Protein AF-A0A914ZDW1-F1 (afdb_monomer_lite)

pLDDT: mean 73.54, std 24.02, range [24.61, 98.25]

Structure (mmCIF, N/CA/C/O backbone):
data_AF-A0A914ZDW1-F1
#
_entry.id   AF-A0A914ZDW1-F1
#
loop_
_atom_site.group_PDB
_atom_site.id
_atom_site.type_symbol
_atom_site.label_atom_id
_atom_site.label_alt_id
_atom_site.label_comp_id
_atom_site.label_asym_id
_atom_site.label_entity_id
_atom_site.label_seq_id
_atom_site.pdbx_PDB_ins_code
_atom_site.Cartn_x
_atom_site.Cartn_y
_atom_site.Cartn_z
_atom_site.occupancy
_atom_site.B_iso_or_equiv
_atom_site.auth_seq_id
_atom_site.auth_comp_id
_atom_site.auth_asym_id
_atom_site.auth_atom_id
_atom_site.pdbx_PDB_model_num
ATOM 1 N N . MET A 1 1 ? 14.584 40.501 -51.040 1.00 40.00 1 MET A N 1
ATOM 2 C CA . MET A 1 1 ? 14.825 39.861 -49.729 1.00 40.00 1 MET A CA 1
ATOM 3 C C . MET A 1 1 ? 13.855 38.704 -49.576 1.00 40.00 1 MET A C 1
ATOM 5 O O . MET A 1 1 ? 12.668 38.961 -49.671 1.00 40.00 1 MET A O 1
ATOM 9 N N . ALA A 1 2 ? 14.373 37.483 -49.412 1.00 29.41 2 ALA A N 1
ATOM 10 C CA . ALA A 1 2 ? 13.780 36.317 -48.732 1.00 29.41 2 ALA A CA 1
ATOM 11 C C . ALA A 1 2 ? 14.377 35.043 -49.354 1.00 29.41 2 ALA A C 1
ATOM 13 O O . ALA A 1 2 ? 13.924 34.552 -50.381 1.00 29.41 2 ALA A O 1
ATOM 14 N N . ARG A 1 3 ? 15.456 34.542 -48.742 1.00 27.94 3 ARG A N 1
ATOM 15 C CA . ARG A 1 3 ? 15.979 33.196 -48.993 1.00 27.94 3 ARG A CA 1
ATOM 16 C C . ARG A 1 3 ? 15.021 32.206 -48.330 1.00 27.94 3 ARG A C 1
ATOM 18 O O . ARG A 1 3 ? 15.012 32.107 -47.107 1.00 27.94 3 ARG A O 1
ATOM 25 N N . THR A 1 4 ? 14.234 31.477 -49.109 1.00 31.55 4 THR A N 1
ATOM 26 C CA . THR A 1 4 ? 13.542 30.273 -48.636 1.00 31.55 4 THR A CA 1
ATOM 27 C C . THR A 1 4 ? 14.560 29.142 -48.513 1.00 31.55 4 THR A C 1
ATOM 29 O O . THR A 1 4 ? 15.132 28.698 -49.508 1.00 31.55 4 THR A O 1
ATOM 32 N N . GLN A 1 5 ? 14.826 28.712 -47.278 1.00 32.91 5 GLN A N 1
ATOM 33 C CA . GLN A 1 5 ? 15.588 27.498 -46.996 1.00 32.91 5 GLN A CA 1
ATOM 34 C C . GLN A 1 5 ? 14.794 26.252 -47.431 1.00 32.91 5 GLN A C 1
ATOM 36 O O . GLN A 1 5 ? 13.566 26.248 -47.310 1.00 32.91 5 GLN A O 1
ATOM 41 N N . PRO A 1 6 ? 15.456 25.186 -47.909 1.00 29.36 6 PRO A N 1
ATOM 42 C CA . PRO A 1 6 ? 14.791 23.927 -48.203 1.00 29.36 6 PRO A CA 1
ATOM 43 C C . PRO A 1 6 ? 14.394 23.195 -46.912 1.00 29.36 6 PRO A C 1
ATOM 45 O O . PRO A 1 6 ? 15.174 23.053 -45.973 1.00 29.36 6 PRO A O 1
ATOM 48 N N . ASN A 1 7 ? 13.151 22.722 -46.908 1.00 29.06 7 ASN A N 1
ATOM 49 C CA . ASN A 1 7 ? 12.514 21.889 -45.894 1.00 29.06 7 ASN A CA 1
ATOM 50 C C . ASN A 1 7 ? 13.291 20.558 -45.701 1.00 29.06 7 ASN A C 1
ATOM 52 O O . ASN A 1 7 ? 13.401 19.799 -46.666 1.00 29.06 7 ASN A O 1
ATOM 56 N N . PRO A 1 8 ? 13.820 20.228 -44.505 1.00 27.50 8 PRO A N 1
ATOM 57 C CA . PRO A 1 8 ? 14.677 19.052 -44.304 1.00 27.50 8 PRO A CA 1
ATOM 58 C C . PRO A 1 8 ? 13.917 17.714 -44.159 1.00 27.50 8 PRO A C 1
ATOM 60 O O . PRO A 1 8 ? 14.499 16.713 -43.754 1.00 27.50 8 PRO A O 1
ATOM 63 N N . LEU A 1 9 ? 12.631 17.647 -44.524 1.00 27.42 9 LEU A N 1
ATOM 64 C CA . LEU A 1 9 ? 11.782 16.449 -44.391 1.00 27.42 9 LEU A CA 1
ATOM 65 C C . LEU A 1 9 ? 11.810 15.468 -45.584 1.00 27.42 9 LEU A C 1
ATOM 67 O O . LEU A 1 9 ? 10.902 14.657 -45.749 1.00 27.42 9 LEU A O 1
ATOM 71 N N . ARG A 1 10 ? 12.852 15.473 -46.418 1.00 32.34 10 ARG A N 1
ATOM 72 C CA . ARG A 1 10 ? 13.044 14.441 -47.453 1.00 32.34 10 ARG A CA 1
ATOM 73 C C . ARG A 1 10 ? 14.492 13.983 -47.496 1.00 32.34 10 ARG A C 1
ATOM 75 O O . ARG A 1 10 ? 15.287 14.540 -48.239 1.00 32.34 10 ARG A O 1
ATOM 82 N N . THR A 1 11 ? 14.814 12.976 -46.689 1.00 28.03 11 THR A N 1
ATOM 83 C CA . THR A 1 11 ? 15.762 11.883 -46.995 1.00 28.03 11 THR A CA 1
ATOM 84 C C . THR A 1 11 ? 15.913 11.001 -45.755 1.00 28.03 11 THR A C 1
ATOM 86 O O . THR A 1 11 ? 16.901 11.054 -45.031 1.00 28.03 11 THR A O 1
ATOM 89 N N . ILE A 1 12 ? 14.922 10.144 -45.509 1.00 31.33 12 ILE A N 1
ATOM 90 C CA . ILE A 1 12 ? 15.231 8.862 -44.871 1.00 31.33 12 ILE A CA 1
ATOM 91 C C . ILE A 1 12 ? 15.835 8.011 -45.996 1.00 31.33 12 ILE A C 1
ATOM 93 O O . ILE A 1 12 ? 15.181 7.863 -47.030 1.00 31.33 12 ILE A O 1
ATOM 97 N N . PRO A 1 13 ? 17.082 7.520 -45.881 1.00 29.84 13 PRO A N 1
ATOM 98 C CA . PRO A 1 13 ? 17.670 6.670 -46.907 1.00 29.84 13 PRO A CA 1
ATOM 99 C C . PRO A 1 13 ? 16.779 5.448 -47.140 1.00 29.84 13 PRO A C 1
ATOM 101 O O . PRO A 1 13 ? 16.445 4.750 -46.185 1.00 29.84 13 PRO A O 1
ATOM 104 N N . GLN A 1 14 ? 16.440 5.159 -48.398 1.00 31.70 14 GLN A N 1
ATOM 105 C CA . GLN A 1 14 ? 15.655 3.981 -48.798 1.00 31.70 14 GLN A CA 1
ATOM 106 C C . GLN A 1 14 ? 16.232 2.664 -48.221 1.00 31.70 14 GLN A C 1
ATOM 108 O O . GLN A 1 14 ? 15.492 1.743 -47.897 1.00 31.70 14 GLN A O 1
ATOM 113 N N . ALA A 1 15 ? 17.539 2.642 -47.926 1.00 31.41 15 ALA A N 1
ATOM 114 C CA . ALA A 1 15 ? 18.248 1.564 -47.233 1.00 31.41 15 ALA A CA 1
ATOM 115 C C . ALA A 1 15 ? 17.703 1.194 -45.832 1.00 31.41 15 ALA A C 1
ATOM 117 O O . ALA A 1 15 ? 17.978 0.097 -45.355 1.00 31.41 15 ALA A O 1
ATOM 118 N N . LEU A 1 16 ? 16.953 2.082 -45.163 1.00 31.03 16 LEU A N 1
ATOM 119 C CA . LEU A 1 16 ? 16.275 1.798 -43.887 1.00 31.03 16 LEU A CA 1
ATOM 120 C C . LEU A 1 16 ? 14.928 1.075 -44.073 1.00 31.03 16 LEU A C 1
ATOM 122 O O . LEU A 1 16 ? 14.488 0.389 -43.156 1.00 31.03 16 LEU A O 1
ATOM 126 N N . LEU A 1 17 ? 14.297 1.199 -45.248 1.00 29.75 17 LEU A N 1
ATOM 127 C CA . LEU A 1 17 ? 13.069 0.484 -45.627 1.00 29.75 17 LEU A CA 1
ATOM 128 C C . LEU A 1 17 ? 13.370 -0.830 -46.375 1.00 29.75 17 LEU A C 1
ATOM 130 O O . LEU A 1 17 ? 12.596 -1.781 -46.278 1.00 29.75 17 LEU A O 1
ATOM 134 N N . ASP A 1 18 ? 14.515 -0.910 -47.059 1.00 30.14 18 ASP A N 1
ATOM 135 C CA . ASP A 1 18 ? 14.924 -2.051 -47.892 1.00 30.14 18 ASP A CA 1
ATOM 136 C C . ASP A 1 18 ? 15.560 -3.219 -47.112 1.00 30.14 18 ASP A C 1
ATOM 138 O O . ASP A 1 18 ? 16.044 -4.179 -47.711 1.00 30.14 18 ASP A O 1
ATOM 142 N N . TRP A 1 19 ? 15.529 -3.215 -45.775 1.00 32.88 19 TRP A N 1
ATOM 143 C CA . TRP A 1 19 ? 15.990 -4.350 -44.960 1.00 32.88 19 TRP A CA 1
ATOM 144 C C . TRP A 1 19 ? 14.955 -5.496 -44.915 1.00 32.88 19 TRP A C 1
ATOM 146 O O . TRP A 1 19 ? 14.604 -6.023 -43.860 1.00 32.88 19 TRP A O 1
ATOM 156 N N . ARG A 1 20 ? 14.446 -5.888 -46.090 1.00 25.48 20 ARG A N 1
ATOM 157 C CA . ARG A 1 20 ? 13.794 -7.179 -46.335 1.00 25.48 20 ARG A CA 1
ATOM 158 C C . ARG A 1 20 ? 14.854 -8.125 -46.887 1.00 25.48 20 ARG A C 1
ATOM 160 O O . ARG A 1 20 ? 15.425 -7.869 -47.942 1.00 25.48 20 ARG A O 1
ATOM 167 N N . PHE A 1 21 ? 15.108 -9.226 -46.183 1.00 29.89 21 PHE A N 1
ATOM 168 C CA . PHE A 1 21 ? 15.932 -10.314 -46.704 1.00 29.89 21 PHE A CA 1
ATOM 169 C C . PHE A 1 21 ? 15.423 -10.747 -48.085 1.00 29.89 21 PHE A C 1
ATOM 171 O O . PHE A 1 21 ? 14.237 -11.022 -48.274 1.00 29.89 21 PHE A O 1
ATOM 178 N N . SER A 1 22 ? 16.350 -10.800 -49.039 1.00 26.75 22 SER A N 1
ATOM 179 C CA . SER A 1 22 ? 16.183 -11.424 -50.343 1.00 26.75 22 SER A CA 1
ATOM 180 C C . SER A 1 22 ? 15.632 -12.837 -50.174 1.00 26.75 22 SER A C 1
ATOM 182 O O . SER A 1 22 ? 16.233 -13.655 -49.474 1.00 26.75 22 SER A O 1
ATOM 184 N N . GLN A 1 23 ? 14.516 -13.123 -50.839 1.00 29.75 23 GLN A N 1
ATOM 185 C CA . GLN A 1 23 ? 14.057 -14.483 -51.095 1.00 29.75 23 GLN A CA 1
ATOM 186 C C . GLN A 1 23 ? 15.217 -15.276 -51.709 1.00 29.75 23 GLN A C 1
ATOM 188 O O . GLN A 1 23 ? 15.707 -14.940 -52.788 1.00 29.75 23 GLN A O 1
ATOM 193 N N . GLY A 1 24 ? 15.695 -16.290 -50.990 1.00 29.80 24 GLY A N 1
ATOM 194 C CA . GLY A 1 24 ? 16.655 -17.242 -51.522 1.00 29.80 24 GLY A CA 1
ATOM 195 C C . GLY A 1 24 ? 15.973 -18.072 -52.601 1.00 29.80 24 GLY A C 1
ATOM 196 O O . GLY A 1 24 ? 15.161 -18.940 -52.292 1.00 29.80 24 GLY A O 1
ATOM 197 N N . ASN A 1 25 ? 16.313 -17.805 -53.861 1.00 26.75 25 ASN A N 1
ATOM 198 C CA . ASN A 1 25 ? 16.109 -18.760 -54.938 1.00 26.75 25 ASN A CA 1
ATOM 199 C C . ASN A 1 25 ? 16.916 -20.021 -54.610 1.00 26.75 25 ASN A C 1
ATOM 201 O O . ASN A 1 25 ? 18.138 -19.970 -54.467 1.00 26.75 25 ASN A O 1
ATOM 205 N N . TYR A 1 26 ? 16.220 -21.149 -54.504 1.00 32.69 26 TYR A N 1
ATOM 206 C CA . TYR A 1 26 ? 16.834 -22.467 -54.528 1.00 32.69 26 TYR A CA 1
ATOM 207 C C . TYR A 1 26 ? 17.569 -22.643 -55.862 1.00 32.69 26 TYR A C 1
ATOM 209 O O . TYR A 1 26 ? 16.957 -22.677 -56.926 1.00 32.69 26 TYR A O 1
ATOM 217 N N . GLY A 1 27 ? 18.892 -22.748 -55.790 1.00 24.61 27 GLY A N 1
ATOM 218 C CA . GLY A 1 27 ? 19.772 -23.033 -56.914 1.00 24.61 27 GLY A CA 1
ATOM 219 C C . GLY A 1 27 ? 21.019 -23.735 -56.400 1.00 24.61 27 GLY A C 1
ATOM 220 O O . GLY A 1 27 ? 21.839 -23.150 -55.705 1.00 24.61 27 GLY A O 1
ATOM 221 N N . SER A 1 28 ? 21.101 -25.021 -56.706 1.00 32.06 28 SER A N 1
ATOM 222 C CA . SER A 1 28 ? 22.163 -25.976 -56.404 1.00 32.06 28 SER A CA 1
ATOM 223 C C . SER A 1 28 ? 23.591 -25.469 -56.635 1.00 32.06 28 SER A C 1
ATOM 225 O O . SER A 1 28 ? 23.926 -25.094 -57.757 1.00 32.06 28 SER A O 1
ATOM 227 N N . THR A 1 29 ? 24.475 -25.607 -55.641 1.00 26.28 29 THR A N 1
ATOM 228 C CA . THR A 1 29 ? 25.878 -26.018 -55.861 1.00 26.28 29 THR A CA 1
ATOM 229 C C . THR A 1 29 ? 26.550 -26.491 -54.566 1.00 26.28 29 THR A C 1
ATOM 231 O O . THR A 1 29 ? 26.135 -26.161 -53.460 1.00 26.28 29 THR A O 1
ATOM 234 N N . GLN A 1 30 ? 27.527 -27.375 -54.748 1.00 26.52 30 GLN A N 1
ATOM 235 C CA . GLN A 1 30 ? 28.091 -28.328 -53.797 1.00 26.52 30 GLN A CA 1
ATOM 236 C C . GLN A 1 30 ? 29.048 -27.728 -52.747 1.00 26.52 30 GLN A C 1
ATOM 238 O O . GLN A 1 30 ? 29.715 -26.729 -52.983 1.00 26.52 30 GLN A O 1
ATOM 243 N N . GLN A 1 31 ? 29.105 -28.433 -51.610 1.00 32.41 31 GLN A N 1
ATOM 244 C CA . GLN A 1 31 ? 30.192 -28.605 -50.630 1.00 32.41 31 GLN A CA 1
ATOM 245 C C . GLN A 1 31 ? 31.387 -27.628 -50.640 1.00 32.41 31 GLN A C 1
ATOM 247 O O . GLN A 1 31 ? 32.195 -27.625 -51.558 1.00 32.41 31 GLN A O 1
ATOM 252 N N . THR A 1 32 ? 31.635 -26.993 -49.489 1.00 24.91 32 THR A N 1
ATOM 253 C CA . THR A 1 32 ? 32.947 -27.015 -48.806 1.00 24.91 32 THR A CA 1
ATOM 254 C C . THR A 1 32 ? 32.765 -26.719 -47.313 1.00 24.91 32 THR A C 1
ATOM 256 O O . THR A 1 32 ? 31.848 -26.018 -46.895 1.00 24.91 32 THR A O 1
ATOM 259 N N . GLN A 1 33 ? 33.597 -27.369 -46.504 1.00 34.19 33 GLN A N 1
ATOM 260 C CA . GLN A 1 33 ? 33.495 -27.506 -45.053 1.00 34.19 33 GLN A CA 1
ATOM 261 C C . GLN A 1 33 ? 33.797 -26.202 -44.292 1.00 34.19 33 GLN A C 1
ATOM 263 O O . GLN A 1 33 ? 34.731 -25.479 -44.624 1.00 34.19 33 GLN A O 1
ATOM 268 N N . GLY A 1 34 ? 33.049 -25.960 -43.213 1.00 26.39 34 GLY A N 1
ATOM 269 C CA . GLY A 1 34 ? 33.278 -24.883 -42.247 1.00 26.39 34 GLY A CA 1
ATOM 270 C C . GLY A 1 34 ? 32.026 -24.665 -41.400 1.00 26.39 34 GLY A C 1
ATOM 271 O O . GLY A 1 34 ? 31.080 -24.032 -41.854 1.00 26.39 34 GLY A O 1
ATOM 272 N N . GLY A 1 35 ? 31.979 -25.262 -40.205 1.00 28.03 35 GLY A N 1
ATOM 273 C CA . GLY A 1 35 ? 30.789 -25.261 -39.344 1.00 28.03 35 GLY A CA 1
ATOM 274 C C . GLY A 1 35 ? 30.267 -23.852 -39.012 1.00 28.03 35 GLY A C 1
ATOM 275 O O . GLY A 1 35 ? 31.059 -22.911 -38.912 1.00 28.03 35 GLY A O 1
ATOM 276 N N . PRO A 1 36 ? 28.945 -23.674 -38.822 1.00 28.80 36 PRO A N 1
ATOM 277 C CA . PRO A 1 36 ? 28.373 -22.363 -38.557 1.00 28.80 36 PRO A CA 1
ATOM 278 C C . PRO A 1 36 ? 28.813 -21.852 -37.181 1.00 28.80 36 PRO A C 1
ATOM 280 O O . PRO A 1 36 ? 28.570 -22.474 -36.147 1.00 28.80 36 PRO A O 1
ATOM 283 N N . SER A 1 37 ? 29.452 -20.680 -37.179 1.00 33.50 37 SER A N 1
ATOM 284 C CA . SER A 1 37 ? 29.719 -19.894 -35.978 1.00 33.50 37 SER A CA 1
ATOM 285 C C . SER A 1 37 ? 28.414 -19.599 -35.233 1.00 33.50 37 SER A C 1
ATOM 287 O O . SER A 1 37 ? 27.434 -19.211 -35.866 1.00 33.50 37 SER A O 1
ATOM 289 N N . LEU A 1 38 ? 28.464 -19.723 -33.904 1.00 28.58 38 LEU A N 1
ATOM 290 C CA . LEU A 1 38 ? 27.441 -19.577 -32.850 1.00 28.58 38 LEU A CA 1
ATOM 291 C C . LEU A 1 38 ? 26.533 -18.312 -32.851 1.00 28.58 38 LEU A C 1
ATOM 293 O O . LEU A 1 38 ? 25.964 -17.956 -31.824 1.00 28.58 38 LEU A O 1
ATOM 297 N N . TRP A 1 39 ? 26.359 -17.612 -33.970 1.00 29.33 39 TRP A N 1
ATOM 298 C CA . TRP A 1 39 ? 25.479 -16.443 -34.104 1.00 29.33 39 TRP A CA 1
ATOM 299 C C . TRP A 1 39 ? 24.024 -16.782 -34.461 1.00 29.33 39 TRP A C 1
ATOM 301 O O . TRP A 1 39 ? 23.218 -15.871 -34.637 1.00 29.33 39 TRP A O 1
ATOM 311 N N . SER A 1 40 ? 23.667 -18.064 -34.569 1.00 29.20 40 SER A N 1
ATOM 312 C CA . SER A 1 40 ? 22.390 -18.491 -35.156 1.00 29.20 40 SER A CA 1
ATOM 313 C C . SER A 1 40 ? 21.449 -19.273 -34.236 1.00 29.20 40 SER A C 1
ATOM 315 O O . SER A 1 40 ? 20.449 -19.775 -34.738 1.00 29.20 40 SER A O 1
ATOM 317 N N . GLN A 1 41 ? 21.698 -19.384 -32.922 1.00 34.25 41 GLN A N 1
ATOM 318 C CA . GLN A 1 41 ? 20.863 -20.270 -32.087 1.00 34.25 41 GLN A CA 1
ATOM 319 C C . GLN A 1 41 ? 20.173 -19.702 -30.840 1.00 34.25 41 GLN A C 1
ATOM 321 O O . GLN A 1 41 ? 19.416 -20.453 -30.239 1.00 34.25 41 GLN A O 1
ATOM 326 N N . GLU A 1 42 ? 20.283 -18.419 -30.467 1.00 40.28 42 GLU A N 1
ATOM 327 C CA . GLU A 1 42 ? 19.567 -17.957 -29.248 1.00 40.28 42 GLU A CA 1
ATOM 328 C C . GLU A 1 42 ? 18.810 -16.622 -29.307 1.00 40.28 42 GLU A C 1
ATOM 330 O O . GLU A 1 42 ? 18.159 -16.253 -28.331 1.00 40.28 42 GLU A O 1
ATOM 335 N N . ILE A 1 43 ? 18.795 -15.915 -30.436 1.00 36.66 43 ILE A N 1
ATOM 336 C CA . ILE A 1 43 ? 17.825 -14.837 -30.692 1.00 36.66 43 ILE A CA 1
ATOM 337 C C . ILE A 1 43 ? 17.484 -14.926 -32.171 1.00 36.66 43 ILE A C 1
ATOM 339 O O . ILE A 1 43 ? 18.385 -14.833 -33.007 1.00 36.66 43 ILE A O 1
ATOM 343 N N . ASN A 1 44 ? 16.212 -15.130 -32.505 1.00 42.50 44 ASN A N 1
ATOM 344 C CA . ASN A 1 44 ? 15.799 -15.108 -33.899 1.00 42.50 44 ASN A CA 1
ATOM 345 C C . ASN A 1 44 ? 16.076 -13.687 -34.415 1.00 42.50 44 ASN A C 1
ATOM 347 O O . ASN A 1 44 ? 15.628 -12.719 -33.804 1.00 42.50 44 ASN A O 1
ATOM 351 N N . GLN A 1 45 ? 16.852 -13.518 -35.490 1.00 40.97 45 GLN A N 1
ATOM 352 C CA . GLN A 1 45 ? 17.205 -12.179 -36.002 1.00 40.97 45 GLN A CA 1
ATOM 353 C C . GLN A 1 45 ? 15.954 -11.326 -36.306 1.00 40.97 45 GLN A C 1
ATOM 355 O O . GLN A 1 45 ? 16.007 -10.100 -36.212 1.00 40.97 45 GLN A O 1
ATOM 360 N N . GLY A 1 46 ? 14.812 -11.975 -36.567 1.00 42.41 46 GLY A N 1
ATOM 361 C CA . GLY A 1 46 ? 13.496 -11.342 -36.670 1.00 42.41 46 GLY A CA 1
ATOM 362 C C . GLY A 1 46 ? 13.000 -10.678 -35.378 1.00 42.41 46 GLY A C 1
ATOM 363 O O . GLY A 1 46 ? 12.451 -9.585 -35.453 1.00 42.41 46 GLY A O 1
ATOM 364 N N . ASP A 1 47 ? 13.267 -11.251 -34.200 1.00 41.38 47 ASP A N 1
ATOM 365 C CA . ASP A 1 47 ? 12.821 -10.701 -32.908 1.00 41.38 47 ASP A CA 1
ATOM 366 C C . ASP A 1 47 ? 13.517 -9.372 -32.594 1.00 41.38 47 ASP A C 1
ATOM 368 O O . ASP A 1 47 ? 12.927 -8.463 -32.010 1.00 41.38 47 ASP A O 1
ATOM 372 N N . PHE A 1 48 ? 14.792 -9.248 -32.975 1.00 41.69 48 PHE A N 1
ATOM 373 C CA . PHE A 1 48 ? 15.553 -8.011 -32.809 1.00 41.69 48 PHE A CA 1
ATOM 374 C C . PHE A 1 48 ? 15.117 -6.943 -33.816 1.00 41.69 48 PHE A C 1
ATOM 376 O O . PHE A 1 48 ? 15.056 -5.762 -33.473 1.00 41.69 48 PHE A O 1
ATOM 383 N N . GLN A 1 49 ? 14.771 -7.350 -35.038 1.00 45.12 49 GLN A N 1
ATOM 384 C CA . GLN A 1 49 ? 14.299 -6.416 -36.051 1.00 45.12 49 GLN A CA 1
ATOM 385 C C . GLN A 1 49 ? 12.895 -5.894 -35.769 1.00 45.12 49 GLN A C 1
ATOM 387 O O . GLN A 1 49 ? 12.626 -4.717 -35.985 1.00 45.12 49 GLN A O 1
ATOM 392 N N . GLU A 1 50 ? 12.012 -6.739 -35.249 1.00 50.53 50 GLU A N 1
ATOM 393 C CA . GLU A 1 50 ? 10.689 -6.317 -34.801 1.00 50.53 50 GLU A CA 1
ATOM 394 C C . GLU A 1 50 ? 10.802 -5.266 -33.685 1.00 50.53 50 GLU A C 1
ATOM 396 O O . GLU A 1 50 ? 10.151 -4.228 -33.757 1.00 50.53 50 GLU A O 1
ATOM 401 N N . VAL A 1 51 ? 11.712 -5.467 -32.717 1.00 46.16 51 VAL A N 1
ATOM 402 C CA . VAL A 1 51 ? 12.036 -4.445 -31.705 1.00 46.16 51 VAL A CA 1
ATOM 403 C C . VAL A 1 51 ? 12.487 -3.144 -32.370 1.00 46.16 51 VAL A C 1
ATOM 405 O O . VAL A 1 51 ? 11.999 -2.080 -32.009 1.00 46.16 51 VAL A O 1
ATOM 408 N N . LEU A 1 52 ? 13.403 -3.198 -33.342 1.00 50.00 52 LEU A N 1
ATOM 409 C CA . LEU A 1 52 ? 13.891 -2.000 -34.034 1.00 50.00 52 LEU A CA 1
ATOM 410 C C . LEU A 1 52 ? 12.787 -1.263 -34.808 1.00 50.00 52 LEU A C 1
ATOM 412 O O . LEU A 1 52 ? 12.742 -0.036 -34.754 1.00 50.00 52 LEU A O 1
ATOM 416 N N . ASN A 1 53 ? 11.879 -1.990 -35.459 1.00 53.62 53 ASN A N 1
ATOM 417 C CA . ASN A 1 53 ? 10.764 -1.409 -36.207 1.00 53.62 53 ASN A CA 1
ATOM 418 C C . ASN A 1 53 ? 9.741 -0.734 -35.276 1.00 53.62 53 ASN A C 1
ATOM 420 O O . ASN A 1 53 ? 9.308 0.387 -35.548 1.00 53.62 53 ASN A O 1
ATOM 424 N N . SER A 1 54 ? 9.416 -1.348 -34.135 1.00 52.91 54 SER A N 1
ATOM 425 C CA . SER A 1 54 ? 8.567 -0.708 -33.121 1.00 52.91 54 SER A CA 1
ATOM 426 C C . SER A 1 54 ? 9.230 0.531 -32.502 1.00 52.91 54 SER A C 1
ATOM 428 O O . SER A 1 54 ? 8.565 1.505 -32.157 1.00 52.91 54 SER A O 1
ATOM 430 N N . LEU A 1 55 ? 10.563 0.552 -32.396 1.00 50.38 55 LEU A N 1
ATOM 431 C CA . LEU A 1 55 ? 11.321 1.702 -31.889 1.00 50.38 55 LEU A CA 1
ATOM 432 C C . LEU A 1 55 ? 11.364 2.892 -32.863 1.00 50.38 55 LEU A C 1
ATOM 434 O O . LEU A 1 55 ? 11.622 4.014 -32.430 1.00 50.38 55 LEU A O 1
ATOM 438 N N . THR A 1 56 ? 11.095 2.702 -34.154 1.00 50.25 56 THR A N 1
ATOM 439 C CA . THR A 1 56 ? 10.934 3.827 -35.092 1.00 50.25 56 THR A CA 1
ATOM 440 C C . THR A 1 56 ? 9.669 4.640 -34.798 1.00 50.25 56 THR A C 1
ATOM 442 O O . THR A 1 56 ? 9.714 5.868 -34.859 1.00 50.25 56 THR A O 1
ATOM 445 N N . GLU A 1 57 ? 8.578 4.004 -34.360 1.00 52.00 57 GLU A N 1
ATOM 446 C CA . GLU A 1 57 ? 7.354 4.703 -33.924 1.00 52.00 57 GLU A CA 1
ATOM 447 C C . GLU A 1 57 ? 7.601 5.567 -32.675 1.00 52.00 57 GLU A C 1
ATOM 449 O O . GLU A 1 57 ? 7.092 6.681 -32.563 1.00 52.00 57 GLU A O 1
ATOM 454 N N . VAL A 1 58 ? 8.483 5.106 -31.779 1.00 49.62 58 VAL A N 1
ATOM 455 C CA . VAL A 1 58 ? 8.917 5.815 -30.559 1.00 49.62 58 VAL A CA 1
ATOM 456 C C . VAL A 1 58 ? 9.587 7.165 -30.864 1.00 49.62 58 VAL A C 1
ATOM 458 O O . VAL A 1 58 ? 9.588 8.066 -30.022 1.00 49.62 58 VAL A O 1
ATOM 461 N N . THR A 1 59 ? 10.159 7.336 -32.060 1.00 45.91 59 THR A N 1
ATOM 462 C CA . THR A 1 59 ? 10.894 8.557 -32.437 1.00 45.91 59 THR A CA 1
ATOM 463 C C . THR A 1 59 ? 10.023 9.694 -32.987 1.00 45.91 59 THR A C 1
ATOM 465 O O . THR A 1 59 ? 10.481 10.836 -32.979 1.00 45.91 59 THR A O 1
ATOM 468 N N . ASN A 1 60 ? 8.767 9.427 -33.367 1.00 50.94 60 ASN A N 1
ATOM 469 C CA . ASN A 1 60 ? 7.861 10.379 -34.028 1.00 50.94 60 ASN A CA 1
ATOM 470 C C . ASN A 1 60 ? 6.715 10.852 -33.107 1.00 50.94 60 ASN A C 1
ATOM 472 O O . ASN A 1 60 ? 5.545 10.610 -33.392 1.00 50.94 60 ASN A O 1
ATOM 476 N N . PHE A 1 61 ? 7.026 11.520 -31.992 1.00 50.47 61 PHE A N 1
ATOM 477 C CA . PHE A 1 61 ? 6.013 11.945 -31.014 1.00 50.47 61 PHE A CA 1
ATOM 478 C C . PHE A 1 61 ? 6.019 13.462 -30.784 1.00 50.47 61 PHE A C 1
ATOM 480 O O . PHE A 1 61 ? 6.922 13.957 -30.113 1.00 50.47 61 PHE A O 1
ATOM 487 N N . ASN A 1 62 ? 5.002 14.165 -31.305 1.00 51.03 62 ASN A N 1
ATOM 488 C CA . ASN A 1 62 ? 4.763 15.596 -31.050 1.00 51.03 62 ASN A CA 1
ATOM 489 C C . ASN A 1 62 ? 3.339 15.938 -30.539 1.00 51.03 62 ASN A C 1
ATOM 491 O O . ASN A 1 62 ? 3.151 17.045 -30.051 1.00 51.03 62 ASN A O 1
ATOM 495 N N . ASP A 1 63 ? 2.355 15.022 -30.553 1.00 41.53 63 ASP A N 1
ATOM 496 C CA . ASP A 1 63 ? 0.932 15.422 -30.424 1.00 41.53 63 ASP A CA 1
ATOM 497 C C . ASP A 1 63 ? 0.207 15.033 -29.113 1.00 41.53 63 ASP A C 1
ATOM 499 O O . ASP A 1 63 ? -0.985 15.301 -28.969 1.00 41.53 63 ASP A O 1
ATOM 503 N N . ALA A 1 64 ? 0.873 14.434 -28.114 1.00 44.50 64 ALA A N 1
ATOM 504 C CA . ALA A 1 64 ? 0.211 14.017 -26.859 1.00 44.50 64 ALA A CA 1
ATOM 505 C C . ALA A 1 64 ? 0.864 14.536 -25.558 1.00 44.50 64 ALA A C 1
ATOM 507 O O . ALA A 1 64 ? 0.678 13.956 -24.484 1.00 44.50 64 ALA A O 1
ATOM 508 N N . GLU A 1 65 ? 1.580 15.665 -25.620 1.00 45.88 65 GLU A N 1
ATOM 509 C CA . GLU A 1 65 ? 2.153 16.326 -24.432 1.00 45.88 65 GLU A CA 1
ATOM 510 C C . GLU A 1 65 ? 1.096 16.935 -23.490 1.00 45.88 65 GLU A C 1
ATOM 512 O O . GLU A 1 65 ? 1.290 16.929 -22.276 1.00 45.88 65 GLU A O 1
ATOM 517 N N . ASN A 1 66 ? -0.068 17.362 -23.994 1.00 44.44 66 ASN A N 1
ATOM 518 C CA . ASN A 1 66 ? -1.003 18.217 -23.238 1.00 44.44 66 ASN A CA 1
ATOM 519 C C . ASN A 1 66 ? -1.744 17.550 -22.058 1.00 44.44 66 ASN A C 1
ATOM 521 O O . ASN A 1 66 ? -2.544 18.200 -21.390 1.00 44.44 66 ASN A O 1
ATOM 525 N N . CYS A 1 67 ? -1.521 16.264 -21.777 1.00 47.09 67 CYS A N 1
ATOM 526 C CA . CYS A 1 67 ? -2.203 15.545 -20.690 1.00 47.09 67 CYS A CA 1
ATOM 527 C C . CYS A 1 67 ? -1.301 14.584 -19.897 1.00 47.09 67 CYS A C 1
ATOM 529 O O . CYS A 1 67 ? -1.802 13.815 -19.072 1.00 47.09 67 CYS A O 1
ATOM 531 N N . LEU A 1 68 ? 0.009 14.572 -20.152 1.00 58.50 68 LEU A N 1
ATOM 532 C CA . LEU A 1 68 ? 0.956 13.737 -19.414 1.00 58.50 68 LEU A CA 1
ATOM 533 C C . LEU A 1 68 ? 1.652 14.565 -18.335 1.00 58.50 68 LEU A C 1
ATOM 535 O O . LEU A 1 68 ? 1.959 15.736 -18.525 1.00 58.50 68 LEU A O 1
ATOM 539 N N . THR A 1 69 ? 1.927 13.950 -17.184 1.00 67.44 69 THR A N 1
ATOM 540 C CA . THR A 1 69 ? 2.718 14.618 -16.147 1.00 67.44 69 THR A CA 1
ATOM 541 C C . THR A 1 69 ? 4.150 14.833 -16.635 1.00 67.44 69 THR A C 1
ATOM 543 O O . THR A 1 69 ? 4.701 13.990 -17.349 1.00 67.44 69 THR A O 1
ATOM 546 N N . GLU A 1 70 ? 4.792 15.914 -16.186 1.00 69.19 70 GLU A N 1
ATOM 547 C CA . GLU A 1 70 ? 6.188 16.247 -16.521 1.00 69.19 70 GLU A CA 1
ATOM 548 C C . GLU A 1 70 ? 7.141 15.057 -16.288 1.00 69.19 70 GLU A C 1
ATOM 550 O O . GLU A 1 70 ? 8.032 14.770 -17.089 1.00 69.19 70 GLU A O 1
ATOM 555 N N . MET A 1 71 ? 6.888 14.274 -15.233 1.00 69.94 71 MET A N 1
ATOM 556 C CA . MET A 1 71 ? 7.642 13.055 -14.931 1.00 69.94 71 MET A CA 1
ATOM 557 C C . MET A 1 71 ? 7.515 11.979 -16.021 1.00 69.94 71 MET A C 1
ATOM 559 O O . MET A 1 71 ? 8.518 11.358 -16.371 1.00 69.94 71 MET A O 1
ATOM 563 N N . LYS A 1 72 ? 6.311 11.746 -16.566 1.00 79.44 72 LYS A N 1
ATOM 564 C CA . LYS A 1 72 ? 6.095 10.758 -17.637 1.00 79.44 72 LYS A CA 1
ATOM 565 C C . LYS A 1 72 ? 6.704 11.229 -18.957 1.00 79.44 72 LYS A C 1
ATOM 567 O O . LYS A 1 72 ? 7.344 10.429 -19.633 1.00 79.44 72 LYS A O 1
ATOM 572 N N . ILE A 1 73 ? 6.596 12.522 -19.272 1.00 75.25 73 ILE A N 1
ATOM 573 C CA . ILE A 1 73 ? 7.257 13.133 -20.440 1.00 75.25 73 ILE A CA 1
ATOM 574 C C . ILE A 1 73 ? 8.777 12.947 -20.347 1.00 75.25 73 ILE A C 1
ATOM 576 O O . ILE A 1 73 ? 9.425 12.545 -21.316 1.00 75.25 73 ILE A O 1
ATOM 580 N N . ASN A 1 74 ? 9.354 13.151 -19.160 1.00 79.31 74 ASN A N 1
ATOM 581 C CA . ASN A 1 74 ? 10.780 12.940 -18.933 1.00 79.31 74 ASN A CA 1
ATOM 582 C C . ASN A 1 74 ? 11.203 11.469 -19.122 1.00 79.31 74 ASN A C 1
ATOM 584 O O . ASN A 1 74 ? 12.260 11.210 -19.695 1.00 79.31 74 ASN A O 1
ATOM 588 N N . VAL A 1 75 ? 10.389 10.502 -18.681 1.00 82.31 75 VAL A N 1
ATOM 589 C CA . VAL A 1 75 ? 10.638 9.067 -18.925 1.00 82.31 75 VAL A CA 1
ATOM 590 C C . VAL A 1 75 ? 10.632 8.756 -20.424 1.00 82.31 75 VAL A C 1
ATOM 592 O O . VAL A 1 75 ? 11.584 8.149 -20.914 1.00 82.31 75 VAL A O 1
ATOM 595 N N . LEU A 1 76 ? 9.605 9.202 -21.156 1.00 81.94 76 LEU A N 1
ATOM 596 C CA . LEU A 1 76 ? 9.491 8.988 -22.605 1.00 81.94 76 LEU A CA 1
ATOM 597 C C . LEU A 1 76 ? 10.683 9.586 -23.361 1.00 81.94 76 LEU A C 1
ATOM 599 O O . LEU A 1 76 ? 11.298 8.909 -24.183 1.00 81.94 76 LEU A O 1
ATOM 603 N N . THR A 1 77 ? 11.047 10.825 -23.024 1.00 78.19 77 THR A N 1
ATOM 604 C CA . THR A 1 77 ? 12.183 11.546 -23.614 1.00 78.19 77 THR A CA 1
ATOM 605 C C . THR A 1 77 ? 13.487 10.782 -23.393 1.00 78.19 77 THR A C 1
ATOM 607 O O . THR A 1 77 ? 14.216 10.509 -24.343 1.00 78.19 77 THR A O 1
ATOM 610 N N . GLN A 1 78 ? 13.758 10.347 -22.157 1.00 81.94 78 GLN A N 1
ATOM 611 C CA . GLN A 1 78 ? 14.970 9.587 -21.846 1.00 81.94 78 GLN A CA 1
ATOM 612 C C . GLN A 1 78 ? 15.039 8.247 -22.585 1.00 81.94 78 GLN A C 1
ATOM 614 O O . GLN A 1 78 ? 16.122 7.868 -23.035 1.00 81.94 78 GLN A O 1
ATOM 619 N N . ILE A 1 79 ? 13.916 7.530 -22.716 1.00 83.56 79 ILE A N 1
ATOM 620 C CA . ILE A 1 79 ? 13.859 6.284 -23.494 1.00 83.56 79 ILE A CA 1
ATOM 621 C C . ILE A 1 79 ? 14.181 6.582 -24.961 1.00 83.56 79 ILE A C 1
ATOM 623 O O . ILE A 1 79 ? 15.106 5.982 -25.506 1.00 83.56 79 ILE A O 1
ATOM 627 N N . ARG A 1 80 ? 13.488 7.549 -25.575 1.00 79.81 80 ARG A N 1
ATOM 628 C CA . ARG A 1 80 ? 13.687 7.946 -26.976 1.00 79.81 80 ARG A CA 1
ATOM 629 C C . ARG A 1 80 ? 15.138 8.325 -27.265 1.00 79.81 80 ARG A C 1
ATOM 631 O O . ARG A 1 80 ? 15.737 7.797 -28.199 1.00 79.81 80 ARG A O 1
ATOM 638 N N . ASP A 1 81 ? 15.721 9.200 -26.453 1.00 76.75 81 ASP A N 1
ATOM 639 C CA . ASP A 1 81 ? 17.076 9.707 -26.675 1.00 76.75 81 ASP A CA 1
ATOM 640 C C . ASP A 1 81 ? 18.121 8.587 -26.492 1.00 76.75 81 ASP A C 1
ATOM 642 O O . ASP A 1 81 ? 19.073 8.477 -27.269 1.00 76.75 81 ASP A O 1
ATOM 646 N N . SER A 1 82 ? 17.897 7.678 -25.532 1.00 80.56 82 SER A N 1
ATOM 647 C CA . SER A 1 82 ? 18.751 6.499 -25.320 1.00 80.56 82 SER A CA 1
ATOM 648 C C . SER A 1 82 ? 18.711 5.535 -26.507 1.00 80.56 82 SER A C 1
ATOM 650 O O . SER A 1 82 ? 19.755 5.036 -26.933 1.00 80.56 82 SER A O 1
ATOM 652 N N . VAL A 1 83 ? 17.516 5.284 -27.050 1.00 79.19 83 VAL A N 1
ATOM 653 C CA . VAL A 1 83 ? 17.301 4.439 -28.233 1.00 79.19 83 VAL A CA 1
ATOM 654 C C . VAL A 1 83 ? 17.958 5.073 -29.458 1.00 79.19 83 VAL A C 1
ATOM 656 O O . VAL A 1 83 ? 18.724 4.407 -30.152 1.00 79.19 83 VAL A O 1
ATOM 659 N N . ARG A 1 84 ? 17.746 6.375 -29.686 1.00 73.56 84 ARG A N 1
ATOM 660 C CA . ARG A 1 84 ? 18.379 7.123 -30.782 1.00 73.56 84 ARG A CA 1
ATOM 661 C C . ARG A 1 84 ? 19.903 7.042 -30.699 1.00 73.56 84 ARG A C 1
ATOM 663 O O . ARG A 1 84 ? 20.562 6.732 -31.688 1.00 73.56 84 ARG A O 1
ATOM 670 N N . GLY A 1 85 ? 20.468 7.249 -29.509 1.00 73.19 85 GLY A N 1
ATOM 671 C CA . GLY A 1 85 ? 21.906 7.133 -29.274 1.00 73.19 85 GLY A CA 1
ATOM 672 C C . GLY A 1 85 ? 22.460 5.727 -29.533 1.00 73.19 85 GLY A C 1
ATOM 673 O O . GLY A 1 85 ? 23.604 5.593 -29.976 1.00 73.19 85 GLY A O 1
ATOM 674 N N . LEU A 1 86 ? 21.670 4.677 -29.288 1.00 77.81 86 LEU A N 1
ATOM 675 C CA . LEU A 1 86 ? 22.032 3.298 -29.621 1.00 77.81 86 LEU A CA 1
ATOM 676 C C . LEU A 1 86 ? 22.034 3.067 -31.138 1.00 77.81 86 LEU A C 1
ATOM 678 O O . LEU A 1 86 ? 23.000 2.514 -31.663 1.00 77.81 86 LEU A O 1
ATOM 682 N N . VAL A 1 87 ? 20.995 3.525 -31.842 1.00 72.50 87 VAL A N 1
ATOM 683 C CA . VAL A 1 87 ? 20.901 3.418 -33.308 1.00 72.50 87 VAL A CA 1
ATOM 684 C C . VAL A 1 87 ? 22.073 4.144 -33.971 1.00 72.50 87 VAL A C 1
ATOM 686 O O . VAL A 1 87 ? 22.750 3.560 -34.813 1.00 72.50 87 VAL A O 1
ATOM 689 N N . CYS A 1 88 ? 22.411 5.357 -33.523 1.00 71.81 88 CYS A N 1
ATOM 690 C CA . CYS A 1 88 ? 23.582 6.083 -34.024 1.00 71.81 88 CYS A CA 1
ATOM 691 C C . CYS A 1 88 ? 24.891 5.294 -33.843 1.00 71.81 88 CYS A C 1
ATOM 693 O O . CYS A 1 88 ? 25.727 5.285 -34.743 1.00 71.81 88 CYS A O 1
ATOM 695 N N . GLN A 1 89 ? 25.077 4.597 -32.715 1.00 70.94 89 GLN A N 1
ATOM 696 C CA . GLN A 1 89 ? 26.266 3.759 -32.495 1.00 70.94 89 GLN A CA 1
ATOM 697 C C . GLN A 1 89 ? 26.350 2.590 -33.481 1.00 70.94 89 GLN A C 1
ATOM 699 O O . GLN A 1 89 ? 27.448 2.266 -33.927 1.00 70.94 89 GLN A O 1
ATOM 704 N N . LEU A 1 90 ? 25.215 1.979 -33.828 1.00 70.50 90 LEU A N 1
ATOM 705 C CA . LEU A 1 90 ? 25.145 0.876 -34.792 1.00 70.50 90 LEU A CA 1
ATOM 706 C C . LEU A 1 90 ? 25.362 1.349 -36.236 1.00 70.50 90 LEU A C 1
ATOM 708 O O . LEU A 1 90 ? 26.002 0.653 -37.019 1.00 70.50 90 LEU A O 1
ATOM 712 N N . VAL A 1 91 ? 24.869 2.542 -36.580 1.00 68.50 91 VAL A N 1
ATOM 713 C CA . VAL A 1 91 ? 25.040 3.139 -37.915 1.00 68.50 91 VAL A CA 1
ATOM 714 C C . VAL A 1 91 ? 26.483 3.600 -38.136 1.00 68.50 91 VAL A C 1
ATOM 716 O O . VAL A 1 91 ? 27.066 3.328 -39.184 1.00 68.50 91 VAL A O 1
ATOM 719 N N . ILE A 1 92 ? 27.077 4.276 -37.147 1.00 70.50 92 ILE A N 1
ATOM 720 C CA . ILE A 1 92 ? 28.443 4.817 -37.243 1.00 70.50 92 ILE A CA 1
ATOM 721 C C . ILE A 1 92 ? 29.485 3.697 -37.153 1.00 70.50 92 ILE A C 1
ATOM 723 O O . ILE A 1 92 ? 30.506 3.737 -37.838 1.00 70.50 92 ILE A O 1
ATOM 727 N N . ASN A 1 93 ? 29.249 2.693 -36.306 1.00 63.91 93 ASN A N 1
ATOM 728 C CA . ASN A 1 93 ? 30.219 1.649 -36.018 1.00 63.91 93 ASN A CA 1
ATOM 729 C C . ASN A 1 93 ? 29.655 0.299 -36.466 1.00 63.91 93 ASN A C 1
ATOM 731 O O . ASN A 1 93 ? 28.838 -0.293 -35.773 1.00 63.91 93 ASN A O 1
ATOM 735 N N . ARG A 1 94 ? 30.100 -0.211 -37.623 1.00 55.88 94 ARG A N 1
ATOM 736 C CA . ARG A 1 94 ? 29.528 -1.434 -38.225 1.00 55.88 94 ARG A CA 1
ATOM 737 C C . ARG A 1 94 ? 29.651 -2.686 -37.334 1.00 55.88 94 ARG A C 1
ATOM 739 O O . ARG A 1 94 ? 28.889 -3.627 -37.532 1.00 55.88 94 ARG A O 1
ATOM 746 N N . LYS A 1 95 ? 30.595 -2.718 -36.373 1.00 60.97 95 LYS A N 1
ATOM 747 C CA . LYS A 1 95 ? 30.786 -3.804 -35.381 1.00 60.97 95 LYS A CA 1
ATOM 748 C C . LYS A 1 95 ? 31.374 -3.278 -34.055 1.00 60.97 95 LYS A C 1
ATOM 750 O O . LYS A 1 95 ? 32.569 -3.450 -33.800 1.00 60.97 95 LYS A O 1
ATOM 755 N N . PRO A 1 96 ? 30.582 -2.630 -33.187 1.00 66.56 96 PRO A N 1
ATOM 756 C CA . PRO A 1 96 ? 31.090 -2.152 -31.909 1.00 66.56 96 PRO A CA 1
ATOM 757 C C . PRO A 1 96 ? 31.365 -3.341 -30.972 1.00 66.56 96 PRO A C 1
ATOM 759 O O . PRO A 1 96 ? 30.605 -4.305 -30.934 1.00 66.56 96 PRO A O 1
ATOM 762 N N . LYS A 1 97 ? 32.445 -3.286 -30.181 1.00 66.50 97 LYS A N 1
ATOM 763 C CA . LYS A 1 97 ? 32.729 -4.299 -29.136 1.00 66.50 97 LYS A CA 1
ATOM 764 C C . LYS A 1 97 ? 31.823 -4.149 -27.902 1.00 66.50 97 LYS A C 1
ATOM 766 O O . LYS A 1 97 ? 31.592 -5.107 -27.175 1.00 66.50 97 LYS A O 1
ATOM 771 N N . THR A 1 98 ? 31.298 -2.944 -27.682 1.00 72.56 98 THR A N 1
ATOM 772 C CA . THR A 1 98 ? 30.420 -2.605 -26.556 1.00 72.56 98 THR A CA 1
ATOM 773 C C . THR A 1 98 ? 29.397 -1.581 -27.023 1.00 72.56 98 THR A C 1
ATOM 775 O O . THR A 1 98 ? 29.768 -0.589 -27.647 1.00 72.56 98 THR A O 1
ATOM 778 N N . LEU A 1 99 ? 28.130 -1.797 -26.679 1.00 73.50 99 LEU A N 1
ATOM 779 C CA . LEU A 1 99 ? 27.050 -0.831 -26.875 1.00 73.50 99 LEU A CA 1
ATOM 780 C C . LEU A 1 99 ? 26.768 -0.110 -25.560 1.00 73.50 99 LEU A C 1
ATOM 782 O O . LEU A 1 99 ? 26.807 -0.724 -24.490 1.00 73.50 99 LEU A O 1
ATOM 786 N N . VAL A 1 100 ? 26.486 1.191 -25.618 1.00 76.44 100 VAL A N 1
ATOM 787 C CA . VAL A 1 100 ? 26.210 1.984 -24.415 1.00 76.44 100 VAL A CA 1
ATOM 788 C C . VAL A 1 100 ? 24.902 2.743 -24.568 1.00 76.44 100 VAL A C 1
ATOM 790 O O . VAL A 1 100 ? 24.797 3.641 -25.397 1.00 76.44 100 VAL A O 1
ATOM 793 N N . LEU A 1 101 ? 23.928 2.436 -23.714 1.00 76.25 101 LEU A N 1
ATOM 794 C CA . LEU A 1 101 ? 22.758 3.291 -23.519 1.00 76.25 101 LEU A CA 1
ATOM 795 C C . LEU A 1 101 ? 23.154 4.431 -22.582 1.00 76.25 101 LEU A C 1
ATOM 797 O O . LEU A 1 101 ? 23.749 4.176 -21.530 1.00 76.25 101 LEU A O 1
ATOM 801 N N . LYS A 1 102 ? 22.849 5.674 -22.957 1.00 74.75 102 LYS A N 1
ATOM 802 C CA . LYS A 1 102 ? 23.155 6.871 -22.166 1.00 74.75 102 LYS A CA 1
ATOM 803 C C . LYS A 1 102 ? 21.910 7.734 -22.040 1.00 74.75 102 LYS A C 1
ATOM 805 O O . LYS A 1 102 ? 21.248 7.983 -23.039 1.00 74.75 102 LYS A O 1
ATOM 810 N N . THR A 1 103 ? 21.652 8.242 -20.841 1.00 68.81 103 THR A N 1
ATOM 811 C CA . THR A 1 103 ? 20.669 9.313 -20.650 1.00 68.81 103 THR A CA 1
ATOM 812 C C . THR A 1 103 ? 21.305 10.654 -21.039 1.00 68.81 103 THR A C 1
ATOM 814 O O . THR A 1 103 ? 22.362 11.001 -20.506 1.00 68.81 103 THR A O 1
ATOM 817 N N . GLU A 1 104 ? 20.688 11.415 -21.953 1.00 55.12 104 GLU A N 1
ATOM 818 C CA . GLU A 1 104 ? 21.201 12.734 -22.384 1.00 55.12 104 GLU A CA 1
ATOM 819 C C . GLU A 1 104 ? 21.073 13.805 -21.281 1.00 55.12 104 GLU A C 1
ATOM 821 O O . GLU A 1 104 ? 21.868 14.741 -21.227 1.00 55.12 104 GLU A O 1
ATOM 826 N N . ARG A 1 105 ? 20.130 13.646 -20.341 1.00 52.91 105 ARG A N 1
ATOM 827 C CA . ARG A 1 105 ? 19.913 14.600 -19.243 1.00 52.91 105 ARG A CA 1
ATOM 828 C C . ARG A 1 105 ? 20.694 14.227 -17.983 1.00 52.91 105 ARG A C 1
ATOM 830 O O . ARG A 1 105 ? 20.640 13.095 -17.497 1.00 52.91 105 ARG A O 1
ATOM 837 N N . ALA A 1 106 ? 21.419 15.209 -17.453 1.00 45.06 106 ALA A N 1
ATOM 838 C CA . ALA A 1 106 ? 22.109 15.122 -16.178 1.00 45.06 106 ALA A CA 1
ATOM 839 C C . ALA A 1 106 ? 21.104 15.053 -15.025 1.00 45.06 106 ALA A C 1
ATOM 841 O O . ALA A 1 106 ? 20.190 15.867 -14.930 1.00 45.06 106 ALA A O 1
ATOM 842 N N . ILE A 1 107 ? 21.303 14.109 -14.109 1.00 47.94 107 ILE A N 1
ATOM 843 C CA . ILE A 1 107 ? 20.593 14.120 -12.830 1.00 47.94 107 ILE A CA 1
ATOM 844 C C . ILE A 1 107 ? 21.407 15.000 -11.881 1.00 47.94 107 ILE A C 1
ATOM 846 O O . ILE A 1 107 ? 22.596 14.739 -11.671 1.00 47.94 107 ILE A O 1
ATOM 850 N N . PHE A 1 108 ? 20.782 16.026 -11.300 1.00 44.78 108 PHE A N 1
ATOM 851 C CA . PHE A 1 108 ? 21.391 16.807 -10.227 1.00 44.78 108 PHE A CA 1
ATOM 852 C C . PHE A 1 108 ? 21.528 15.919 -8.991 1.00 44.78 108 PHE A C 1
ATOM 854 O O . PHE A 1 108 ? 20.540 15.551 -8.359 1.00 44.78 108 PHE A O 1
ATOM 861 N N . LYS A 1 109 ? 22.761 15.549 -8.643 1.00 43.34 109 LYS A N 1
ATOM 862 C CA . LYS A 1 109 ? 23.050 14.919 -7.353 1.00 43.34 109 LYS A CA 1
ATOM 863 C C . LYS A 1 109 ? 23.601 15.967 -6.400 1.00 43.34 109 LYS A C 1
ATOM 865 O O . LYS A 1 109 ? 24.627 16.584 -6.691 1.00 43.34 109 LYS A O 1
ATOM 870 N N . SER A 1 110 ? 22.916 16.143 -5.273 1.00 38.75 110 SER A N 1
ATOM 871 C CA . SER A 1 110 ? 23.415 16.929 -4.148 1.00 38.75 110 SER A CA 1
ATOM 872 C C . SER A 1 110 ? 24.514 16.136 -3.440 1.00 38.75 110 SER A C 1
ATOM 874 O O . SER A 1 110 ? 24.284 15.021 -2.972 1.00 38.75 110 SER A O 1
ATOM 876 N N . TYR A 1 111 ? 25.723 16.690 -3.399 1.00 50.94 111 TYR A N 1
ATOM 877 C CA . TYR A 1 111 ? 26.818 16.199 -2.569 1.00 50.94 111 TYR A CA 1
ATOM 878 C C . TYR A 1 111 ? 27.149 17.256 -1.510 1.00 50.94 111 TYR A C 1
ATOM 880 O O . TYR A 1 111 ? 26.959 18.448 -1.743 1.00 50.94 111 TYR A O 1
ATOM 888 N N . LYS A 1 112 ? 27.759 16.845 -0.385 1.00 40.75 112 LYS A N 1
ATOM 889 C CA . LYS A 1 112 ? 28.262 17.748 0.680 1.00 40.75 112 LYS A CA 1
ATOM 890 C C . LYS A 1 112 ? 29.210 18.870 0.190 1.00 40.75 112 LYS A C 1
ATOM 892 O O . LYS A 1 112 ? 29.567 19.731 0.980 1.00 40.75 112 LYS A O 1
ATOM 897 N N . ARG A 1 113 ? 29.648 18.853 -1.078 1.00 37.34 113 ARG A N 1
ATOM 898 C CA . ARG A 1 113 ? 30.566 19.822 -1.709 1.00 37.34 113 ARG A CA 1
ATOM 899 C C . ARG A 1 113 ? 30.040 20.412 -3.037 1.00 37.34 113 ARG A C 1
ATOM 901 O O . ARG A 1 113 ? 30.839 20.854 -3.853 1.00 37.34 113 ARG A O 1
ATOM 908 N N . GLY A 1 114 ? 28.723 20.407 -3.273 1.00 36.81 114 GLY A N 1
ATOM 909 C CA . GLY A 1 114 ? 28.092 21.020 -4.455 1.00 36.81 114 GLY A CA 1
ATOM 910 C C . GLY A 1 114 ? 27.388 20.031 -5.395 1.00 36.81 114 GLY A C 1
ATOM 911 O O . GLY A 1 114 ? 27.405 18.817 -5.182 1.00 36.81 114 GLY A O 1
ATOM 912 N N . PHE A 1 115 ? 26.737 20.562 -6.433 1.00 43.31 115 PHE A N 1
ATOM 913 C CA . PHE A 1 115 ? 25.982 19.782 -7.419 1.00 43.31 115 PHE A CA 1
ATOM 914 C C . PHE A 1 115 ? 26.905 19.235 -8.512 1.00 43.31 115 PHE A C 1
ATOM 916 O O . PHE A 1 115 ? 27.667 19.988 -9.116 1.00 43.31 115 PHE A O 1
ATOM 923 N N . LYS A 1 116 ? 26.819 17.931 -8.811 1.00 43.06 116 LYS A N 1
ATOM 924 C CA . LYS A 1 116 ? 27.539 17.327 -9.946 1.00 43.06 116 LYS A CA 1
ATOM 925 C C . LYS A 1 116 ? 26.563 16.687 -10.926 1.00 43.06 116 LYS A C 1
ATOM 927 O O . LYS A 1 116 ? 25.728 15.873 -10.531 1.00 43.06 116 LYS A O 1
ATOM 932 N N . MET A 1 117 ? 26.704 17.037 -12.203 1.00 47.97 117 MET A N 1
ATOM 933 C CA . MET A 1 117 ? 25.974 16.415 -13.306 1.00 47.97 117 MET A CA 1
ATOM 934 C C . MET A 1 117 ? 26.506 15.002 -13.562 1.00 47.97 117 MET A C 1
ATOM 936 O O . MET A 1 117 ? 27.705 14.818 -13.782 1.00 47.97 117 MET A O 1
ATOM 940 N N . VAL A 1 118 ? 25.626 13.997 -13.537 1.00 56.88 118 VAL A N 1
ATOM 941 C CA . VAL A 1 118 ? 25.987 12.601 -13.831 1.00 56.88 118 VAL A CA 1
ATOM 942 C C . VAL A 1 118 ? 25.002 12.020 -14.844 1.00 56.88 118 VAL A C 1
ATOM 944 O O . VAL A 1 118 ? 23.809 11.931 -14.554 1.00 56.88 118 VAL A O 1
ATOM 947 N N . SER A 1 119 ? 25.498 11.604 -16.014 1.00 62.69 119 SER A N 1
ATOM 948 C CA . SER A 1 119 ? 24.744 10.766 -16.955 1.00 62.69 119 SER A CA 1
ATOM 949 C C . SER A 1 119 ? 24.832 9.303 -16.522 1.00 62.69 119 SER A C 1
ATOM 951 O O . SER A 1 119 ? 25.903 8.814 -16.145 1.00 62.69 119 SER A O 1
ATOM 953 N N . LYS A 1 120 ? 23.700 8.591 -16.538 1.00 72.12 120 LYS A N 1
ATOM 954 C CA . LYS A 1 120 ? 23.689 7.151 -16.263 1.00 72.12 120 LYS A CA 1
ATOM 955 C C . LYS A 1 120 ? 23.948 6.401 -17.560 1.00 72.12 120 LYS A C 1
ATOM 957 O O . LYS A 1 120 ? 23.486 6.795 -18.629 1.00 72.12 120 LYS A O 1
ATOM 962 N N . GLN A 1 121 ? 24.733 5.333 -17.459 1.00 77.88 121 GLN A N 1
ATOM 963 C CA . GLN A 1 121 ? 25.128 4.531 -18.608 1.00 77.88 121 GLN A CA 1
ATOM 964 C C . GLN A 1 121 ? 24.875 3.060 -18.327 1.00 77.88 121 GLN A C 1
ATOM 966 O O . GLN A 1 121 ? 25.219 2.564 -17.254 1.00 77.88 121 GLN A O 1
ATOM 971 N N . MET A 1 122 ? 24.327 2.356 -19.312 1.00 79.12 122 MET A N 1
ATOM 972 C CA . MET A 1 122 ? 24.246 0.900 -19.297 1.00 79.12 122 MET A CA 1
ATOM 973 C C . MET A 1 122 ? 25.110 0.359 -20.422 1.00 79.12 122 MET A C 1
ATOM 975 O O . MET A 1 122 ? 24.825 0.579 -21.598 1.00 79.12 122 MET A O 1
ATOM 979 N N . ARG A 1 123 ? 26.179 -0.342 -20.050 1.00 77.62 123 ARG A N 1
ATOM 980 C CA . ARG A 1 123 ? 27.052 -1.019 -21.007 1.00 77.62 123 ARG A CA 1
ATOM 981 C C . ARG A 1 123 ? 26.497 -2.402 -21.297 1.00 77.62 123 ARG A C 1
ATOM 983 O O . ARG A 1 123 ? 26.167 -3.143 -20.374 1.00 77.62 123 ARG A O 1
ATOM 990 N N . CYS A 1 124 ? 26.426 -2.737 -22.572 1.00 74.19 124 CYS A N 1
ATOM 991 C CA . CYS A 1 124 ? 26.007 -4.039 -23.055 1.00 74.19 124 CYS A CA 1
ATOM 992 C C . CYS A 1 124 ? 27.130 -4.624 -23.908 1.00 74.19 124 CYS A C 1
ATOM 994 O O . CYS A 1 124 ? 27.683 -3.944 -24.775 1.00 74.19 124 CYS A O 1
ATOM 996 N N . ASN A 1 125 ? 27.482 -5.876 -23.633 1.00 72.50 125 ASN A N 1
ATOM 997 C CA . ASN A 1 125 ? 28.478 -6.593 -24.414 1.00 72.50 125 ASN A CA 1
ATOM 998 C C . ASN A 1 125 ? 27.854 -7.035 -25.746 1.00 72.50 125 ASN A C 1
ATOM 1000 O O . ASN A 1 125 ? 26.749 -7.574 -25.747 1.00 72.50 125 ASN A O 1
ATOM 1004 N N . THR A 1 126 ? 28.545 -6.829 -26.869 1.00 70.19 126 THR A N 1
ATOM 1005 C CA . THR A 1 126 ? 28.047 -7.286 -28.173 1.00 70.19 126 THR A CA 1
ATOM 1006 C C . THR A 1 126 ? 28.198 -8.785 -28.397 1.00 70.19 126 THR A C 1
ATOM 1008 O O . THR A 1 126 ? 27.557 -9.315 -29.297 1.00 70.19 126 THR A O 1
ATOM 1011 N N . SER A 1 127 ? 28.947 -9.494 -27.544 1.00 68.44 127 SER A N 1
ATOM 1012 C CA . SER A 1 127 ? 29.007 -10.959 -27.563 1.00 68.44 127 SER A CA 1
ATOM 1013 C C . SER A 1 127 ? 27.757 -11.633 -26.985 1.00 68.44 127 SER A C 1
ATOM 1015 O O . SER A 1 127 ? 27.530 -12.808 -27.246 1.00 68.44 127 SER A O 1
ATOM 1017 N N . ASN A 1 128 ? 26.946 -10.916 -26.197 1.00 74.62 128 ASN A N 1
ATOM 1018 C CA . ASN A 1 128 ? 25.670 -11.407 -25.680 1.00 74.62 128 ASN A CA 1
ATOM 1019 C C . ASN A 1 128 ? 24.633 -10.280 -25.694 1.00 74.62 128 ASN A C 1
ATOM 1021 O O . ASN A 1 128 ? 24.533 -9.484 -24.757 1.00 74.62 128 ASN A O 1
ATOM 1025 N N . LEU A 1 129 ? 23.847 -10.234 -26.769 1.00 79.19 129 LEU A N 1
ATOM 1026 C CA . LEU A 1 129 ? 22.835 -9.202 -26.993 1.00 79.19 129 LEU A CA 1
ATOM 1027 C C . LEU A 1 129 ? 21.519 -9.470 -26.259 1.00 79.19 129 LEU A C 1
ATOM 1029 O O . LEU A 1 129 ? 20.684 -8.571 -26.172 1.00 79.19 129 LEU A O 1
ATOM 1033 N N . ARG A 1 130 ? 21.328 -10.658 -25.675 1.00 80.62 130 ARG A N 1
ATOM 1034 C CA . ARG A 1 130 ? 20.062 -11.031 -25.030 1.00 80.62 130 ARG A CA 1
ATOM 1035 C C . ARG A 1 130 ? 19.666 -10.078 -23.892 1.00 80.62 130 ARG A C 1
ATOM 1037 O O . ARG A 1 130 ? 18.523 -9.622 -23.889 1.00 80.62 130 ARG A O 1
ATOM 1044 N N . PRO A 1 131 ? 20.562 -9.681 -22.964 1.00 81.88 131 PRO A N 1
ATOM 1045 C CA . PRO A 1 131 ? 20.230 -8.693 -21.938 1.00 81.88 131 PRO A CA 1
ATOM 1046 C C . PRO A 1 131 ? 19.841 -7.323 -22.506 1.00 81.88 131 PRO A C 1
ATOM 1048 O O . PRO A 1 131 ? 18.981 -6.656 -21.932 1.00 81.88 131 PRO A O 1
ATOM 1051 N N . LEU A 1 132 ? 20.463 -6.901 -23.615 1.00 82.81 132 LEU A N 1
ATOM 1052 C CA . LEU A 1 132 ? 20.118 -5.651 -24.293 1.00 82.81 132 LEU A CA 1
ATOM 1053 C C . LEU A 1 132 ? 18.734 -5.759 -24.939 1.00 82.81 132 LEU A C 1
ATOM 1055 O O . LEU A 1 132 ? 17.895 -4.905 -24.684 1.00 82.81 132 LEU A O 1
ATOM 1059 N N . ALA A 1 133 ? 18.469 -6.828 -25.693 1.00 81.56 133 ALA A N 1
ATOM 1060 C CA . ALA A 1 133 ? 17.177 -7.072 -26.333 1.00 81.56 133 ALA A CA 1
ATOM 1061 C C . ALA A 1 133 ? 16.024 -7.082 -25.314 1.00 81.56 133 ALA A C 1
ATOM 1063 O O . ALA A 1 133 ? 15.010 -6.423 -25.522 1.00 81.56 133 ALA A O 1
ATOM 1064 N N . ILE A 1 134 ? 16.212 -7.739 -24.162 1.00 86.12 134 ILE A N 1
ATOM 1065 C CA . ILE A 1 134 ? 15.231 -7.750 -23.066 1.00 86.12 134 ILE A CA 1
ATOM 1066 C C . ILE A 1 134 ? 14.967 -6.334 -22.540 1.00 86.12 134 ILE A C 1
ATOM 1068 O O . ILE A 1 134 ? 13.813 -5.951 -22.352 1.00 86.12 134 ILE A O 1
ATOM 1072 N N . LYS A 1 135 ? 16.021 -5.545 -22.303 1.00 87.94 135 LYS A N 1
ATOM 1073 C CA . LYS A 1 135 ? 15.890 -4.170 -21.799 1.00 87.94 135 LYS A CA 1
ATOM 1074 C C . LYS A 1 135 ? 15.195 -3.262 -22.811 1.00 87.94 135 LYS A C 1
ATOM 1076 O O . LYS A 1 135 ? 14.304 -2.519 -22.416 1.00 87.94 135 LYS A O 1
ATOM 1081 N N . MET A 1 136 ? 15.549 -3.369 -24.091 1.00 85.00 136 MET A N 1
ATOM 1082 C CA . MET A 1 136 ? 14.920 -2.613 -25.178 1.00 85.00 136 MET A CA 1
ATOM 1083 C C . MET A 1 136 ? 13.441 -2.973 -25.321 1.00 85.00 136 MET A C 1
ATOM 1085 O O . MET A 1 136 ? 12.606 -2.075 -25.345 1.00 85.00 136 MET A O 1
ATOM 1089 N N . ARG A 1 137 ? 13.101 -4.268 -25.297 1.00 86.69 137 ARG A N 1
ATOM 1090 C CA . ARG A 1 137 ? 11.708 -4.731 -25.348 1.00 86.69 137 ARG A CA 1
ATOM 1091 C C . ARG A 1 137 ? 10.894 -4.227 -24.155 1.00 86.69 137 ARG A C 1
ATOM 1093 O O . ARG A 1 137 ? 9.761 -3.793 -24.315 1.00 86.69 137 ARG A O 1
ATOM 1100 N N . ILE A 1 138 ? 11.457 -4.237 -22.945 1.00 90.75 138 ILE A N 1
ATOM 1101 C CA . ILE A 1 138 ? 10.763 -3.687 -21.769 1.00 90.75 138 ILE A CA 1
ATOM 1102 C C . ILE A 1 138 ? 10.611 -2.161 -21.880 1.00 90.75 138 ILE A C 1
ATOM 1104 O O . ILE A 1 138 ? 9.551 -1.648 -21.536 1.00 90.75 138 ILE A O 1
ATOM 1108 N N . MET A 1 139 ? 11.622 -1.430 -22.367 1.00 89.38 139 MET A N 1
ATOM 1109 C CA . MET A 1 139 ? 11.519 0.020 -22.597 1.00 89.38 139 MET A CA 1
ATOM 1110 C C . MET A 1 139 ? 10.460 0.371 -23.650 1.00 89.38 139 MET A C 1
ATOM 1112 O O . MET A 1 139 ? 9.716 1.322 -23.442 1.00 89.38 139 MET A O 1
ATOM 1116 N N . GLU A 1 140 ? 10.346 -0.408 -24.727 1.00 86.56 140 GLU A N 1
ATOM 1117 C CA . GLU A 1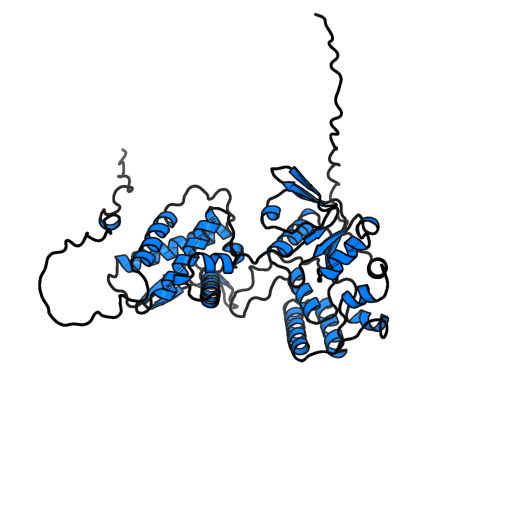 140 ? 9.281 -0.284 -25.731 1.00 86.56 140 GLU A CA 1
ATOM 1118 C C . GLU A 1 140 ? 7.896 -0.509 -25.101 1.00 86.56 140 GLU A C 1
ATOM 1120 O O . GLU A 1 140 ? 7.009 0.332 -25.240 1.00 86.56 140 GLU A O 1
ATOM 1125 N N . ILE A 1 141 ? 7.724 -1.588 -24.325 1.00 89.31 141 ILE A N 1
ATOM 1126 C CA . ILE A 1 141 ? 6.469 -1.859 -23.604 1.00 89.31 141 ILE A CA 1
ATOM 1127 C C . ILE A 1 141 ? 6.119 -0.693 -22.667 1.00 89.31 141 ILE A C 1
ATOM 1129 O O . ILE A 1 141 ? 4.969 -0.261 -22.638 1.00 89.31 141 ILE A O 1
ATOM 1133 N N . ILE A 1 142 ? 7.092 -0.166 -21.914 1.00 90.38 142 ILE A N 1
ATOM 1134 C CA . ILE A 1 142 ? 6.904 1.007 -21.043 1.00 90.38 142 ILE A CA 1
ATOM 1135 C C . ILE A 1 142 ? 6.468 2.222 -21.858 1.00 90.38 142 ILE A C 1
ATOM 1137 O O . ILE A 1 142 ? 5.512 2.896 -21.477 1.00 90.38 142 ILE A O 1
ATOM 1141 N N . PHE A 1 143 ? 7.148 2.495 -22.969 1.00 86.06 143 PHE A N 1
ATOM 1142 C CA . PHE A 1 143 ? 6.842 3.622 -23.837 1.00 86.06 143 PHE A CA 1
ATOM 1143 C C . PHE A 1 143 ? 5.393 3.548 -24.333 1.00 86.06 143 PHE A C 1
ATOM 1145 O O . PHE A 1 143 ? 4.616 4.478 -24.116 1.00 86.06 143 PHE A O 1
ATOM 1152 N N . HIS A 1 144 ? 4.989 2.398 -24.878 1.00 84.94 144 HIS A N 1
ATOM 1153 C CA . HIS A 1 144 ? 3.624 2.174 -25.345 1.00 84.94 144 HIS A CA 1
ATOM 1154 C C . HIS A 1 144 ? 2.583 2.280 -24.216 1.00 84.94 144 HIS A C 1
ATOM 1156 O O . HIS A 1 144 ? 1.527 2.888 -24.401 1.00 84.94 144 HIS A O 1
ATOM 1162 N N . MET A 1 145 ? 2.869 1.739 -23.025 1.00 89.25 145 MET A N 1
ATOM 1163 C CA . MET A 1 145 ? 1.958 1.832 -21.874 1.00 89.25 145 MET A CA 1
ATOM 1164 C C . MET A 1 145 ? 1.740 3.270 -21.407 1.00 89.25 145 MET A C 1
ATOM 1166 O O . MET A 1 145 ? 0.623 3.648 -21.055 1.00 89.25 145 MET A O 1
ATOM 1170 N N . ILE A 1 146 ? 2.799 4.082 -21.389 1.00 85.25 146 ILE A N 1
ATOM 1171 C CA . ILE A 1 146 ? 2.694 5.488 -20.997 1.00 85.25 146 ILE A CA 1
ATOM 1172 C C . ILE A 1 146 ? 1.835 6.257 -22.006 1.00 85.25 146 ILE A C 1
ATOM 1174 O O . ILE A 1 146 ? 0.959 7.010 -21.578 1.00 85.25 146 ILE A O 1
ATOM 1178 N N . LEU A 1 147 ? 2.033 6.029 -23.309 1.00 79.88 147 LEU A N 1
ATOM 1179 C CA . LEU A 1 147 ? 1.261 6.689 -24.367 1.00 79.88 147 LEU A CA 1
ATOM 1180 C C . LEU A 1 147 ? -0.221 6.315 -24.346 1.00 79.88 147 LEU A C 1
ATOM 1182 O O . LEU A 1 147 ? -1.086 7.187 -24.371 1.00 79.88 147 LEU A O 1
ATOM 1186 N N . THR A 1 148 ? -0.517 5.022 -24.236 1.00 81.88 148 THR A N 1
ATOM 1187 C CA . THR A 1 148 ? -1.896 4.508 -24.213 1.00 81.88 148 THR A CA 1
ATOM 1188 C C . THR A 1 148 ? -2.579 4.654 -22.854 1.00 81.88 148 THR A C 1
ATOM 1190 O O . THR A 1 148 ? -3.744 4.295 -22.710 1.00 81.88 148 THR A O 1
ATOM 1193 N N . ARG A 1 149 ? -1.871 5.183 -21.844 1.00 79.75 149 ARG A N 1
ATOM 1194 C CA . ARG A 1 149 ? -2.333 5.300 -20.448 1.00 79.75 149 ARG A CA 1
ATOM 1195 C C . ARG A 1 149 ? -2.784 3.966 -19.847 1.00 79.75 149 ARG A C 1
ATOM 1197 O O . ARG A 1 149 ? -3.659 3.920 -18.987 1.00 79.75 149 ARG A O 1
ATOM 1204 N N . THR A 1 150 ? -2.150 2.886 -20.287 1.00 85.88 150 THR A N 1
ATOM 1205 C CA . THR A 1 150 ? -2.368 1.536 -19.774 1.00 85.88 150 THR A CA 1
ATOM 1206 C C . THR A 1 150 ? -1.324 1.182 -18.721 1.00 85.88 150 THR A C 1
ATOM 1208 O O . THR A 1 150 ? -0.289 1.842 -18.584 1.00 85.88 150 THR A O 1
ATOM 1211 N N . TYR A 1 151 ? -1.607 0.136 -17.948 1.00 88.00 151 TYR A N 1
ATOM 1212 C CA . TYR A 1 151 ? -0.744 -0.351 -16.877 1.00 88.00 151 TYR A CA 1
ATOM 1213 C C . TYR A 1 151 ? -0.538 -1.853 -17.020 1.00 88.00 151 TYR A C 1
ATOM 1215 O O . TYR A 1 151 ? -1.411 -2.558 -17.522 1.00 88.00 151 TYR A O 1
ATOM 1223 N N . ALA A 1 152 ? 0.600 -2.344 -16.538 1.00 89.50 152 ALA A N 1
ATOM 1224 C CA . ALA A 1 152 ? 0.885 -3.772 -16.508 1.00 89.50 152 ALA A CA 1
ATOM 1225 C C . ALA A 1 152 ? 1.545 -4.176 -15.195 1.00 89.50 152 ALA A C 1
ATOM 1227 O O . ALA A 1 152 ? 2.327 -3.428 -14.600 1.00 89.50 152 ALA A O 1
ATOM 1228 N N . THR A 1 153 ? 1.280 -5.402 -14.762 1.00 90.25 153 THR A N 1
ATOM 1229 C CA . THR A 1 153 ? 2.070 -6.039 -13.717 1.00 90.25 153 THR A CA 1
ATOM 1230 C C . THR A 1 153 ? 3.366 -6.609 -14.284 1.00 90.25 153 THR A C 1
ATOM 1232 O O . THR A 1 153 ? 3.509 -6.854 -15.483 1.00 90.25 153 THR A O 1
ATOM 1235 N N . LYS A 1 154 ? 4.338 -6.889 -13.405 1.00 89.88 154 LYS A N 1
ATOM 1236 C CA . LYS A 1 154 ? 5.565 -7.599 -13.811 1.00 89.88 154 LYS A CA 1
ATOM 1237 C C . LYS A 1 154 ? 5.260 -8.944 -14.480 1.00 89.88 154 LYS A C 1
ATOM 1239 O O . LYS A 1 154 ? 5.991 -9.362 -15.374 1.00 89.88 154 LYS A O 1
ATOM 1244 N N . ARG A 1 155 ? 4.192 -9.619 -14.035 1.00 90.12 155 ARG A N 1
ATOM 1245 C CA . ARG A 1 155 ? 3.746 -10.876 -14.636 1.00 90.12 155 ARG A CA 1
ATOM 1246 C C . ARG A 1 155 ? 3.195 -10.630 -16.030 1.00 90.12 155 ARG A C 1
ATOM 1248 O O . ARG A 1 155 ? 3.644 -11.312 -16.937 1.00 90.12 155 ARG A O 1
ATOM 1255 N N . ASP A 1 156 ? 2.334 -9.638 -16.223 1.00 91.00 156 ASP A N 1
ATOM 1256 C CA . ASP A 1 156 ? 1.782 -9.333 -17.552 1.00 91.00 156 ASP A CA 1
ATOM 1257 C C . ASP A 1 156 ? 2.904 -9.066 -18.561 1.00 91.00 156 ASP A C 1
ATOM 1259 O O . ASP A 1 156 ? 2.908 -9.645 -19.643 1.00 91.00 156 ASP A O 1
ATOM 1263 N N . ILE A 1 157 ? 3.924 -8.292 -18.166 1.00 91.44 157 ILE A N 1
ATOM 1264 C CA . ILE A 1 157 ? 5.127 -8.069 -18.984 1.00 91.44 157 ILE A CA 1
ATOM 1265 C C . ILE A 1 157 ? 5.827 -9.395 -19.298 1.00 91.44 157 ILE A C 1
ATOM 1267 O O . ILE A 1 157 ? 6.126 -9.658 -20.457 1.00 91.44 157 ILE A O 1
ATOM 1271 N N . TYR A 1 158 ? 6.057 -10.250 -18.299 1.00 91.44 158 TYR A N 1
ATOM 1272 C CA . TYR A 1 158 ? 6.664 -11.568 -18.503 1.00 91.44 158 TYR A CA 1
ATOM 1273 C C . TYR A 1 158 ? 5.870 -12.449 -19.486 1.00 91.44 158 TYR A C 1
ATOM 1275 O O . TYR A 1 158 ? 6.468 -13.124 -20.325 1.00 91.44 158 TYR A O 1
ATOM 1283 N N . TYR A 1 159 ? 4.536 -12.423 -19.418 1.00 90.12 159 TYR A N 1
ATOM 1284 C CA . TYR A 1 159 ? 3.671 -13.220 -20.287 1.00 90.12 159 TYR A CA 1
ATOM 1285 C C . TYR A 1 159 ? 3.631 -12.715 -21.736 1.00 90.12 159 TYR A C 1
ATOM 1287 O O . TYR A 1 159 ? 3.401 -13.538 -22.619 1.00 90.12 159 TYR A O 1
ATOM 1295 N N . LYS A 1 160 ? 3.923 -11.431 -22.007 1.00 86.75 160 LYS A N 1
ATOM 1296 C CA . LYS A 1 160 ? 3.954 -10.890 -23.382 1.00 86.75 160 LYS A CA 1
ATOM 1297 C C . LYS A 1 160 ? 4.986 -11.581 -24.281 1.00 86.75 160 LYS A C 1
ATOM 1299 O O . LYS A 1 160 ? 4.680 -11.869 -25.428 1.00 86.75 160 LYS A O 1
ATOM 1304 N N . HIS A 1 161 ? 6.182 -11.886 -23.764 1.00 82.75 161 HIS A N 1
ATOM 1305 C CA . HIS A 1 161 ? 7.249 -12.542 -24.542 1.00 82.75 161 HIS A CA 1
ATOM 1306 C C . HIS A 1 161 ? 8.042 -13.556 -23.704 1.00 82.75 161 HIS A C 1
ATOM 1308 O O . HIS A 1 161 ? 9.239 -13.390 -23.452 1.00 82.75 161 HIS A O 1
ATOM 1314 N N . LYS A 1 162 ? 7.386 -14.641 -23.273 1.00 86.19 162 LYS A N 1
ATOM 1315 C CA . LYS A 1 162 ? 8.020 -15.674 -22.429 1.00 86.19 162 LYS A CA 1
ATOM 1316 C C . LYS A 1 162 ? 9.311 -16.247 -23.013 1.00 86.19 162 LYS A C 1
ATOM 1318 O O . LYS A 1 162 ? 10.258 -16.463 -22.261 1.00 86.19 162 LYS A O 1
ATOM 1323 N N . GLN A 1 163 ? 9.348 -16.491 -24.325 1.00 82.62 163 GLN A N 1
ATOM 1324 C CA . GLN A 1 163 ? 10.506 -17.094 -24.995 1.00 82.62 163 GLN A CA 1
ATOM 1325 C C . GLN A 1 163 ? 11.747 -16.196 -24.876 1.00 82.62 163 GLN A C 1
ATOM 1327 O O . GLN A 1 163 ? 12.811 -16.655 -24.465 1.00 82.62 163 GLN A O 1
ATOM 1332 N N . LEU A 1 164 ? 11.581 -14.889 -25.109 1.00 81.31 164 LEU A N 1
ATOM 1333 C CA . LEU A 1 164 ? 12.650 -13.902 -24.964 1.00 81.31 164 LEU A CA 1
ATOM 1334 C C . LEU A 1 164 ? 13.108 -13.771 -23.501 1.00 81.31 164 LEU A C 1
ATOM 1336 O O . LEU A 1 164 ? 14.306 -13.827 -23.198 1.00 81.31 164 LEU A O 1
ATOM 1340 N N . PHE A 1 165 ? 12.153 -13.612 -22.578 1.00 85.94 165 PHE A N 1
ATOM 1341 C CA . PHE A 1 165 ? 12.441 -13.317 -21.172 1.00 85.94 165 PHE A CA 1
ATOM 1342 C C . PHE A 1 165 ? 12.959 -14.520 -20.375 1.00 85.94 165 PHE A C 1
ATOM 1344 O O . PHE A 1 165 ? 13.718 -14.342 -19.420 1.00 85.94 165 PHE A O 1
ATOM 1351 N N . GLY A 1 166 ? 12.578 -15.742 -20.750 1.00 89.69 166 GLY A N 1
ATOM 1352 C CA . GLY A 1 166 ? 12.916 -16.968 -20.032 1.00 89.69 166 GLY A CA 1
ATOM 1353 C C . GLY A 1 166 ? 12.207 -17.057 -18.678 1.00 89.69 166 GLY A C 1
ATOM 1354 O O . GLY A 1 166 ? 11.156 -17.684 -18.558 1.00 89.69 166 GLY A O 1
ATOM 1355 N N . THR A 1 167 ? 12.755 -16.404 -17.647 1.00 91.31 167 THR A N 1
ATOM 1356 C CA . THR A 1 167 ? 12.228 -16.456 -16.271 1.00 91.31 167 THR A CA 1
ATOM 1357 C C . THR A 1 167 ? 11.757 -15.093 -15.771 1.00 91.31 167 THR A C 1
ATOM 1359 O O . THR A 1 167 ? 12.309 -14.050 -16.125 1.00 91.31 167 THR A O 1
ATOM 1362 N N . GLN A 1 168 ? 10.773 -15.086 -14.865 1.00 89.25 168 GLN A N 1
ATOM 1363 C CA . GLN A 1 168 ? 10.277 -13.847 -14.255 1.00 89.25 168 GLN A CA 1
ATOM 1364 C C . GLN A 1 168 ? 11.394 -13.080 -13.516 1.00 89.25 168 GLN A C 1
ATOM 1366 O O . GLN A 1 168 ? 11.433 -11.853 -13.552 1.00 89.25 168 GLN A O 1
ATOM 1371 N N . ALA A 1 169 ? 12.363 -13.784 -12.920 1.00 91.50 169 ALA A N 1
ATOM 1372 C CA . ALA A 1 169 ? 13.510 -13.163 -12.255 1.00 91.50 169 ALA A CA 1
ATOM 1373 C C . ALA A 1 169 ? 14.366 -12.297 -13.203 1.00 91.50 169 ALA A C 1
ATOM 1375 O O . ALA A 1 169 ? 14.953 -11.303 -12.772 1.00 91.50 169 ALA A O 1
ATOM 1376 N N . VAL A 1 170 ? 14.438 -12.648 -14.493 1.00 89.75 170 VAL A N 1
ATOM 1377 C CA . VAL A 1 170 ? 15.146 -11.850 -15.506 1.00 89.75 170 VAL A CA 1
ATOM 1378 C C . VAL A 1 170 ? 14.404 -10.542 -15.779 1.00 89.75 170 VAL A C 1
ATOM 1380 O O . VAL A 1 170 ? 15.039 -9.488 -15.793 1.00 89.75 170 VAL A O 1
ATOM 1383 N N . VAL A 1 171 ? 13.075 -10.591 -15.913 1.00 91.62 171 VAL A N 1
ATOM 1384 C CA . VAL A 1 171 ? 12.221 -9.400 -16.077 1.00 91.62 171 VAL A CA 1
ATOM 1385 C C . VAL A 1 171 ? 12.331 -8.486 -14.858 1.00 91.62 171 VAL A C 1
ATOM 1387 O O . VAL A 1 171 ? 12.552 -7.287 -14.998 1.00 91.62 171 VAL A O 1
ATOM 1390 N N . ASP A 1 172 ? 12.264 -9.049 -13.653 1.00 89.25 172 ASP A N 1
ATOM 1391 C CA . ASP A 1 172 ? 12.383 -8.313 -12.394 1.00 89.25 172 ASP A CA 1
ATOM 1392 C C . ASP A 1 172 ? 13.717 -7.555 -12.272 1.00 89.25 172 ASP A C 1
ATOM 1394 O O . ASP A 1 172 ? 13.734 -6.379 -11.885 1.00 89.25 172 ASP A O 1
ATOM 1398 N N . ARG A 1 173 ? 14.833 -8.200 -12.641 1.00 89.69 173 ARG A N 1
ATOM 1399 C CA . ARG A 1 173 ? 16.155 -7.556 -12.692 1.00 89.69 173 ARG A CA 1
ATOM 1400 C C . ARG A 1 173 ? 16.220 -6.484 -13.776 1.00 89.69 173 ARG A C 1
ATOM 1402 O O . ARG A 1 173 ? 16.670 -5.380 -13.492 1.00 89.69 173 ARG A O 1
ATOM 1409 N N . ALA A 1 174 ? 15.724 -6.767 -14.980 1.00 90.62 174 ALA A N 1
ATOM 1410 C CA . ALA A 1 174 ? 15.730 -5.805 -16.079 1.00 90.62 174 ALA A CA 1
ATOM 1411 C C . ALA A 1 174 ? 14.898 -4.551 -15.758 1.00 90.62 174 ALA A C 1
ATOM 1413 O O . ALA A 1 174 ? 15.369 -3.441 -15.979 1.00 90.62 174 ALA A O 1
ATOM 1414 N N . ILE A 1 175 ? 13.714 -4.703 -15.155 1.00 91.19 175 ILE A N 1
ATOM 1415 C CA . ILE A 1 175 ? 12.898 -3.576 -14.677 1.00 91.19 175 ILE A CA 1
ATOM 1416 C C . ILE A 1 175 ? 13.659 -2.774 -13.617 1.00 91.19 175 ILE A C 1
ATOM 1418 O O . ILE A 1 175 ? 13.636 -1.547 -13.651 1.00 91.19 175 ILE A O 1
ATOM 1422 N N . THR A 1 176 ? 14.348 -3.443 -12.689 1.00 87.69 176 THR A N 1
ATOM 1423 C CA . THR A 1 176 ? 15.149 -2.772 -11.650 1.00 87.69 176 THR A CA 1
ATOM 1424 C C . THR A 1 176 ? 16.286 -1.952 -12.261 1.00 87.69 176 THR A C 1
ATOM 1426 O O . THR A 1 176 ? 16.472 -0.794 -11.882 1.00 87.69 176 THR A O 1
ATOM 1429 N N . ASP A 1 177 ? 16.994 -2.517 -13.239 1.00 87.12 177 ASP A N 1
ATOM 1430 C CA . ASP A 1 177 ? 18.042 -1.832 -13.995 1.00 87.12 177 ASP A CA 1
ATOM 1431 C C . ASP A 1 177 ? 17.489 -0.623 -14.762 1.00 87.12 177 ASP A C 1
ATOM 1433 O O . ASP A 1 177 ? 18.102 0.440 -14.745 1.00 87.12 177 ASP A O 1
ATOM 1437 N N . ILE A 1 178 ? 16.324 -0.761 -15.404 1.00 88.62 178 ILE A N 1
ATOM 1438 C CA . ILE A 1 178 ? 15.664 0.321 -16.151 1.00 88.62 178 ILE A CA 1
ATOM 1439 C C . ILE A 1 178 ? 15.212 1.438 -15.205 1.00 88.62 178 ILE A C 1
ATOM 1441 O O . ILE A 1 178 ? 15.470 2.605 -15.485 1.00 88.62 178 ILE A O 1
ATOM 1445 N N . CYS A 1 179 ? 14.612 1.104 -14.058 1.00 85.12 179 CYS A N 1
ATOM 1446 C CA . CYS A 1 179 ? 14.265 2.081 -13.019 1.00 85.12 179 CYS A CA 1
ATOM 1447 C C . CYS A 1 179 ? 15.512 2.857 -12.571 1.00 85.12 179 CYS A C 1
ATOM 1449 O O . CYS A 1 179 ? 15.513 4.088 -12.489 1.00 85.12 179 CYS A O 1
ATOM 1451 N N . ALA A 1 180 ? 16.610 2.133 -12.324 1.00 82.31 180 ALA A N 1
ATOM 1452 C CA . ALA A 1 180 ? 17.877 2.738 -11.953 1.00 82.31 180 ALA A CA 1
ATOM 1453 C C . ALA A 1 180 ? 18.430 3.623 -13.077 1.00 82.31 180 ALA A C 1
ATOM 1455 O O . ALA A 1 180 ? 18.885 4.723 -12.782 1.00 82.31 180 ALA A O 1
ATOM 1456 N N . PHE A 1 181 ? 18.366 3.188 -14.334 1.00 83.94 181 PHE A N 1
ATOM 1457 C CA . PHE A 1 181 ? 18.846 3.921 -15.505 1.00 83.94 181 PHE A CA 1
ATOM 1458 C C . PHE A 1 181 ? 18.065 5.213 -15.755 1.00 83.94 181 PHE A C 1
ATOM 1460 O O . PHE A 1 181 ? 18.679 6.272 -15.824 1.00 83.94 181 PHE A O 1
ATOM 1467 N N . LEU A 1 182 ? 16.733 5.137 -15.785 1.00 82.06 182 LEU A N 1
ATOM 1468 C CA . LEU A 1 182 ? 15.830 6.269 -16.039 1.00 82.06 182 LEU A CA 1
ATOM 1469 C C . LEU A 1 182 ? 15.640 7.182 -14.818 1.00 82.06 182 LEU A C 1
ATOM 1471 O O . LEU A 1 182 ? 15.017 8.237 -14.916 1.00 82.06 182 LEU A O 1
ATOM 1475 N N . ASN A 1 183 ? 16.157 6.769 -13.654 1.00 77.44 183 ASN A N 1
ATOM 1476 C CA . ASN A 1 183 ? 15.920 7.431 -12.372 1.00 77.44 183 ASN A CA 1
ATOM 1477 C C . ASN A 1 183 ? 14.427 7.598 -12.059 1.00 77.44 183 ASN A C 1
ATOM 1479 O O . ASN A 1 183 ? 14.000 8.640 -11.566 1.00 77.44 183 ASN A O 1
ATOM 1483 N N . ALA A 1 184 ? 13.658 6.562 -12.371 1.00 79.06 184 ALA A N 1
ATOM 1484 C CA . ALA A 1 184 ? 12.216 6.534 -12.231 1.00 79.06 184 ALA A CA 1
ATOM 1485 C C . ALA A 1 184 ? 11.799 5.296 -11.437 1.00 79.06 184 ALA A C 1
ATOM 1487 O O . ALA A 1 184 ? 12.389 4.223 -11.572 1.00 79.06 184 ALA A O 1
ATOM 1488 N N . ASP A 1 185 ? 10.772 5.441 -10.612 1.00 77.12 185 ASP A N 1
ATOM 1489 C CA . ASP A 1 185 ? 10.164 4.335 -9.890 1.00 77.12 185 ASP A CA 1
ATOM 1490 C C . ASP A 1 185 ? 9.202 3.556 -10.790 1.00 77.12 185 ASP A C 1
ATOM 1492 O O . ASP A 1 185 ? 8.659 4.070 -11.765 1.00 77.12 185 ASP A O 1
ATOM 1496 N N . ARG A 1 186 ? 8.944 2.293 -10.434 1.00 85.56 186 ARG A N 1
ATOM 1497 C CA . ARG A 1 186 ? 8.108 1.379 -11.237 1.00 85.56 186 ARG A CA 1
ATOM 1498 C C . ARG A 1 186 ? 6.739 1.964 -11.596 1.00 85.56 186 ARG A C 1
ATOM 1500 O O . ARG A 1 186 ? 6.280 1.784 -12.717 1.00 85.56 186 ARG A O 1
ATOM 1507 N N . CYS A 1 187 ? 6.113 2.690 -10.670 1.00 80.44 187 CYS A N 1
ATOM 1508 C CA . CYS A 1 187 ? 4.824 3.342 -10.899 1.00 80.44 187 CYS A CA 1
ATOM 1509 C C . CYS A 1 187 ? 4.892 4.449 -11.961 1.00 80.44 187 CYS A C 1
ATOM 1511 O O . CYS A 1 187 ? 3.947 4.606 -12.728 1.00 80.44 187 CYS A O 1
ATOM 1513 N N . GLN A 1 188 ? 6.016 5.165 -12.062 1.00 80.19 188 GLN A N 1
ATOM 1514 C CA . GLN A 1 188 ? 6.249 6.171 -13.105 1.00 80.19 188 GLN A CA 1
ATOM 1515 C C . GLN A 1 188 ? 6.436 5.525 -14.486 1.00 80.19 188 GLN A C 1
ATOM 1517 O O . GLN A 1 188 ? 6.192 6.171 -15.499 1.00 80.19 188 GLN A O 1
ATOM 1522 N N . LEU A 1 189 ? 6.812 4.243 -14.524 1.00 87.62 189 LEU A N 1
ATOM 1523 C CA . LEU A 1 189 ? 6.895 3.422 -15.736 1.00 87.62 189 LEU A CA 1
ATOM 1524 C C . LEU A 1 189 ? 5.562 2.722 -16.078 1.00 87.62 189 LEU A C 1
ATOM 1526 O O . LEU A 1 189 ? 5.547 1.837 -16.928 1.00 87.62 189 LEU A O 1
ATOM 1530 N N . ASN A 1 190 ? 4.464 3.052 -15.383 1.00 88.00 190 ASN A N 1
ATOM 1531 C CA . ASN A 1 190 ? 3.174 2.346 -15.430 1.00 88.00 190 ASN A CA 1
ATOM 1532 C C . ASN A 1 190 ? 3.255 0.835 -15.092 1.00 88.00 190 ASN A C 1
ATOM 1534 O O . ASN A 1 190 ? 2.352 0.065 -15.424 1.00 88.00 190 ASN A O 1
ATOM 1538 N N . ILE A 1 191 ? 4.303 0.401 -14.379 1.00 88.88 191 ILE A N 1
ATOM 1539 C CA . ILE A 1 191 ? 4.450 -0.980 -13.900 1.00 88.88 191 ILE A CA 1
ATOM 1540 C C . ILE A 1 191 ? 3.962 -1.061 -12.454 1.00 88.88 191 ILE A C 1
ATOM 1542 O O . ILE A 1 191 ? 4.676 -0.694 -11.514 1.00 88.88 191 ILE A O 1
ATOM 1546 N N . LEU A 1 192 ? 2.748 -1.570 -12.264 1.00 85.44 192 LEU A N 1
ATOM 1547 C CA . LEU A 1 192 ? 2.085 -1.628 -10.962 1.00 85.44 192 LEU A CA 1
ATOM 1548 C C . LEU A 1 192 ? 2.067 -3.050 -10.393 1.00 85.44 192 LEU A C 1
ATOM 1550 O O . LEU A 1 192 ? 2.255 -4.042 -11.094 1.00 85.44 192 LEU A O 1
ATOM 1554 N N . SER A 1 193 ? 1.891 -3.166 -9.079 1.00 82.25 193 SER A N 1
ATOM 1555 C CA . SER A 1 193 ? 1.497 -4.446 -8.484 1.00 82.25 193 SER A CA 1
ATOM 1556 C C . SER A 1 193 ? -0.006 -4.635 -8.687 1.00 82.25 193 SER A C 1
ATOM 1558 O O . SER A 1 193 ? -0.731 -3.647 -8.769 1.00 82.25 193 SER A O 1
ATOM 1560 N N . ALA A 1 194 ? -0.475 -5.884 -8.730 1.00 81.31 194 ALA A N 1
ATOM 1561 C CA . ALA A 1 194 ? -1.910 -6.154 -8.683 1.00 81.31 194 ALA A CA 1
ATOM 1562 C C . ALA A 1 194 ? -2.511 -5.485 -7.437 1.00 81.31 194 ALA A C 1
ATOM 1564 O O . ALA A 1 194 ? -1.963 -5.653 -6.340 1.00 81.31 194 A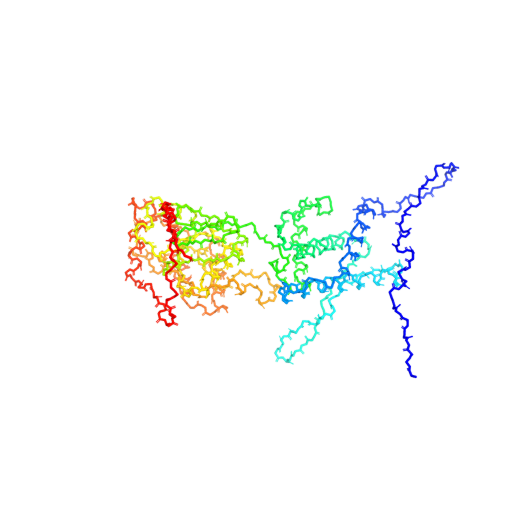LA A O 1
ATOM 1565 N N . SER A 1 195 ? -3.585 -4.715 -7.622 1.00 82.06 195 SER A N 1
ATOM 1566 C CA . SER A 1 195 ? -4.254 -4.073 -6.496 1.00 82.06 195 SER A CA 1
ATOM 1567 C C . SER A 1 195 ? -4.992 -5.113 -5.666 1.00 82.06 195 SER A C 1
ATOM 1569 O O . SER A 1 195 ? -5.534 -6.081 -6.203 1.00 82.06 195 SER A O 1
ATOM 1571 N N . ARG A 1 196 ? -4.944 -4.944 -4.347 1.00 88.25 196 ARG A N 1
ATOM 1572 C CA . ARG A 1 196 ? -5.585 -5.851 -3.386 1.00 88.25 196 ARG A CA 1
ATOM 1573 C C . ARG A 1 196 ? -6.487 -5.116 -2.409 1.00 88.25 196 ARG A C 1
ATOM 1575 O O . ARG A 1 196 ? -7.172 -5.771 -1.631 1.00 88.25 196 ARG A O 1
ATOM 1582 N N . GLY A 1 197 ? -6.454 -3.785 -2.425 1.00 94.31 197 GLY A N 1
ATOM 1583 C CA . GLY A 1 197 ? -7.182 -2.989 -1.460 1.00 94.31 197 GLY A CA 1
ATOM 1584 C C . GLY A 1 197 ? -8.686 -3.061 -1.660 1.00 94.31 197 GLY A C 1
ATOM 1585 O O . GLY A 1 197 ? -9.181 -3.286 -2.765 1.00 94.31 197 GLY A O 1
ATOM 1586 N N . SER A 1 198 ? -9.427 -2.858 -0.581 1.00 97.50 198 SER A N 1
ATOM 1587 C CA . SER A 1 198 ? -10.887 -2.765 -0.605 1.00 97.50 198 SER A CA 1
ATOM 1588 C C . SER A 1 198 ? -11.360 -1.628 0.289 1.00 97.50 198 SER A C 1
ATOM 1590 O O . SER A 1 198 ? -10.702 -1.306 1.279 1.00 97.50 198 SER A O 1
ATOM 1592 N N . ILE A 1 199 ? -12.481 -1.015 -0.082 1.00 97.38 199 ILE A N 1
ATOM 1593 C CA . ILE A 1 199 ? -13.109 0.099 0.632 1.00 97.38 199 ILE A CA 1
ATOM 1594 C C . ILE A 1 199 ? -14.567 -0.216 0.940 1.00 97.38 199 ILE A C 1
ATOM 1596 O O . ILE A 1 199 ? -15.244 -0.872 0.150 1.00 97.38 199 ILE A O 1
ATOM 1600 N N . PHE A 1 200 ? -15.043 0.273 2.078 1.00 98.25 200 PHE A N 1
ATOM 1601 C CA . PHE A 1 200 ? -16.434 0.186 2.498 1.00 98.25 200 PHE A CA 1
ATOM 1602 C C . PHE A 1 200 ? -16.779 1.390 3.380 1.00 98.25 200 PHE A C 1
ATOM 1604 O O . PHE A 1 200 ? -16.085 1.657 4.358 1.00 98.25 200 PHE A O 1
ATOM 1611 N N . GLY A 1 201 ? -17.829 2.145 3.060 1.00 97.25 201 GLY A N 1
ATOM 1612 C CA . GLY A 1 201 ? -18.219 3.308 3.862 1.00 97.25 201 GLY A CA 1
ATOM 1613 C C . GLY A 1 201 ? -18.904 4.422 3.069 1.00 97.25 201 GLY A C 1
ATOM 1614 O O . GLY A 1 201 ? -19.301 4.200 1.929 1.00 97.25 201 GLY A O 1
ATOM 1615 N N . PRO A 1 202 ? -19.079 5.619 3.662 1.00 96.81 202 PRO A N 1
ATOM 1616 C CA . PRO A 1 202 ? -19.886 6.713 3.110 1.00 96.81 202 PRO A CA 1
ATOM 1617 C C . PRO A 1 202 ? -19.167 7.451 1.966 1.00 96.81 202 PRO A C 1
ATOM 1619 O O . PRO A 1 202 ? -18.827 8.629 2.082 1.00 96.81 202 PRO A O 1
ATOM 1622 N N . MET A 1 203 ? -18.899 6.743 0.870 1.00 96.88 203 MET A N 1
ATOM 1623 C CA . MET A 1 203 ? -18.200 7.256 -0.303 1.00 96.88 203 MET A CA 1
ATOM 1624 C C . MET A 1 203 ? -18.910 6.853 -1.591 1.00 96.88 203 MET A C 1
ATOM 1626 O O . MET A 1 203 ? -19.304 5.702 -1.758 1.00 96.88 203 MET A O 1
ATOM 1630 N N . ILE A 1 204 ? -18.998 7.799 -2.521 1.00 96.81 204 ILE A N 1
ATOM 1631 C CA . ILE A 1 204 ? -19.510 7.593 -3.872 1.00 96.81 204 ILE A CA 1
ATOM 1632 C C . ILE A 1 204 ? -18.394 7.926 -4.863 1.00 96.81 204 ILE A C 1
ATOM 1634 O O . ILE A 1 204 ? -17.750 8.974 -4.761 1.00 96.81 204 ILE A O 1
ATOM 1638 N N . ILE A 1 205 ? -18.157 7.028 -5.815 1.00 95.50 205 ILE A N 1
ATOM 1639 C CA . ILE A 1 205 ? -17.206 7.226 -6.913 1.00 95.50 205 ILE A CA 1
ATOM 1640 C C . ILE A 1 205 ? -18.007 7.442 -8.193 1.00 95.50 205 ILE A C 1
ATOM 1642 O O . ILE A 1 205 ? -18.791 6.582 -8.587 1.00 95.50 205 ILE A O 1
ATOM 1646 N N . GLU A 1 206 ? -17.814 8.581 -8.849 1.00 93.38 206 GLU A N 1
ATOM 1647 C CA . GLU A 1 206 ? -18.506 8.895 -10.098 1.00 93.38 206 GLU A CA 1
ATOM 1648 C C . GLU A 1 206 ? -17.728 8.310 -11.274 1.00 93.38 206 GLU A C 1
ATOM 1650 O O . GLU A 1 206 ? -16.585 8.682 -11.538 1.00 93.38 206 GLU A O 1
ATOM 1655 N N . THR A 1 207 ? -18.339 7.365 -11.978 1.00 89.69 207 THR A N 1
ATOM 1656 C CA . THR A 1 207 ? -17.804 6.771 -13.205 1.00 89.69 207 THR A CA 1
ATOM 1657 C C . THR A 1 207 ? -18.531 7.354 -14.419 1.00 89.69 207 THR A C 1
ATOM 1659 O O . THR A 1 207 ? -19.533 8.054 -14.282 1.00 89.69 207 THR A O 1
ATOM 1662 N N . ARG A 1 208 ? -18.043 7.062 -15.629 1.00 83.62 208 ARG A N 1
ATOM 1663 C CA . ARG A 1 208 ? -18.721 7.485 -16.868 1.00 83.62 208 ARG A CA 1
ATOM 1664 C C . ARG A 1 208 ? -20.087 6.820 -17.047 1.00 83.62 208 ARG A C 1
ATOM 1666 O O . ARG A 1 208 ? -20.976 7.432 -17.624 1.00 83.62 208 ARG A O 1
ATOM 1673 N N . ASP A 1 209 ? -20.237 5.610 -16.515 1.00 86.25 209 ASP A N 1
ATOM 1674 C CA . ASP A 1 209 ? -21.407 4.752 -16.716 1.00 86.25 209 ASP A CA 1
ATOM 1675 C C . ASP A 1 209 ? -22.380 4.793 -15.519 1.00 86.25 209 ASP A C 1
ATOM 1677 O O . ASP A 1 209 ? -23.351 4.043 -15.476 1.00 86.25 209 ASP A O 1
ATOM 1681 N N . GLY A 1 210 ? -22.123 5.656 -14.527 1.00 89.62 210 GLY A N 1
ATOM 1682 C CA . GLY A 1 210 ? -22.940 5.798 -13.318 1.00 89.62 210 GLY A CA 1
ATOM 1683 C C . GLY A 1 210 ? -22.120 6.046 -12.052 1.00 89.62 210 GLY A C 1
ATOM 1684 O O . GLY A 1 210 ? -20.907 6.250 -12.100 1.00 89.62 210 GLY A O 1
ATOM 1685 N N . SER A 1 211 ? -22.772 6.021 -10.892 1.00 92.12 211 SER A N 1
ATOM 1686 C CA . SER A 1 211 ? -22.122 6.176 -9.588 1.00 92.12 211 SER A CA 1
ATOM 1687 C C . SER A 1 211 ? -21.964 4.833 -8.871 1.00 92.12 211 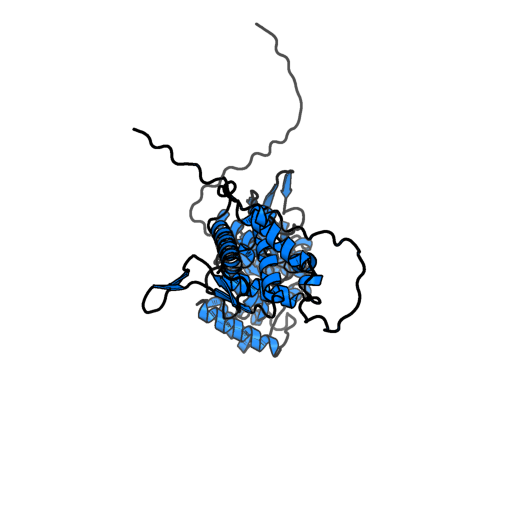SER A C 1
ATOM 1689 O O . SER A 1 211 ? -22.863 3.996 -8.863 1.00 92.12 211 SER A O 1
ATOM 1691 N N . VAL A 1 212 ? -20.801 4.624 -8.253 1.00 94.44 212 VAL A N 1
ATOM 1692 C CA . VAL A 1 212 ? -20.511 3.453 -7.419 1.00 94.44 212 VAL A CA 1
ATOM 1693 C C . VAL A 1 212 ? -20.614 3.867 -5.957 1.00 94.44 212 VAL A C 1
ATOM 1695 O O . VAL A 1 212 ? -19.765 4.606 -5.455 1.00 94.44 212 VAL A O 1
ATOM 1698 N N . ASP A 1 213 ? -21.652 3.386 -5.276 1.00 95.19 213 ASP A N 1
ATOM 1699 C CA . ASP A 1 213 ? -21.843 3.583 -3.839 1.00 95.19 213 ASP A CA 1
ATOM 1700 C C . ASP A 1 213 ? -21.045 2.536 -3.045 1.00 95.19 213 ASP A C 1
ATOM 1702 O O . ASP A 1 213 ? -21.369 1.348 -3.025 1.00 95.19 213 ASP A O 1
ATOM 1706 N N . CYS A 1 214 ? -19.990 2.988 -2.366 1.00 96.06 214 CYS A N 1
ATOM 1707 C CA . CYS A 1 214 ? -19.108 2.140 -1.563 1.00 96.06 214 CYS A CA 1
ATOM 1708 C C . CYS A 1 214 ? -19.709 1.781 -0.195 1.00 96.06 214 CYS A C 1
ATOM 1710 O O . CYS A 1 214 ? -19.049 1.126 0.613 1.00 96.06 214 CYS A O 1
ATOM 1712 N N . SER A 1 215 ? -20.928 2.232 0.109 1.00 93.81 215 SER A N 1
ATOM 1713 C CA . SER A 1 215 ? -21.581 1.988 1.393 1.00 93.81 215 SER A CA 1
ATOM 1714 C C . SER A 1 215 ? -22.450 0.735 1.431 1.00 93.81 215 SER A C 1
ATOM 1716 O O . SER A 1 215 ? -22.814 0.287 2.521 1.00 93.81 215 SER A O 1
ATOM 1718 N N . LEU A 1 216 ? -22.767 0.175 0.261 1.00 91.69 216 LEU A N 1
ATOM 1719 C CA . LEU A 1 216 ? -23.612 -1.009 0.119 1.00 91.69 216 LEU A CA 1
ATOM 1720 C C . LEU A 1 216 ? -22.803 -2.296 0.280 1.00 91.69 216 LEU A C 1
ATOM 1722 O O . LEU A 1 216 ? -23.180 -3.183 1.040 1.00 91.69 216 LEU A O 1
ATOM 1726 N N . THR A 1 217 ? -21.669 -2.381 -0.412 1.00 94.12 217 THR A N 1
ATOM 1727 C CA . THR A 1 217 ? -20.802 -3.564 -0.436 1.00 94.12 217 THR A CA 1
ATOM 1728 C C . THR A 1 217 ? -19.336 -3.156 -0.530 1.00 94.12 217 THR A C 1
ATOM 1730 O O . THR A 1 217 ? -19.046 -2.087 -1.071 1.00 94.12 217 THR A O 1
ATOM 1733 N N . PRO A 1 218 ? -18.391 -3.997 -0.080 1.00 95.69 218 PRO A N 1
ATOM 1734 C CA . PRO A 1 218 ? -16.971 -3.730 -0.263 1.00 95.69 218 PRO A CA 1
ATOM 1735 C C . PRO A 1 218 ? -16.587 -3.637 -1.739 1.00 95.69 218 PRO A C 1
ATOM 1737 O O . PRO A 1 218 ? -16.838 -4.560 -2.513 1.00 95.69 218 PRO A O 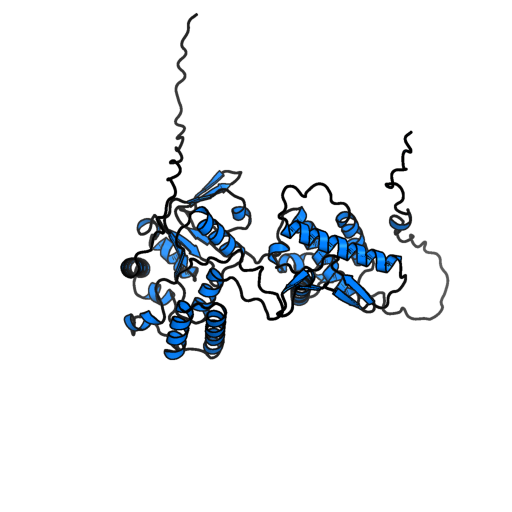1
ATOM 1740 N N . ILE A 1 219 ? -15.934 -2.543 -2.122 1.00 96.12 219 ILE A N 1
ATOM 1741 C CA . ILE A 1 219 ? -15.467 -2.310 -3.491 1.00 96.12 219 ILE A CA 1
ATOM 1742 C C . ILE A 1 219 ? -13.947 -2.436 -3.532 1.00 96.12 219 ILE A C 1
ATOM 1744 O O . ILE A 1 219 ? -13.241 -1.867 -2.700 1.00 96.12 219 ILE A O 1
ATOM 1748 N N . SER A 1 220 ? -13.423 -3.179 -4.509 1.00 95.69 220 SER A N 1
ATOM 1749 C CA . SER A 1 220 ? -11.975 -3.271 -4.719 1.00 95.69 220 SER A CA 1
ATOM 1750 C C . SER A 1 220 ? -11.428 -1.953 -5.263 1.00 95.69 220 SER A C 1
ATOM 1752 O O . SER A 1 220 ? -11.984 -1.380 -6.199 1.00 95.69 220 SER A O 1
ATOM 1754 N N . ILE A 1 221 ? -10.316 -1.483 -4.703 1.00 94.00 221 ILE A N 1
ATOM 1755 C CA . ILE A 1 221 ? -9.637 -0.287 -5.202 1.00 94.00 221 ILE A CA 1
ATOM 1756 C C . ILE A 1 221 ? -8.981 -0.638 -6.536 1.00 94.00 221 ILE A C 1
ATOM 1758 O O . ILE A 1 221 ? -8.226 -1.602 -6.639 1.00 94.00 221 ILE A O 1
ATOM 1762 N N . VAL A 1 222 ? -9.242 0.163 -7.564 1.00 90.06 222 VAL A N 1
ATOM 1763 C CA . VAL A 1 222 ? -8.656 -0.015 -8.896 1.00 90.06 222 VAL A CA 1
ATOM 1764 C C . VAL A 1 222 ? -7.977 1.262 -9.371 1.00 90.06 222 VAL A C 1
ATOM 1766 O O . VAL A 1 222 ? -8.292 2.365 -8.924 1.00 90.06 222 VAL A O 1
ATOM 1769 N N . GLN A 1 223 ? -7.031 1.119 -10.301 1.00 84.62 223 GLN A N 1
ATOM 1770 C CA . GLN A 1 223 ? -6.235 2.244 -10.797 1.00 84.62 223 GLN A CA 1
ATOM 1771 C C . GLN A 1 223 ? -7.094 3.330 -11.462 1.00 84.62 223 GLN A C 1
ATOM 1773 O O . GLN A 1 223 ? -6.763 4.508 -11.355 1.00 84.62 223 GLN A O 1
ATOM 1778 N N . SER A 1 224 ? -8.212 2.963 -12.096 1.00 84.75 224 SER A N 1
ATOM 1779 C CA . SER A 1 224 ? -9.123 3.921 -12.734 1.00 84.75 224 SER A CA 1
ATOM 1780 C C . SER A 1 224 ? -9.752 4.901 -11.741 1.00 84.75 224 SER A C 1
ATOM 1782 O O . SER A 1 224 ? -10.017 6.039 -12.111 1.00 84.75 224 SER A O 1
ATOM 1784 N N . PHE A 1 225 ? -9.908 4.533 -10.463 1.00 89.00 225 PHE A N 1
ATOM 1785 C CA . PHE A 1 225 ? -10.453 5.431 -9.436 1.00 89.00 225 PHE A CA 1
ATOM 1786 C C . PHE A 1 225 ? -9.560 6.651 -9.159 1.00 89.00 225 PHE A C 1
ATOM 1788 O O . PHE A 1 225 ? -10.021 7.636 -8.572 1.00 89.00 225 PHE A O 1
ATOM 1795 N N . MET A 1 226 ? -8.285 6.623 -9.570 1.00 86.12 226 MET A N 1
ATOM 1796 C CA . MET A 1 226 ? -7.363 7.744 -9.361 1.00 86.12 226 MET A CA 1
ATOM 1797 C C . MET A 1 226 ? -7.810 9.005 -10.101 1.00 86.12 226 MET A C 1
ATOM 1799 O O . MET A 1 226 ? -7.687 10.095 -9.540 1.00 86.12 226 MET A O 1
ATOM 1803 N N . ASP A 1 227 ? -8.427 8.855 -11.272 1.00 84.25 227 ASP A N 1
ATOM 1804 C CA . ASP A 1 227 ? -8.808 9.975 -12.142 1.00 84.25 227 ASP A CA 1
ATOM 1805 C C . ASP A 1 227 ? -10.302 10.332 -12.048 1.00 84.25 227 ASP A C 1
ATOM 1807 O O . ASP A 1 227 ? -10.746 11.317 -12.632 1.00 84.25 227 ASP A O 1
ATOM 1811 N N . LEU A 1 228 ? -11.085 9.560 -11.287 1.00 89.50 228 LEU A N 1
ATOM 1812 C CA . LEU A 1 228 ? -12.526 9.770 -11.141 1.00 89.50 228 LEU A CA 1
ATOM 1813 C C . LEU A 1 228 ? -12.879 10.763 -10.021 1.00 89.50 228 LEU A C 1
ATOM 1815 O O . LEU A 1 228 ? -12.183 10.809 -8.996 1.00 89.50 228 LEU A O 1
ATOM 1819 N N . PRO A 1 229 ? -13.969 11.537 -10.150 1.00 92.56 229 PRO A N 1
ATOM 1820 C CA . PRO A 1 229 ? -14.519 12.291 -9.034 1.00 92.56 229 PRO A CA 1
ATOM 1821 C C . PRO A 1 229 ? -14.946 11.352 -7.899 1.00 92.56 229 PRO A C 1
ATOM 1823 O O . PRO A 1 229 ? -15.460 10.256 -8.112 1.00 92.56 229 PRO A O 1
ATOM 1826 N N . ILE A 1 230 ? -14.696 11.795 -6.669 1.00 94.94 230 ILE A N 1
ATOM 1827 C CA . ILE A 1 230 ? -15.098 11.093 -5.448 1.00 94.94 230 ILE A CA 1
ATOM 1828 C C . ILE A 1 230 ? -15.851 12.067 -4.549 1.00 94.94 230 ILE A C 1
ATOM 1830 O O . ILE A 1 230 ? -15.379 13.196 -4.353 1.00 94.94 230 ILE A O 1
ATOM 1834 N N . ALA A 1 231 ? -16.979 11.625 -4.006 1.00 95.19 231 ALA A N 1
ATOM 1835 C CA . ALA A 1 231 ? -17.737 12.290 -2.955 1.00 95.19 231 ALA A CA 1
ATOM 1836 C C . ALA A 1 231 ? -17.610 11.461 -1.673 1.00 95.19 231 ALA A C 1
ATOM 1838 O O . ALA A 1 231 ? -17.760 10.241 -1.698 1.00 95.19 231 ALA A O 1
ATOM 1839 N N . PHE A 1 232 ? -17.283 12.110 -0.560 1.00 95.44 232 PHE A N 1
ATOM 1840 C CA . PHE A 1 232 ? -17.061 11.452 0.723 1.00 95.44 232 PHE A CA 1
ATOM 1841 C C . PHE A 1 232 ? -17.764 12.246 1.820 1.00 95.44 232 PHE A C 1
ATOM 1843 O O . PHE A 1 232 ? -17.488 13.430 1.991 1.00 95.44 232 PHE A O 1
ATOM 1850 N N . GLU A 1 233 ? -18.672 11.590 2.542 1.00 92.19 233 GLU A N 1
ATOM 1851 C CA . GLU A 1 233 ? -19.479 12.192 3.616 1.00 92.19 233 GLU A CA 1
ATOM 1852 C C . GLU A 1 233 ? -19.086 11.672 5.010 1.00 92.19 233 GLU A C 1
ATOM 1854 O O . GLU A 1 233 ? -19.893 11.695 5.949 1.00 92.19 233 GLU A O 1
ATOM 1859 N N . GLY A 1 234 ? -17.867 11.148 5.137 1.00 92.00 234 GLY A N 1
ATOM 1860 C CA . GLY A 1 234 ? -17.291 10.709 6.401 1.00 92.00 234 GLY A CA 1
ATOM 1861 C C . GLY A 1 234 ? -16.280 11.704 6.961 1.00 92.00 234 GLY A C 1
ATOM 1862 O O . GLY A 1 234 ? -15.764 12.568 6.257 1.00 92.00 234 GLY A O 1
ATOM 1863 N N . ASP A 1 235 ? -15.979 11.528 8.239 1.00 92.62 235 ASP A N 1
ATOM 1864 C CA . ASP A 1 235 ? -15.084 12.394 9.001 1.00 92.62 235 ASP A CA 1
ATOM 1865 C C . ASP A 1 235 ? -13.701 11.754 9.185 1.00 92.62 235 ASP A C 1
ATOM 1867 O O . ASP A 1 235 ? -12.743 12.423 9.555 1.00 92.62 235 ASP A O 1
ATOM 1871 N N . ILE A 1 236 ? -13.592 10.443 8.946 1.00 94.19 236 ILE A N 1
ATOM 1872 C CA . ILE A 1 236 ? -12.456 9.610 9.343 1.00 94.19 236 ILE A CA 1
ATOM 1873 C C . ILE A 1 236 ? -12.222 8.502 8.309 1.00 94.19 236 ILE A C 1
ATOM 1875 O O . ILE A 1 236 ? -13.172 7.923 7.774 1.00 94.19 236 ILE A O 1
ATOM 1879 N N . VAL A 1 237 ? -10.957 8.120 8.116 1.00 96.94 237 VAL A N 1
ATOM 1880 C CA . VAL A 1 237 ? -10.581 6.863 7.452 1.00 96.94 237 VAL A CA 1
ATOM 1881 C C . VAL A 1 237 ? -9.985 5.887 8.465 1.00 96.94 237 VAL A C 1
ATOM 1883 O O . VAL A 1 237 ? -9.062 6.237 9.197 1.00 96.94 237 VAL A O 1
ATOM 1886 N N . LEU A 1 238 ? -10.478 4.649 8.477 1.00 97.38 238 LEU A N 1
ATOM 1887 C CA . LEU A 1 238 ? -9.931 3.542 9.255 1.00 97.38 238 LEU A CA 1
ATOM 1888 C C . LEU A 1 238 ? -9.371 2.466 8.323 1.00 97.38 238 LEU A C 1
ATOM 1890 O O . LEU A 1 238 ? -10.106 1.797 7.602 1.00 97.38 238 LEU A O 1
ATOM 1894 N N . ILE A 1 239 ? -8.060 2.278 8.377 1.00 98.12 239 ILE A N 1
ATOM 1895 C CA . ILE A 1 239 ? -7.341 1.192 7.724 1.00 98.12 239 ILE A CA 1
ATOM 1896 C C . ILE A 1 239 ? -7.332 -0.021 8.658 1.00 98.12 239 ILE A C 1
ATOM 1898 O O . ILE A 1 239 ? -6.944 0.098 9.816 1.00 98.12 239 ILE A O 1
ATOM 1902 N N . VAL A 1 240 ? -7.694 -1.192 8.148 1.00 97.56 240 VAL A N 1
ATOM 1903 C CA . VAL A 1 240 ? -7.588 -2.477 8.844 1.00 97.56 240 VAL A CA 1
ATOM 1904 C C . VAL A 1 240 ? -6.651 -3.384 8.062 1.00 97.56 240 VAL A C 1
ATOM 1906 O O . VAL A 1 240 ? -6.825 -3.590 6.858 1.00 97.56 240 VAL A O 1
ATOM 1909 N N . GLU A 1 241 ? -5.640 -3.919 8.739 1.00 96.38 241 GLU A N 1
ATOM 1910 C CA . GLU A 1 241 ? -4.612 -4.742 8.105 1.00 96.38 241 GLU A CA 1
ATOM 1911 C C . GLU A 1 241 ? -5.179 -6.013 7.454 1.00 96.38 241 GLU A C 1
ATOM 1913 O O . GLU A 1 241 ? -5.002 -6.217 6.248 1.00 96.38 241 GLU A O 1
ATOM 1918 N N . LYS A 1 242 ? -5.852 -6.863 8.239 1.00 94.88 242 LYS A N 1
ATOM 1919 C CA . LYS A 1 242 ? -6.336 -8.178 7.800 1.00 94.88 242 LYS A CA 1
ATOM 1920 C C . LYS A 1 242 ? -7.701 -8.089 7.113 1.00 94.88 242 LYS A C 1
ATOM 1922 O O . LYS A 1 242 ? -8.625 -7.452 7.616 1.00 94.88 242 LYS A O 1
ATOM 1927 N N . ASP A 1 243 ? -7.842 -8.808 5.997 1.00 95.06 243 ASP A N 1
ATOM 1928 C CA . ASP A 1 243 ? -9.108 -8.904 5.253 1.00 95.06 243 ASP A CA 1
ATOM 1929 C C . ASP A 1 243 ? -10.196 -9.604 6.080 1.00 95.06 243 ASP A C 1
ATOM 1931 O O . ASP A 1 243 ? -11.336 -9.161 6.087 1.00 95.06 243 ASP A O 1
ATOM 1935 N N . THR A 1 244 ? -9.836 -10.637 6.851 1.00 94.81 244 THR A N 1
ATOM 1936 C CA . THR A 1 244 ? -10.768 -11.367 7.731 1.00 94.81 244 THR A CA 1
ATOM 1937 C C . THR A 1 244 ? -11.415 -10.443 8.763 1.00 94.81 244 THR A C 1
ATOM 1939 O O . THR A 1 244 ? -12.629 -10.453 8.943 1.00 94.81 244 THR A O 1
ATOM 1942 N N . VAL A 1 245 ? -10.618 -9.570 9.381 1.00 96.56 245 VAL A N 1
ATOM 1943 C CA . VAL A 1 245 ? -11.075 -8.556 10.344 1.00 96.56 245 VAL A CA 1
ATOM 1944 C C . VAL A 1 245 ? -11.926 -7.485 9.653 1.00 96.56 245 VAL A C 1
ATOM 1946 O O . VAL A 1 245 ? -12.948 -7.066 10.191 1.00 96.56 245 VAL A O 1
ATOM 1949 N N . PHE A 1 246 ? -11.540 -7.065 8.444 1.00 97.38 246 PHE A N 1
ATOM 1950 C CA . PHE A 1 246 ? -12.312 -6.125 7.629 1.00 97.38 246 PHE A CA 1
ATOM 1951 C C . PHE A 1 246 ? -13.708 -6.671 7.287 1.00 97.38 246 PHE A C 1
ATOM 1953 O O . PHE A 1 246 ? -14.699 -5.985 7.538 1.00 97.38 246 PHE A O 1
ATOM 1960 N N . GLN A 1 247 ? -13.801 -7.905 6.778 1.00 96.12 247 GLN A N 1
ATOM 1961 C CA . GLN A 1 247 ? -15.084 -8.552 6.475 1.00 96.12 247 GLN A CA 1
ATOM 1962 C C . GLN A 1 247 ? -15.925 -8.712 7.741 1.00 96.12 247 GLN A C 1
ATOM 1964 O O . GLN A 1 247 ? -17.101 -8.351 7.754 1.00 96.12 247 GLN A O 1
ATOM 1969 N N . ARG A 1 248 ? -15.299 -9.139 8.843 1.00 95.75 248 ARG A N 1
ATOM 1970 C CA . ARG A 1 248 ? -15.999 -9.313 10.113 1.00 95.75 248 ARG A CA 1
ATOM 1971 C C . ARG A 1 248 ? -16.623 -8.019 10.639 1.00 95.75 248 ARG A C 1
ATOM 1973 O O . ARG A 1 248 ? -17.748 -8.041 11.127 1.00 95.75 248 ARG A O 1
ATOM 1980 N N . LEU A 1 249 ? -15.930 -6.883 10.523 1.00 96.31 249 LEU A N 1
ATOM 1981 C CA . LEU A 1 249 ? -16.493 -5.577 10.889 1.00 96.31 249 LEU A CA 1
ATOM 1982 C C . LEU A 1 249 ? -17.772 -5.276 10.103 1.00 96.31 249 LEU A C 1
ATOM 1984 O O . LEU A 1 249 ? -18.755 -4.796 10.671 1.00 96.31 249 LEU A O 1
ATOM 1988 N N . ILE A 1 250 ? -17.767 -5.551 8.800 1.00 96.06 250 ILE A N 1
ATOM 1989 C CA . ILE A 1 250 ? -18.922 -5.319 7.929 1.00 96.06 250 ILE A CA 1
ATOM 1990 C C . ILE A 1 250 ? -20.095 -6.209 8.349 1.00 96.06 250 ILE A C 1
ATOM 1992 O O . ILE A 1 250 ? -21.202 -5.696 8.513 1.00 96.06 250 ILE A O 1
ATOM 1996 N N . GLU A 1 251 ? -19.840 -7.497 8.592 1.00 94.50 251 GLU A N 1
ATOM 1997 C CA . GLU A 1 251 ? -20.831 -8.470 9.076 1.00 94.50 251 GLU A CA 1
ATOM 1998 C C . GLU A 1 251 ? -21.437 -8.064 10.427 1.00 94.50 251 GLU A C 1
ATOM 2000 O O . GLU A 1 251 ? -22.655 -8.102 10.600 1.00 94.50 251 GLU A O 1
ATOM 2005 N N . ASP A 1 252 ? -20.612 -7.575 11.358 1.00 94.50 252 ASP A N 1
ATOM 2006 C CA . ASP A 1 252 ? -21.059 -7.063 12.659 1.00 94.50 252 ASP A CA 1
ATOM 2007 C C . ASP A 1 252 ? -21.771 -5.688 12.538 1.00 94.50 252 ASP A C 1
ATOM 2009 O O . ASP A 1 252 ? -22.207 -5.093 13.526 1.00 94.50 252 ASP A O 1
ATOM 2013 N N . GLY A 1 253 ? -21.964 -5.172 11.320 1.00 93.88 253 GLY A N 1
ATOM 2014 C CA . GLY A 1 253 ? -22.744 -3.971 11.045 1.00 93.88 253 GLY A CA 1
ATOM 2015 C C . GLY A 1 253 ? -21.992 -2.669 11.306 1.00 93.88 253 GLY A C 1
ATOM 2016 O O . GLY A 1 253 ? -22.616 -1.695 11.735 1.00 93.88 253 GLY A O 1
ATOM 2017 N N . PHE A 1 254 ? -20.685 -2.627 11.021 1.00 95.06 254 PHE A N 1
ATOM 2018 C CA . PHE A 1 254 ? -19.803 -1.466 11.208 1.00 95.06 254 PHE A CA 1
ATOM 2019 C C . PHE A 1 254 ? -20.447 -0.127 10.832 1.00 95.06 254 PHE A C 1
ATOM 2021 O O . PHE A 1 254 ? -20.408 0.811 11.622 1.00 95.06 254 PHE A O 1
ATOM 2028 N N . ARG A 1 255 ? -21.118 -0.043 9.675 1.00 93.38 255 ARG A N 1
ATOM 2029 C CA . ARG A 1 255 ? -21.773 1.187 9.192 1.00 93.38 255 ARG A CA 1
ATOM 2030 C C . ARG A 1 255 ? -22.841 1.731 10.146 1.00 93.38 255 ARG A C 1
ATOM 2032 O O . ARG A 1 255 ? -22.982 2.944 10.251 1.00 93.38 255 ARG A O 1
ATOM 2039 N N . ARG A 1 256 ? -23.585 0.865 10.844 1.00 94.56 256 ARG A N 1
ATOM 2040 C CA . ARG A 1 256 ? -24.604 1.292 11.822 1.00 94.56 256 ARG A CA 1
ATOM 2041 C C . ARG A 1 256 ? -23.967 1.924 13.056 1.00 94.56 256 ARG A C 1
ATOM 2043 O O . ARG A 1 256 ? -24.540 2.834 13.640 1.00 94.56 256 ARG A O 1
ATOM 2050 N N . HIS A 1 257 ? -22.789 1.444 13.444 1.00 94.31 257 HIS A N 1
ATOM 2051 C CA . HIS A 1 257 ? -22.062 1.940 14.610 1.00 94.31 257 HIS A CA 1
ATOM 2052 C C . HIS A 1 257 ? -21.168 3.140 14.289 1.00 94.31 257 HIS A C 1
ATOM 2054 O O . HIS A 1 257 ? -21.016 4.025 15.125 1.00 94.31 257 HIS A O 1
ATOM 2060 N N . PHE A 1 258 ? -20.610 3.183 13.079 1.00 94.94 258 PHE A N 1
ATOM 2061 C CA . PHE A 1 258 ? -19.631 4.171 12.636 1.00 94.94 258 PHE A CA 1
ATOM 2062 C C . PHE A 1 258 ? -19.996 4.728 11.246 1.00 94.94 258 PHE A C 1
ATOM 2064 O O . PHE A 1 258 ? -19.251 4.547 10.281 1.00 94.94 258 PHE A O 1
ATOM 2071 N N . PRO A 1 259 ? -21.138 5.431 11.103 1.00 94.81 259 PRO A N 1
ATOM 2072 C CA . PRO A 1 259 ? -21.651 5.871 9.799 1.00 94.81 259 PRO A CA 1
ATOM 2073 C C . PRO A 1 259 ? -20.746 6.885 9.087 1.00 94.81 259 PRO A C 1
ATOM 2075 O O . PRO A 1 259 ? -20.876 7.080 7.880 1.00 94.81 259 PRO A O 1
ATOM 2078 N N . LYS A 1 260 ? -19.835 7.522 9.831 1.00 95.31 260 LYS A N 1
ATOM 2079 C CA . LYS A 1 260 ? -18.908 8.561 9.369 1.00 95.31 260 LYS A CA 1
ATOM 2080 C C . LYS A 1 260 ? -17.481 8.063 9.128 1.00 95.31 260 LYS A C 1
ATOM 2082 O O . LYS A 1 260 ? -16.593 8.877 8.896 1.00 95.31 260 LYS A O 1
ATOM 2087 N N . ILE A 1 261 ? -17.244 6.751 9.162 1.00 96.25 261 ILE A N 1
ATOM 2088 C CA . ILE A 1 261 ? -15.912 6.177 8.945 1.00 96.25 261 ILE A CA 1
ATOM 2089 C C . ILE A 1 261 ? -15.853 5.458 7.596 1.00 96.25 261 ILE A C 1
ATOM 2091 O O . ILE A 1 261 ? -16.677 4.592 7.305 1.00 96.25 261 ILE A O 1
ATOM 2095 N N . LEU A 1 262 ? -14.849 5.794 6.782 1.00 97.75 262 LEU A N 1
ATOM 2096 C CA . LEU A 1 262 ? -14.455 4.988 5.628 1.00 97.75 262 LEU A CA 1
ATOM 2097 C C . LEU A 1 262 ? -13.546 3.855 6.091 1.00 97.75 262 LEU A C 1
ATOM 2099 O O . LEU A 1 262 ? -12.423 4.102 6.528 1.00 97.75 262 LEU A O 1
ATOM 2103 N N . LEU A 1 263 ? -14.012 2.620 5.963 1.00 98.19 263 LEU A N 1
ATOM 2104 C CA . LEU A 1 263 ? -13.222 1.432 6.234 1.00 98.19 263 LEU A CA 1
ATOM 2105 C C . LEU A 1 263 ? -12.411 1.055 4.991 1.00 98.19 263 LEU A C 1
ATOM 2107 O O . LEU A 1 263 ? -12.948 0.985 3.884 1.00 98.19 263 LEU A O 1
ATOM 2111 N N . VAL A 1 264 ? -11.120 0.792 5.166 1.00 98.06 264 VAL A N 1
ATOM 2112 C CA . VAL A 1 264 ? -10.202 0.412 4.087 1.00 98.06 264 VAL A CA 1
ATOM 2113 C C . VAL A 1 264 ? -9.345 -0.760 4.540 1.00 98.06 264 VAL A C 1
ATOM 2115 O O . VAL A 1 264 ? -8.879 -0.780 5.670 1.00 98.06 264 VAL A O 1
ATOM 2118 N N . THR A 1 265 ? -9.068 -1.720 3.664 1.00 97.81 265 THR A N 1
ATOM 2119 C CA . THR A 1 265 ? -8.043 -2.743 3.915 1.00 97.81 265 THR A CA 1
ATOM 2120 C C . THR A 1 265 ? -7.049 -2.811 2.769 1.00 97.81 265 THR A C 1
ATOM 2122 O O . THR A 1 265 ? -7.414 -2.611 1.612 1.00 97.81 265 THR A O 1
ATOM 2125 N N . GLY A 1 266 ? -5.780 -3.068 3.095 1.00 94.25 266 GLY A N 1
ATOM 2126 C CA . GLY A 1 266 ? -4.728 -3.408 2.133 1.00 94.25 266 GLY A CA 1
ATOM 2127 C C . GLY A 1 266 ? -4.481 -4.915 1.998 1.00 94.25 266 GLY A C 1
ATOM 2128 O O . GLY A 1 266 ? -3.662 -5.309 1.168 1.00 94.25 266 GLY A O 1
ATOM 2129 N N . ARG A 1 267 ? -5.169 -5.745 2.802 1.00 93.75 267 ARG A N 1
ATOM 2130 C CA . ARG A 1 267 ? -4.937 -7.194 2.946 1.00 93.75 267 ARG A CA 1
ATOM 2131 C C . ARG A 1 267 ? -3.474 -7.512 3.296 1.00 93.75 267 ARG A C 1
ATOM 2133 O O . ARG A 1 267 ? -2.791 -8.256 2.587 1.00 93.75 267 ARG A O 1
ATOM 2140 N N . GLY A 1 268 ? -2.987 -6.892 4.370 1.00 92.31 268 GLY A N 1
ATOM 2141 C CA . GLY A 1 268 ? -1.585 -6.884 4.792 1.00 92.31 268 GLY A CA 1
ATOM 2142 C C . GLY A 1 268 ? -0.830 -5.655 4.274 1.00 92.31 268 GLY A C 1
ATOM 2143 O O . GLY A 1 268 ? -1.281 -4.519 4.423 1.00 92.31 268 GLY A O 1
ATOM 2144 N N . PHE A 1 269 ? 0.339 -5.866 3.655 1.00 91.25 269 PHE A N 1
ATOM 2145 C CA . PHE A 1 269 ? 1.140 -4.767 3.100 1.00 91.25 269 PHE A CA 1
ATOM 2146 C C . PHE A 1 269 ? 0.408 -4.049 1.956 1.00 91.25 269 PHE A C 1
ATOM 2148 O O . PHE A 1 269 ? 0.086 -4.692 0.953 1.00 91.25 269 PHE A O 1
ATOM 2155 N N . PRO A 1 270 ? 0.228 -2.717 2.033 1.00 90.38 270 PRO A N 1
ATOM 2156 C CA . PRO A 1 270 ? -0.530 -1.996 1.025 1.00 90.38 270 PRO A CA 1
ATOM 2157 C C . PRO A 1 270 ? 0.199 -1.927 -0.312 1.00 90.38 270 PRO A C 1
ATOM 2159 O O . PRO A 1 270 ? 1.391 -1.604 -0.390 1.00 90.38 270 PRO A O 1
ATOM 2162 N N . ASP A 1 271 ? -0.552 -2.157 -1.386 1.00 88.31 271 ASP A N 1
ATOM 2163 C CA . ASP A 1 271 ? -0.084 -1.899 -2.738 1.00 88.31 271 ASP A CA 1
ATOM 2164 C C . ASP A 1 271 ? -0.063 -0.393 -3.064 1.00 88.31 271 ASP A C 1
ATOM 2166 O O . ASP A 1 271 ? -0.590 0.455 -2.338 1.00 88.31 271 ASP A O 1
ATOM 2170 N N . PHE A 1 272 ? 0.592 -0.051 -4.175 1.00 85.31 272 PHE A N 1
ATOM 2171 C CA . PHE A 1 272 ? 0.754 1.338 -4.601 1.00 85.31 272 PHE A CA 1
ATOM 2172 C C . PHE A 1 272 ? -0.590 2.035 -4.856 1.00 85.31 272 PHE A C 1
ATOM 2174 O O . PHE A 1 272 ? -0.750 3.181 -4.442 1.00 85.31 272 PHE A O 1
ATOM 2181 N N . VAL A 1 273 ? -1.545 1.342 -5.486 1.00 88.56 273 VAL A N 1
ATOM 2182 C CA . VAL A 1 273 ? -2.855 1.895 -5.856 1.00 88.56 273 VAL A CA 1
ATOM 2183 C C . VAL A 1 273 ? -3.658 2.209 -4.600 1.00 88.56 273 VAL A C 1
ATOM 2185 O O . VAL A 1 273 ? -4.186 3.309 -4.466 1.00 88.56 273 VAL A O 1
ATOM 2188 N N . THR A 1 274 ? -3.657 1.291 -3.629 1.00 93.12 274 THR A N 1
ATOM 2189 C CA . THR A 1 274 ? -4.304 1.485 -2.323 1.00 93.12 274 THR A CA 1
ATOM 2190 C C . THR A 1 274 ? -3.767 2.720 -1.595 1.00 93.12 274 THR A C 1
ATOM 2192 O O . THR A 1 274 ? -4.540 3.546 -1.110 1.00 93.12 274 THR A O 1
ATOM 2195 N N . ARG A 1 275 ? -2.441 2.910 -1.549 1.00 92.25 275 ARG A N 1
ATOM 2196 C CA . ARG A 1 275 ? -1.859 4.109 -0.918 1.00 92.25 275 ARG A CA 1
ATOM 2197 C C . ARG A 1 275 ? -2.144 5.388 -1.694 1.00 92.25 275 ARG A C 1
ATOM 2199 O O . ARG A 1 275 ? -2.375 6.421 -1.077 1.00 92.25 275 ARG A O 1
ATOM 2206 N N . GLN A 1 276 ? -2.116 5.338 -3.025 1.00 89.69 276 GLN A N 1
ATOM 2207 C CA . GLN A 1 276 ? -2.426 6.498 -3.860 1.00 89.69 276 GLN A CA 1
ATOM 2208 C C . GLN A 1 276 ? -3.884 6.934 -3.669 1.00 89.69 276 GLN A C 1
ATOM 2210 O O . GLN A 1 276 ? -4.149 8.125 -3.511 1.00 89.69 276 GLN A O 1
ATOM 2215 N N . PHE A 1 277 ? -4.807 5.972 -3.598 1.00 93.56 277 PHE A N 1
ATOM 2216 C CA . PHE A 1 277 ? -6.209 6.221 -3.287 1.00 93.56 277 PHE A CA 1
ATOM 2217 C C . PHE A 1 277 ? -6.369 6.908 -1.930 1.00 93.56 277 PHE A C 1
ATOM 2219 O O . PHE A 1 277 ? -6.957 7.981 -1.837 1.00 93.56 277 PHE A O 1
ATOM 2226 N N . LEU A 1 278 ? -5.789 6.328 -0.879 1.00 94.88 278 LEU A N 1
ATOM 2227 C CA . LEU A 1 278 ? -5.850 6.897 0.464 1.00 94.88 278 LEU A CA 1
ATOM 2228 C C . LEU A 1 278 ? -5.214 8.288 0.532 1.00 94.88 278 LEU A C 1
ATOM 2230 O O . LEU A 1 278 ? -5.763 9.176 1.174 1.00 94.88 278 LEU A O 1
ATOM 2234 N N . LYS A 1 279 ? -4.103 8.512 -0.181 1.00 92.00 279 LYS A N 1
ATOM 2235 C CA . LYS A 1 279 ? -3.478 9.833 -0.280 1.00 92.00 279 LYS A CA 1
ATOM 2236 C C . LYS A 1 279 ? -4.400 10.853 -0.949 1.00 92.00 279 LYS A C 1
ATOM 2238 O O . LYS A 1 279 ? -4.474 11.993 -0.494 1.00 92.00 279 LYS A O 1
ATOM 2243 N N . LYS A 1 280 ? -5.115 10.452 -2.006 1.00 92.25 280 LYS A N 1
ATOM 2244 C CA . LYS A 1 280 ? -6.134 11.279 -2.668 1.00 92.25 280 LYS A CA 1
ATOM 2245 C C . LYS A 1 280 ? -7.265 11.636 -1.700 1.00 92.25 280 LYS A C 1
ATOM 2247 O O . LYS A 1 280 ? -7.642 12.802 -1.645 1.00 92.25 280 LYS A O 1
ATOM 2252 N N . VAL A 1 281 ? -7.761 10.673 -0.920 1.00 94.19 281 VAL A N 1
ATOM 2253 C CA . VAL A 1 281 ? -8.810 10.899 0.093 1.00 94.19 281 VAL A CA 1
ATOM 2254 C C . VAL A 1 281 ? -8.322 11.846 1.196 1.00 94.19 281 VAL A C 1
ATOM 2256 O O . VAL A 1 281 ? -8.962 12.867 1.434 1.00 94.19 281 VAL A O 1
ATOM 2259 N N . GLU A 1 282 ? -7.162 11.568 1.801 1.00 92.75 282 GLU A N 1
ATOM 2260 C CA . GLU A 1 282 ? -6.537 12.416 2.832 1.00 92.75 282 GLU A CA 1
ATOM 2261 C C . GLU A 1 282 ? -6.345 13.850 2.321 1.00 92.75 282 GLU A C 1
ATOM 2263 O O . GLU A 1 282 ? -6.742 14.805 2.976 1.00 92.75 282 GLU A O 1
ATOM 2268 N N . THR A 1 283 ? -5.776 14.019 1.126 1.00 90.31 283 THR A N 1
ATOM 2269 C CA . THR A 1 283 ? -5.455 15.351 0.592 1.00 90.31 283 THR A CA 1
ATOM 2270 C C . THR A 1 283 ? -6.714 16.132 0.212 1.00 90.31 283 THR A C 1
ATOM 2272 O O . THR A 1 283 ? -6.784 17.334 0.460 1.00 90.31 283 THR A O 1
ATOM 2275 N N . LYS A 1 284 ? -7.711 15.464 -0.390 1.00 92.44 284 LYS A N 1
ATOM 2276 C CA . LYS A 1 284 ? -8.941 16.111 -0.869 1.00 92.44 284 LYS A CA 1
ATOM 2277 C C . LYS A 1 284 ? -9.875 16.499 0.276 1.00 92.44 284 LYS A C 1
ATOM 2279 O O . LYS A 1 284 ? -10.434 17.589 0.241 1.00 92.44 284 LYS A O 1
ATOM 2284 N N . PHE A 1 285 ? -10.051 15.618 1.258 1.00 92.81 285 PHE A N 1
ATOM 2285 C CA . PHE A 1 285 ? -11.034 15.806 2.331 1.00 92.81 285 PHE A CA 1
ATOM 2286 C C . PHE A 1 285 ? -10.415 16.222 3.666 1.00 92.81 285 PHE A C 1
ATOM 2288 O O . PHE A 1 285 ? -11.151 16.572 4.580 1.00 92.81 285 PHE A O 1
ATOM 2295 N N . LYS A 1 286 ? -9.080 16.208 3.780 1.00 91.44 286 LYS A N 1
ATOM 2296 C CA . LYS A 1 286 ? -8.331 16.581 4.993 1.00 91.44 286 LYS A CA 1
ATOM 2297 C C . LYS A 1 286 ? -8.803 15.850 6.252 1.00 91.44 286 LYS A C 1
ATOM 2299 O O . LYS A 1 286 ? -8.818 16.410 7.344 1.00 91.44 286 LYS A O 1
ATOM 2304 N N . VAL A 1 287 ? -9.173 14.586 6.086 1.00 90.44 287 VAL A N 1
ATOM 2305 C CA . VAL A 1 287 ? -9.640 13.728 7.176 1.00 90.44 287 VAL A CA 1
ATOM 2306 C C . VAL A 1 287 ? -8.481 12.974 7.824 1.00 90.44 287 VAL A C 1
ATOM 2308 O O . VAL A 1 287 ? -7.545 12.575 7.122 1.00 90.44 287 VAL A O 1
ATOM 2311 N N . PRO A 1 288 ? -8.526 12.747 9.146 1.00 92.50 288 PRO A N 1
ATOM 2312 C CA . PRO A 1 288 ? -7.552 11.911 9.822 1.00 92.50 288 PRO A CA 1
ATOM 2313 C C . PRO A 1 288 ? -7.642 10.458 9.340 1.00 92.50 288 PRO A C 1
ATOM 2315 O O . PRO A 1 288 ? -8.722 9.925 9.055 1.00 92.50 288 PRO A O 1
ATOM 2318 N N . VAL A 1 289 ? -6.478 9.813 9.273 1.00 95.25 289 VAL A N 1
ATOM 2319 C CA . VAL A 1 289 ? -6.343 8.416 8.865 1.00 95.25 289 VAL A CA 1
ATOM 2320 C C . VAL A 1 289 ? -5.789 7.612 10.031 1.00 95.25 289 VAL A C 1
ATOM 2322 O O . VAL A 1 289 ? -4.710 7.894 10.550 1.00 95.25 289 VAL A O 1
ATOM 2325 N N . TYR A 1 290 ? -6.512 6.575 10.422 1.00 95.56 290 TYR A N 1
ATOM 2326 C CA . TYR A 1 290 ? -6.117 5.672 11.491 1.00 95.56 290 TYR A CA 1
ATOM 2327 C C . TYR A 1 290 ? -5.884 4.271 10.950 1.00 95.56 290 TYR A C 1
ATOM 2329 O O . TYR A 1 290 ? -6.477 3.887 9.947 1.00 95.56 290 TYR A O 1
ATOM 2337 N N . ALA A 1 291 ? -5.013 3.507 11.600 1.00 96.44 291 ALA A N 1
ATOM 2338 C CA . ALA A 1 291 ? -4.688 2.145 11.209 1.00 96.44 291 ALA A CA 1
ATOM 2339 C C . ALA A 1 291 ? -4.782 1.195 12.403 1.00 96.44 291 ALA A C 1
ATOM 2341 O O . ALA A 1 291 ? -4.105 1.385 13.412 1.00 96.44 291 ALA A O 1
ATOM 2342 N N . LEU A 1 292 ? -5.599 0.158 12.262 1.00 96.38 292 LEU A N 1
ATOM 2343 C CA . LEU A 1 292 ? -5.662 -0.987 13.154 1.00 96.38 292 LEU A CA 1
ATOM 2344 C C . LEU A 1 292 ? -4.851 -2.126 12.517 1.00 96.38 292 LEU A C 1
ATOM 2346 O O . LEU A 1 292 ? -5.216 -2.650 11.461 1.00 96.38 292 LEU A O 1
ATOM 2350 N N . VAL A 1 293 ? -3.727 -2.455 13.147 1.00 96.31 293 VAL A N 1
ATOM 2351 C CA . VAL A 1 293 ? -2.731 -3.434 12.679 1.00 96.31 293 VAL A CA 1
ATOM 2352 C C . VAL A 1 293 ? -2.480 -4.482 13.757 1.00 96.31 293 VAL A C 1
ATOM 2354 O O . VAL A 1 293 ? -2.789 -4.243 14.928 1.00 96.31 293 VAL A O 1
ATOM 2357 N N . ASP A 1 294 ? -1.912 -5.621 13.368 1.00 95.31 294 ASP A N 1
ATOM 2358 C CA . ASP A 1 294 ? -1.476 -6.642 14.319 1.00 95.31 294 ASP A CA 1
ATOM 2359 C C . ASP A 1 294 ? -0.416 -6.073 15.274 1.00 95.31 294 ASP A C 1
ATOM 2361 O O . ASP A 1 294 ? 0.394 -5.206 14.918 1.00 95.31 294 ASP A O 1
ATOM 2365 N N . CYS A 1 295 ? -0.396 -6.577 16.509 1.00 95.06 295 CYS A N 1
ATOM 2366 C CA . CYS A 1 295 ? 0.637 -6.219 17.468 1.00 95.06 295 CYS A CA 1
ATOM 2367 C C . CYS A 1 295 ? 1.857 -7.108 17.296 1.00 95.06 295 CYS A C 1
ATOM 2369 O O . CYS A 1 295 ? 2.158 -7.976 18.115 1.00 95.06 295 CYS A O 1
ATOM 2371 N N . ASP A 1 296 ? 2.545 -6.904 16.183 1.00 95.69 296 ASP A N 1
ATOM 2372 C CA . ASP A 1 296 ? 3.746 -7.633 15.836 1.00 95.69 296 ASP A CA 1
ATOM 2373 C C . ASP A 1 296 ? 4.714 -6.740 15.026 1.00 95.69 296 ASP A C 1
ATOM 2375 O O . ASP A 1 296 ? 4.413 -5.582 14.695 1.00 95.69 296 ASP A O 1
ATOM 2379 N N . PRO A 1 297 ? 5.929 -7.225 14.715 1.00 96.25 297 PRO A N 1
ATOM 2380 C CA . PRO A 1 297 ? 6.873 -6.444 13.923 1.00 96.25 297 PRO A CA 1
ATOM 2381 C C . PRO A 1 297 ? 6.394 -6.130 12.496 1.00 96.25 297 PRO A C 1
ATOM 2383 O O . PRO A 1 297 ? 6.849 -5.146 11.906 1.00 96.25 297 PRO A O 1
ATOM 2386 N N . HIS A 1 298 ? 5.516 -6.952 11.917 1.00 95.50 298 HIS A N 1
ATOM 2387 C CA . HIS A 1 298 ? 4.983 -6.758 10.572 1.00 95.50 298 HIS A CA 1
ATOM 2388 C C . HIS A 1 298 ? 3.913 -5.659 10.539 1.00 95.50 298 HIS A C 1
ATOM 2390 O O . HIS A 1 298 ? 4.000 -4.795 9.663 1.00 95.50 298 HIS A O 1
ATOM 2396 N N . GLY A 1 299 ? 3.016 -5.592 11.521 1.00 96.56 299 GLY A N 1
ATOM 2397 C CA . GLY A 1 299 ? 2.025 -4.531 11.690 1.00 96.56 299 GLY A CA 1
ATOM 2398 C C . GLY A 1 299 ? 2.677 -3.152 11.819 1.00 96.56 299 GLY A C 1
ATOM 2399 O O . GLY A 1 299 ? 2.331 -2.217 11.089 1.00 96.56 299 GLY A O 1
ATOM 2400 N N . LEU A 1 300 ? 3.739 -3.028 12.631 1.00 96.12 300 LEU A N 1
ATOM 2401 C CA . LEU A 1 300 ? 4.531 -1.786 12.702 1.00 96.12 300 LEU A CA 1
ATOM 2402 C C . LEU A 1 300 ? 5.217 -1.447 11.366 1.00 96.12 300 LEU A C 1
ATOM 2404 O O . LEU A 1 300 ? 5.336 -0.278 10.984 1.00 96.12 300 LEU A O 1
ATOM 2408 N N . HIS A 1 301 ? 5.668 -2.455 10.616 1.00 95.25 301 HIS A N 1
ATOM 2409 C CA . HIS A 1 301 ? 6.262 -2.237 9.299 1.00 95.25 301 HIS A CA 1
ATOM 2410 C C . HIS A 1 301 ? 5.222 -1.785 8.257 1.00 95.25 301 HIS A C 1
ATOM 2412 O O . HIS A 1 301 ? 5.523 -0.942 7.401 1.00 95.25 301 HIS A O 1
ATOM 2418 N N . ILE A 1 302 ? 3.999 -2.303 8.331 1.00 95.00 302 ILE A N 1
ATOM 2419 C CA . ILE A 1 302 ? 2.867 -1.883 7.502 1.00 95.00 302 ILE A CA 1
ATOM 2420 C C . ILE A 1 302 ? 2.513 -0.427 7.800 1.00 95.00 302 ILE A C 1
ATOM 2422 O O . ILE A 1 302 ? 2.413 0.374 6.867 1.00 95.00 302 ILE A O 1
ATOM 2426 N N . LEU A 1 303 ? 2.456 -0.050 9.078 1.00 95.12 303 LEU A N 1
ATOM 2427 C CA . LEU A 1 303 ? 2.228 1.327 9.512 1.00 95.12 303 LEU A CA 1
ATOM 2428 C C . LEU A 1 303 ? 3.270 2.294 8.924 1.00 95.12 303 LEU A C 1
ATOM 2430 O O . LEU A 1 303 ? 2.913 3.278 8.271 1.00 95.12 303 LEU A O 1
ATOM 2434 N N . LEU A 1 304 ? 4.564 1.967 9.045 1.00 93.19 304 LEU A N 1
ATOM 2435 C CA . LEU A 1 304 ? 5.645 2.735 8.408 1.00 93.19 304 LEU A CA 1
ATOM 2436 C C . LEU A 1 304 ? 5.496 2.804 6.881 1.00 93.19 304 LEU A C 1
ATOM 2438 O O . LEU A 1 304 ? 5.920 3.774 6.252 1.00 93.19 304 LEU A O 1
ATOM 2442 N N . THR A 1 305 ? 4.917 1.773 6.265 1.00 92.19 305 THR A N 1
ATOM 2443 C CA . THR A 1 305 ? 4.732 1.699 4.812 1.00 92.19 305 THR A CA 1
ATOM 2444 C C . THR A 1 305 ? 3.601 2.590 4.306 1.00 92.19 305 THR A C 1
ATOM 2446 O O . THR A 1 305 ? 3.731 3.164 3.218 1.00 92.19 305 THR A O 1
ATOM 2449 N N . TYR A 1 306 ? 2.526 2.741 5.079 1.00 93.19 306 TYR A N 1
ATOM 2450 C CA . TYR A 1 306 ? 1.495 3.747 4.825 1.00 93.19 306 TYR A CA 1
ATOM 2451 C C . TYR A 1 306 ? 2.027 5.163 5.072 1.00 93.19 306 TYR A C 1
ATOM 2453 O O . TYR A 1 306 ? 1.898 6.026 4.203 1.00 93.19 306 TYR A O 1
ATOM 2461 N N . LYS A 1 307 ? 2.690 5.381 6.215 1.00 91.75 307 LYS A N 1
ATOM 2462 C CA . LYS A 1 307 ? 3.121 6.714 6.655 1.00 91.75 307 LYS A CA 1
ATOM 2463 C C . LYS A 1 307 ? 4.262 7.304 5.830 1.00 91.75 307 LYS A C 1
ATOM 2465 O O . LYS A 1 307 ? 4.277 8.506 5.596 1.00 91.75 307 LYS A O 1
ATOM 2470 N N . TYR A 1 308 ? 5.189 6.467 5.352 1.00 87.88 308 TYR A N 1
ATOM 2471 C CA . TYR A 1 308 ? 6.433 6.918 4.708 1.00 87.88 308 TYR A CA 1
ATOM 2472 C C . TYR A 1 308 ? 6.745 6.247 3.359 1.00 87.88 308 TYR A C 1
ATOM 2474 O O . TYR A 1 308 ? 7.809 6.474 2.785 1.00 87.88 308 TYR A O 1
ATOM 2482 N N . GLY A 1 309 ? 5.860 5.397 2.834 1.00 84.38 309 GLY A N 1
ATOM 2483 C CA . GLY A 1 309 ? 6.111 4.665 1.588 1.00 84.38 309 GLY A CA 1
ATOM 2484 C C . GLY A 1 309 ? 6.894 3.358 1.792 1.00 84.38 309 GLY A C 1
ATOM 2485 O O . GLY A 1 309 ? 7.152 2.939 2.910 1.00 84.38 309 GLY A O 1
ATOM 2486 N N . SER A 1 310 ? 7.267 2.643 0.727 1.00 77.81 310 SER A N 1
ATOM 2487 C CA . SER A 1 310 ? 7.977 1.349 0.849 1.00 77.81 310 SER A CA 1
ATOM 2488 C C . SER A 1 310 ? 9.496 1.535 0.869 1.00 77.81 310 SER A C 1
ATOM 2490 O O . SER A 1 310 ? 10.008 2.409 0.165 1.00 77.81 310 SER A O 1
ATOM 2492 N N . ILE A 1 311 ? 10.214 0.673 1.602 1.00 70.31 311 ILE A N 1
ATOM 2493 C CA . ILE A 1 311 ? 11.687 0.651 1.624 1.00 70.31 311 ILE A CA 1
ATOM 2494 C C . ILE A 1 311 ? 12.210 0.369 0.213 1.00 70.31 311 ILE A C 1
ATOM 2496 O O . ILE A 1 311 ? 11.830 -0.624 -0.412 1.00 70.31 311 ILE A O 1
ATOM 2500 N N . LYS A 1 312 ? 13.108 1.223 -0.279 1.00 59.56 312 LYS A N 1
ATOM 2501 C CA . LYS A 1 312 ? 13.877 0.940 -1.491 1.00 59.56 312 LYS A CA 1
ATOM 2502 C C . LYS A 1 312 ? 15.090 0.080 -1.128 1.00 59.56 312 LYS A C 1
ATOM 2504 O O . LYS A 1 312 ? 15.763 0.338 -0.133 1.00 59.56 312 LYS A O 1
ATOM 2509 N N . ALA A 1 313 ? 15.389 -0.946 -1.924 1.00 44.50 313 ALA A N 1
ATOM 2510 C CA . ALA A 1 313 ? 16.658 -1.661 -1.794 1.00 44.50 313 ALA A CA 1
ATOM 2511 C C . ALA A 1 313 ? 17.830 -0.677 -2.000 1.00 44.50 313 ALA A C 1
ATOM 2513 O O . ALA A 1 313 ? 17.699 0.255 -2.793 1.00 44.50 313 ALA A O 1
ATOM 2514 N N . LYS A 1 314 ? 18.952 -0.911 -1.298 1.00 37.25 314 LYS A N 1
ATOM 2515 C CA . LYS A 1 314 ? 20.139 -0.048 -1.048 1.00 37.25 314 LYS A CA 1
ATOM 2516 C C . LYS A 1 314 ? 20.714 0.835 -2.186 1.00 37.25 314 LYS A C 1
ATOM 2518 O O . LYS A 1 314 ? 21.613 1.613 -1.904 1.00 37.25 314 LYS A O 1
ATOM 2523 N N . ASN A 1 315 ? 20.224 0.773 -3.425 1.00 34.09 315 ASN A N 1
ATOM 2524 C CA . ASN A 1 315 ? 20.768 1.490 -4.587 1.00 34.09 315 ASN A CA 1
ATOM 2525 C C . ASN A 1 315 ? 19.775 2.417 -5.318 1.00 34.09 315 ASN A C 1
ATOM 2527 O O . ASN A 1 315 ? 20.111 2.936 -6.383 1.00 34.09 315 ASN A O 1
ATOM 2531 N N . GLN A 1 316 ? 18.566 2.646 -4.797 1.00 37.72 316 GLN A N 1
ATOM 2532 C CA . GLN A 1 316 ? 17.627 3.604 -5.394 1.00 37.72 316 GLN A CA 1
ATOM 2533 C C . GLN A 1 316 ? 17.471 4.828 -4.493 1.00 37.72 316 GLN A C 1
ATOM 2535 O O . GLN A 1 316 ? 17.072 4.716 -3.338 1.00 37.72 316 GLN A O 1
ATOM 2540 N N . ILE A 1 317 ? 17.824 5.984 -5.056 1.00 34.25 317 ILE A N 1
ATOM 2541 C CA . ILE A 1 317 ? 17.839 7.293 -4.404 1.00 34.25 317 ILE A CA 1
ATOM 2542 C C . ILE A 1 317 ? 16.450 7.607 -3.822 1.00 34.25 317 ILE A C 1
ATOM 2544 O O . ILE A 1 317 ? 15.405 7.356 -4.442 1.00 34.25 317 ILE A O 1
ATOM 2548 N N . GLU A 1 318 ? 16.489 8.121 -2.596 1.00 34.41 318 GLU A N 1
ATOM 2549 C CA . GLU A 1 318 ? 15.397 8.708 -1.827 1.00 34.41 318 GLU A CA 1
ATOM 2550 C C . GLU A 1 318 ? 14.605 9.692 -2.702 1.00 34.41 318 GLU A C 1
ATOM 2552 O O . GLU A 1 318 ? 15.174 10.613 -3.280 1.00 34.41 318 GLU A O 1
ATOM 2557 N N . GLY A 1 319 ? 13.294 9.482 -2.854 1.00 35.84 319 GLY A N 1
ATOM 2558 C CA . GLY A 1 319 ? 12.441 10.488 -3.498 1.00 35.84 319 GLY A CA 1
ATOM 2559 C C . GLY A 1 319 ? 11.111 9.987 -4.055 1.00 35.84 319 GLY A C 1
ATOM 2560 O O . GLY A 1 319 ? 10.084 10.606 -3.819 1.00 35.84 319 GLY A O 1
ATOM 2561 N N . GLY A 1 320 ? 11.077 8.862 -4.774 1.00 38.72 320 GLY A N 1
ATOM 2562 C CA . GLY A 1 320 ? 9.885 8.563 -5.594 1.00 38.72 320 GLY A CA 1
ATOM 2563 C C . GLY A 1 320 ? 8.737 7.761 -4.939 1.00 38.72 320 GLY A C 1
ATOM 2564 O O . GLY A 1 320 ? 7.649 7.707 -5.503 1.00 38.72 320 GLY A O 1
ATOM 2565 N N . ASN A 1 321 ? 8.905 7.218 -3.721 1.00 50.66 321 ASN A N 1
ATOM 2566 C CA . ASN A 1 321 ? 7.808 6.562 -2.974 1.00 50.66 321 ASN A CA 1
ATOM 2567 C C . ASN A 1 321 ? 7.088 7.494 -1.979 1.00 50.66 321 ASN A C 1
ATOM 2569 O O . ASN A 1 321 ? 6.063 7.100 -1.421 1.00 50.66 321 ASN A O 1
ATOM 2573 N N . SER A 1 322 ? 7.599 8.708 -1.753 1.00 54.88 322 SER A N 1
ATOM 2574 C CA . SER A 1 322 ? 7.023 9.663 -0.794 1.00 54.88 322 SER A CA 1
ATOM 2575 C C . SER A 1 322 ? 5.717 10.289 -1.292 1.00 54.88 322 SER A C 1
ATOM 2577 O O . SER A 1 322 ? 4.912 10.744 -0.490 1.00 54.88 322 SER A O 1
ATOM 2579 N N . ALA A 1 323 ? 5.462 10.273 -2.605 1.00 60.38 323 ALA A N 1
ATOM 2580 C CA . ALA A 1 323 ? 4.251 10.854 -3.186 1.00 60.38 323 ALA A CA 1
ATOM 2581 C C . ALA A 1 323 ? 2.959 10.143 -2.737 1.00 60.38 323 ALA A C 1
ATOM 2583 O O . ALA A 1 323 ? 1.908 10.770 -2.678 1.00 60.38 323 ALA A O 1
ATOM 2584 N N . SER A 1 324 ? 3.033 8.851 -2.390 1.00 68.12 324 SER A N 1
ATOM 2585 C CA . SER A 1 324 ? 1.899 8.076 -1.860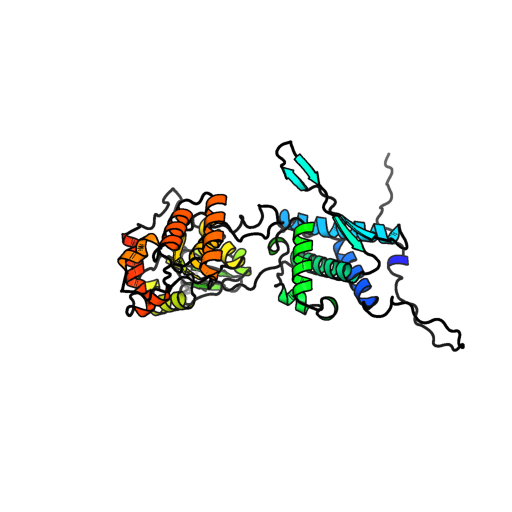 1.00 68.12 324 SER A CA 1
ATOM 2586 C C . SER A 1 324 ? 1.952 7.904 -0.336 1.00 68.12 324 SER A C 1
ATOM 2588 O O . SER A 1 324 ? 1.319 6.994 0.191 1.00 68.12 324 SER A O 1
ATOM 2590 N N . ALA A 1 325 ? 2.783 8.677 0.365 1.00 82.31 325 ALA A N 1
ATOM 2591 C CA . ALA A 1 325 ? 2.910 8.607 1.815 1.00 82.31 325 ALA A CA 1
ATOM 2592 C C . ALA A 1 325 ? 1.777 9.395 2.491 1.00 82.31 325 ALA A C 1
ATOM 2594 O O . ALA A 1 325 ? 1.491 10.542 2.128 1.00 82.31 325 ALA A O 1
ATOM 2595 N N . ILE A 1 326 ? 1.139 8.776 3.480 1.00 86.56 326 ILE A N 1
ATOM 2596 C CA . ILE A 1 326 ? 0.002 9.337 4.212 1.00 86.56 326 ILE A CA 1
ATOM 2597 C C . ILE A 1 326 ? 0.518 9.707 5.603 1.00 86.56 326 ILE A C 1
ATOM 2599 O O . ILE A 1 326 ? 0.438 8.926 6.549 1.00 86.56 326 ILE A O 1
ATOM 2603 N N . ALA A 1 327 ? 1.158 10.873 5.699 1.00 81.62 327 ALA A N 1
ATOM 2604 C CA . ALA A 1 327 ? 1.894 11.279 6.895 1.00 81.62 327 ALA A CA 1
ATOM 2605 C C . ALA A 1 327 ? 1.000 11.383 8.145 1.00 81.62 327 ALA A C 1
ATOM 2607 O O . ALA A 1 327 ? 1.503 11.224 9.258 1.00 81.62 327 ALA A O 1
ATOM 2608 N N . SER A 1 328 ? -0.308 11.605 7.958 1.00 85.94 328 SER A N 1
ATOM 2609 C CA . SER A 1 328 ? -1.301 11.677 9.035 1.00 85.94 328 SER A CA 1
ATOM 2610 C C . SER A 1 328 ? -1.652 10.326 9.667 1.00 85.94 328 SER A C 1
ATOM 2612 O O . SER A 1 328 ? -2.333 10.317 10.688 1.00 85.94 328 SER A O 1
ATOM 2614 N N . VAL A 1 329 ? -1.195 9.196 9.104 1.00 92.38 329 VAL A N 1
ATOM 2615 C CA . VAL A 1 329 ? -1.560 7.865 9.610 1.00 92.38 329 VAL A CA 1
ATOM 2616 C C . VAL A 1 329 ? -1.097 7.668 11.051 1.00 92.38 329 VAL A C 1
ATOM 2618 O O . VAL A 1 329 ? 0.093 7.781 11.361 1.00 92.38 329 VAL A O 1
ATOM 2621 N N . GLN A 1 330 ? -2.041 7.289 11.912 1.00 91.50 330 GLN A N 1
ATOM 2622 C CA . GLN A 1 330 ? -1.801 6.947 13.313 1.00 91.50 330 GLN A CA 1
ATOM 2623 C C . GLN A 1 330 ? -2.320 5.545 13.637 1.00 91.50 330 GLN A C 1
ATOM 2625 O O . GLN A 1 330 ? -3.415 5.166 13.229 1.00 91.50 330 GLN A O 1
ATOM 2630 N N . GLN A 1 331 ? -1.552 4.768 14.401 1.00 93.00 331 GLN A N 1
ATOM 2631 C CA . GLN A 1 331 ? -2.022 3.468 14.880 1.00 93.00 331 GLN A CA 1
ATOM 2632 C C . GLN A 1 331 ? -3.141 3.655 15.904 1.00 93.00 331 GLN A C 1
ATOM 2634 O O . GLN A 1 331 ? -2.995 4.470 16.811 1.00 93.00 331 GLN A O 1
ATOM 2639 N N . ILE A 1 332 ? -4.202 2.860 15.838 1.00 91.56 332 ILE A N 1
ATOM 2640 C CA . ILE A 1 332 ? -5.213 2.758 16.894 1.00 91.56 332 ILE A CA 1
ATOM 2641 C C . ILE A 1 332 ? -5.303 1.328 17.385 1.00 91.56 332 ILE A C 1
ATOM 2643 O O . ILE A 1 332 ? -5.145 0.395 16.602 1.00 91.56 332 ILE A O 1
ATOM 2647 N N . GLY A 1 333 ? -5.593 1.171 18.675 1.00 88.31 333 GLY A N 1
ATOM 2648 C CA . GLY A 1 333 ? -5.740 -0.148 19.270 1.00 88.31 333 GLY A CA 1
ATOM 2649 C C . GLY A 1 333 ? -4.484 -1.017 19.149 1.00 88.31 333 GLY A C 1
ATOM 2650 O O . GLY A 1 333 ? -3.478 -0.633 18.559 1.00 88.31 333 GLY A O 1
ATOM 2651 N N . LEU A 1 334 ? -4.547 -2.169 19.806 1.00 90.44 334 LEU A N 1
ATOM 2652 C CA . LEU A 1 334 ? -3.583 -3.265 19.825 1.00 90.44 334 LEU A CA 1
ATOM 2653 C C . LEU A 1 334 ? -2.109 -2.815 19.788 1.00 90.44 334 LEU A C 1
ATOM 2655 O O . LEU A 1 334 ? -1.271 -3.393 19.103 1.00 90.44 334 LEU A O 1
ATOM 2659 N N . ARG A 1 335 ? -1.788 -1.738 20.513 1.00 91.38 335 ARG A N 1
ATOM 2660 C CA . ARG A 1 335 ? -0.427 -1.207 20.595 1.00 91.38 335 ARG A CA 1
ATOM 2661 C C . ARG A 1 335 ? 0.396 -2.067 21.547 1.00 91.38 335 ARG A C 1
ATOM 2663 O O . ARG A 1 335 ? -0.162 -2.497 22.561 1.00 91.38 335 ARG A O 1
ATOM 2670 N N . PRO A 1 336 ? 1.701 -2.256 21.296 1.00 91.12 336 PRO A N 1
ATOM 2671 C CA . PRO A 1 336 ? 2.586 -2.928 22.245 1.00 91.12 336 PRO A CA 1
ATOM 2672 C C . PRO A 1 336 ? 2.465 -2.375 23.670 1.00 91.12 336 PRO A C 1
ATOM 2674 O O . PRO A 1 336 ? 2.305 -3.133 24.625 1.00 91.12 336 PRO A O 1
ATOM 2677 N N . SER A 1 337 ? 2.410 -1.049 23.808 1.00 90.06 337 SER A N 1
ATOM 2678 C CA . SER A 1 337 ? 2.191 -0.352 25.080 1.00 90.06 337 SER A CA 1
ATOM 2679 C C . SER A 1 337 ? 0.862 -0.682 25.767 1.00 90.06 337 SER A C 1
ATOM 2681 O O . SER A 1 337 ? 0.752 -0.513 26.978 1.00 90.06 337 SER A O 1
ATOM 2683 N N . HIS A 1 338 ? -0.148 -1.166 25.043 1.00 85.69 338 HIS A N 1
ATOM 2684 C CA . HIS A 1 338 ? -1.476 -1.485 25.569 1.00 85.69 338 HIS A CA 1
ATOM 2685 C C . HIS A 1 338 ? -1.696 -2.981 25.825 1.00 85.69 338 HIS A C 1
ATOM 2687 O O . HIS A 1 338 ? -2.662 -3.307 26.515 1.00 85.69 338 HIS A O 1
ATOM 2693 N N . ILE A 1 339 ? -0.839 -3.882 25.314 1.00 81.81 339 ILE A N 1
ATOM 2694 C CA . ILE A 1 339 ? -1.041 -5.341 25.437 1.00 81.81 339 ILE A CA 1
ATOM 2695 C C . ILE A 1 339 ? -1.229 -5.760 26.896 1.00 81.81 339 ILE A C 1
ATOM 2697 O O . ILE A 1 339 ? -2.118 -6.554 27.181 1.00 81.81 339 ILE A O 1
ATOM 2701 N N . HIS A 1 340 ? -0.457 -5.193 27.829 1.00 79.38 340 HIS A N 1
ATOM 2702 C CA . HIS A 1 340 ? -0.519 -5.560 29.248 1.00 79.38 340 HIS A CA 1
ATOM 2703 C C . HIS A 1 340 ? -1.929 -5.427 29.860 1.00 79.38 340 HIS A C 1
ATOM 2705 O O . HIS A 1 340 ? -2.265 -6.158 30.787 1.00 79.38 340 HIS A O 1
ATOM 2711 N N . ARG A 1 341 ? -2.785 -4.538 29.326 1.00 79.88 341 ARG A N 1
ATOM 2712 C CA . ARG A 1 341 ? -4.185 -4.371 29.768 1.00 79.88 341 ARG A CA 1
ATOM 2713 C C . ARG A 1 341 ? -5.068 -5.571 29.419 1.00 79.88 341 ARG A C 1
ATOM 2715 O O . ARG A 1 341 ? -6.133 -5.748 30.005 1.00 79.88 341 ARG A O 1
ATOM 2722 N N . TYR A 1 342 ? -4.627 -6.371 28.456 1.00 73.94 342 TYR A N 1
ATOM 2723 C CA . TYR A 1 342 ? -5.313 -7.545 27.928 1.00 73.94 342 TYR A CA 1
ATOM 2724 C C . TYR A 1 342 ? -4.536 -8.836 28.197 1.00 73.94 342 TYR A C 1
ATOM 2726 O O . TYR A 1 342 ? -4.823 -9.867 27.587 1.00 73.94 342 TYR A O 1
ATOM 2734 N N . HIS A 1 343 ? -3.567 -8.789 29.114 1.00 72.19 343 HIS A N 1
ATOM 2735 C CA . HIS A 1 343 ? -2.811 -9.965 29.513 1.00 72.19 343 HIS A CA 1
ATOM 2736 C C . HIS A 1 343 ? -3.767 -11.071 29.984 1.00 72.19 343 HIS A C 1
ATOM 2738 O O . HIS A 1 343 ? -4.750 -10.798 30.680 1.00 72.19 343 HIS A O 1
ATOM 2744 N N . ASN A 1 344 ? -3.509 -12.308 29.559 1.00 71.88 344 ASN A N 1
ATOM 2745 C CA . ASN A 1 344 ? -4.368 -13.485 29.768 1.00 71.88 344 ASN A CA 1
ATOM 2746 C C . ASN A 1 344 ? -5.771 -13.431 29.128 1.00 71.88 344 ASN A C 1
ATOM 2748 O O . ASN A 1 344 ? -6.543 -14.373 29.295 1.00 71.88 344 ASN A O 1
ATOM 2752 N N . ARG A 1 345 ? -6.128 -12.364 28.398 1.00 77.00 345 ARG A N 1
ATOM 2753 C CA . ARG A 1 345 ? -7.411 -12.262 27.673 1.00 77.00 345 ARG A CA 1
ATOM 2754 C C . ARG A 1 345 ? -7.296 -12.634 26.201 1.00 77.00 345 ARG A C 1
ATOM 2756 O O . ARG A 1 345 ? -8.277 -13.080 25.615 1.00 77.00 345 ARG A O 1
ATOM 2763 N N . PHE A 1 346 ? -6.120 -12.449 25.609 1.00 82.50 346 PHE A N 1
ATOM 2764 C CA . PHE A 1 346 ? -5.838 -12.795 24.219 1.00 82.50 346 PHE A CA 1
ATOM 2765 C C . PHE A 1 346 ? -4.772 -13.881 24.133 1.00 82.50 346 PHE A C 1
ATOM 2767 O O . PHE A 1 346 ? -3.953 -14.042 25.036 1.00 82.50 346 PHE A O 1
ATOM 2774 N N . GLN A 1 347 ? -4.777 -14.617 23.023 1.00 82.50 347 GLN A N 1
ATOM 2775 C CA . GLN A 1 347 ? -3.718 -15.569 22.730 1.00 82.50 347 GLN A CA 1
ATOM 2776 C C . GLN A 1 347 ? -2.418 -14.814 22.432 1.00 82.50 347 GLN A C 1
ATOM 2778 O O . GLN A 1 347 ? -2.285 -14.147 21.406 1.00 82.50 347 GLN A O 1
ATOM 2783 N N . GLU A 1 348 ? -1.463 -14.928 23.348 1.00 85.75 348 GLU A N 1
ATOM 2784 C CA . GLU A 1 348 ? -0.125 -14.366 23.215 1.00 85.75 348 GLU A CA 1
ATOM 2785 C C . GLU A 1 348 ? 0.789 -15.352 22.484 1.00 85.75 348 GLU A C 1
ATOM 2787 O O . GLU A 1 348 ? 0.861 -16.535 22.822 1.00 85.75 348 GLU A O 1
ATOM 2792 N N . ILE A 1 349 ? 1.500 -14.867 21.468 1.00 89.06 349 ILE A N 1
ATOM 2793 C CA . ILE A 1 349 ? 2.403 -15.682 20.655 1.00 89.06 349 ILE A CA 1
ATOM 2794 C C . ILE A 1 349 ? 3.839 -15.221 20.905 1.00 89.06 349 ILE A C 1
ATOM 2796 O O . ILE A 1 349 ? 4.141 -14.028 20.911 1.00 89.06 349 ILE A O 1
ATOM 2800 N N . SER A 1 350 ? 4.757 -16.167 21.091 1.00 90.12 350 SER A N 1
ATOM 2801 C CA . SER A 1 350 ? 6.174 -15.850 21.277 1.00 90.12 350 SER A CA 1
ATOM 2802 C C . SER A 1 350 ? 6.855 -15.427 19.973 1.00 90.12 350 SER A C 1
ATOM 2804 O O . SER A 1 350 ? 6.521 -15.885 18.876 1.00 90.12 350 SER A O 1
ATOM 2806 N N . PHE A 1 351 ? 7.869 -14.575 20.097 1.00 91.00 351 PHE A N 1
ATOM 2807 C CA . PHE A 1 351 ? 8.686 -14.129 18.971 1.00 91.00 351 PHE A CA 1
ATOM 2808 C C . PHE A 1 351 ? 9.471 -15.260 18.305 1.00 91.00 351 PHE A C 1
ATOM 2810 O O . PHE A 1 351 ? 10.170 -16.039 18.952 1.00 91.00 351 PHE A O 1
ATOM 2817 N N . SER A 1 352 ? 9.453 -15.267 16.974 1.00 92.25 352 SER A N 1
ATOM 2818 C CA . SER A 1 352 ? 10.360 -16.071 16.161 1.00 92.25 352 SER A CA 1
ATOM 2819 C C . SER A 1 352 ? 11.694 -15.349 15.892 1.00 92.25 352 SER A C 1
ATOM 2821 O O . SER A 1 352 ? 11.864 -14.143 16.111 1.00 92.25 352 SER A O 1
ATOM 2823 N N . ARG A 1 353 ? 12.668 -16.076 15.325 1.00 89.19 353 ARG A N 1
ATOM 2824 C CA . ARG A 1 353 ? 13.923 -15.474 14.826 1.00 89.19 353 ARG A CA 1
ATOM 2825 C C . ARG A 1 353 ? 13.677 -14.463 13.696 1.00 89.19 353 ARG A C 1
ATOM 2827 O O . ARG A 1 353 ? 14.383 -13.457 13.606 1.00 89.19 353 ARG A O 1
ATOM 2834 N N . SER A 1 354 ? 12.673 -14.716 12.853 1.00 90.94 354 SER A N 1
ATOM 2835 C CA . SER A 1 354 ? 12.272 -13.800 11.776 1.00 90.94 354 SER A CA 1
ATOM 2836 C C . SER A 1 354 ? 11.735 -12.489 12.351 1.00 90.94 354 SER A C 1
ATOM 2838 O O . SER A 1 354 ? 12.179 -11.415 11.948 1.00 90.94 354 SER A O 1
ATOM 2840 N N . ASP A 1 355 ? 10.890 -12.575 13.382 1.00 93.88 355 ASP A N 1
ATOM 2841 C CA . ASP A 1 355 ? 10.309 -11.415 14.073 1.00 93.88 355 ASP A CA 1
ATOM 2842 C C . ASP A 1 355 ? 11.398 -10.506 14.654 1.00 93.88 355 ASP A C 1
ATOM 2844 O O . ASP A 1 355 ? 11.363 -9.287 14.487 1.00 93.88 355 ASP A O 1
ATOM 2848 N N . THR A 1 356 ? 12.443 -11.106 15.234 1.00 93.25 356 THR A N 1
ATOM 2849 C CA . THR A 1 356 ? 13.616 -10.375 15.747 1.00 93.25 356 THR A CA 1
ATOM 2850 C C . THR A 1 356 ? 14.360 -9.620 14.636 1.00 93.25 356 THR A C 1
ATOM 2852 O O . THR A 1 356 ? 14.877 -8.521 14.840 1.00 93.25 356 THR A O 1
ATOM 2855 N N . THR A 1 357 ? 14.414 -10.177 13.428 1.00 93.62 357 THR A N 1
ATOM 2856 C CA . THR A 1 357 ? 15.042 -9.508 12.279 1.00 93.62 357 THR A CA 1
ATOM 2857 C C . THR A 1 357 ? 14.179 -8.344 11.792 1.00 93.62 357 THR A C 1
ATOM 2859 O O . THR A 1 357 ? 14.685 -7.236 11.585 1.00 93.62 357 THR A O 1
ATOM 2862 N N . THR A 1 358 ? 12.868 -8.567 11.667 1.00 93.94 358 THR A N 1
ATOM 2863 C CA . THR A 1 358 ? 11.901 -7.552 11.234 1.00 93.94 358 THR A CA 1
ATOM 2864 C C . THR A 1 358 ? 11.827 -6.388 12.221 1.00 93.94 358 THR A C 1
ATOM 2866 O O . THR A 1 358 ? 11.900 -5.236 11.796 1.00 93.94 358 THR A O 1
ATOM 2869 N N . ILE A 1 359 ? 11.776 -6.639 13.533 1.00 96.25 359 ILE A N 1
ATOM 2870 C CA . ILE A 1 359 ? 11.686 -5.558 14.527 1.00 96.25 359 ILE A CA 1
ATOM 2871 C C . ILE A 1 359 ? 12.944 -4.686 14.529 1.00 96.25 359 ILE A C 1
ATOM 2873 O O . ILE A 1 359 ? 12.860 -3.465 14.630 1.00 96.25 359 ILE A O 1
ATOM 2877 N N . ASN A 1 360 ? 14.121 -5.279 14.318 1.00 95.25 360 ASN A N 1
ATOM 2878 C CA . ASN A 1 360 ? 15.365 -4.523 14.191 1.00 95.25 360 ASN A CA 1
ATOM 2879 C C . ASN A 1 360 ? 15.382 -3.643 12.932 1.00 95.25 360 ASN A C 1
ATOM 2881 O O . ASN A 1 360 ? 15.859 -2.505 12.982 1.00 95.25 360 ASN A O 1
ATOM 2885 N N . LEU A 1 361 ? 14.820 -4.132 11.820 1.00 93.06 361 LEU A N 1
ATOM 2886 C CA . LEU A 1 361 ? 14.607 -3.334 10.611 1.00 93.06 361 LEU A CA 1
ATOM 2887 C C . LEU A 1 361 ? 13.650 -2.162 10.876 1.00 93.06 361 LEU A C 1
ATOM 2889 O O . LEU A 1 361 ? 13.967 -1.035 10.495 1.00 93.06 361 LEU A O 1
ATOM 2893 N N . VAL A 1 362 ? 12.525 -2.412 11.554 1.00 95.00 362 VAL A N 1
ATOM 2894 C CA . VAL A 1 362 ? 11.542 -1.387 11.946 1.00 95.00 362 VAL A CA 1
ATOM 2895 C C . VAL A 1 362 ? 12.189 -0.327 12.835 1.00 95.00 362 VAL A C 1
ATOM 2897 O O . VAL A 1 362 ? 12.107 0.854 12.513 1.00 95.00 362 VAL A O 1
ATOM 2900 N N . LYS A 1 363 ? 12.922 -0.723 13.884 1.00 96.19 363 LYS A N 1
ATOM 2901 C CA . LYS A 1 363 ? 13.639 0.200 14.784 1.00 96.19 363 LYS A CA 1
ATOM 2902 C C . LYS A 1 363 ? 14.656 1.061 14.040 1.00 96.19 363 LYS A C 1
ATOM 2904 O O . LYS A 1 363 ? 14.753 2.258 14.302 1.00 96.19 363 LYS A O 1
ATOM 2909 N N . ARG A 1 364 ? 15.432 0.468 13.123 1.00 94.44 364 ARG A N 1
ATOM 2910 C CA . ARG A 1 364 ? 16.396 1.219 12.302 1.00 94.44 364 ARG A CA 1
ATOM 2911 C C . ARG A 1 364 ? 15.677 2.244 11.429 1.00 94.44 364 ARG A C 1
ATOM 2913 O O . ARG A 1 364 ? 16.055 3.409 11.426 1.00 94.44 364 ARG A O 1
ATOM 2920 N N . ARG A 1 365 ? 14.620 1.813 10.744 1.00 91.00 365 ARG A N 1
ATOM 2921 C CA . ARG A 1 365 ? 13.841 2.658 9.842 1.00 91.00 365 ARG A CA 1
ATOM 2922 C C . ARG A 1 365 ? 13.119 3.791 10.577 1.00 91.00 365 ARG A C 1
ATOM 2924 O O . ARG A 1 365 ? 13.139 4.918 10.101 1.00 91.00 365 ARG A O 1
ATOM 2931 N N . ALA A 1 366 ? 12.520 3.521 11.735 1.00 92.44 366 ALA A N 1
ATOM 2932 C CA . ALA A 1 366 ? 11.879 4.541 12.564 1.00 92.44 366 ALA A CA 1
ATOM 2933 C C . ALA A 1 366 ? 12.890 5.601 13.035 1.00 92.44 366 ALA A C 1
ATOM 2935 O O . ALA A 1 366 ? 12.584 6.788 12.996 1.00 92.44 366 ALA A O 1
ATOM 2936 N N . ARG A 1 367 ? 14.123 5.192 13.381 1.00 93.00 367 ARG A N 1
ATOM 2937 C CA . ARG A 1 367 ? 15.229 6.118 13.686 1.00 93.00 367 ARG A CA 1
ATOM 2938 C C . ARG A 1 367 ? 15.627 6.978 12.488 1.00 93.00 367 ARG A C 1
ATOM 2940 O O . ARG A 1 367 ? 15.731 8.188 12.636 1.00 93.00 367 ARG A O 1
ATOM 2947 N N . GLU A 1 368 ? 15.819 6.372 11.316 1.00 89.81 368 GLU A N 1
ATOM 2948 C CA . GLU A 1 368 ? 16.147 7.091 10.071 1.00 89.81 368 GLU A CA 1
ATOM 2949 C C . GLU A 1 368 ? 15.064 8.121 9.701 1.00 89.81 368 GLU A C 1
ATOM 2951 O O . GLU A 1 368 ? 15.377 9.211 9.232 1.00 89.81 368 GLU A O 1
ATOM 2956 N N . LEU A 1 369 ? 13.794 7.798 9.962 1.00 88.12 369 LEU A N 1
ATOM 2957 C CA . LEU A 1 369 ? 12.636 8.656 9.687 1.00 88.12 369 LEU A CA 1
ATOM 2958 C C . LEU A 1 369 ? 12.266 9.595 10.847 1.00 88.12 369 LEU A C 1
ATOM 2960 O O . LEU A 1 369 ? 11.310 10.355 10.725 1.00 88.12 369 LEU A O 1
ATOM 2964 N N . SER A 1 370 ? 13.006 9.551 11.960 1.00 91.75 370 SER A N 1
ATOM 2965 C CA . SER A 1 370 ? 12.738 10.324 13.183 1.00 91.75 370 SER A CA 1
ATOM 2966 C C . SER A 1 370 ? 11.327 10.130 13.775 1.00 91.75 370 SER A C 1
ATOM 2968 O O . SER A 1 370 ? 10.807 11.025 14.439 1.00 91.75 370 SER A O 1
ATOM 2970 N N . ASP A 1 371 ? 10.701 8.963 13.578 1.00 90.81 371 ASP A N 1
ATOM 2971 C CA . ASP A 1 371 ? 9.386 8.643 14.154 1.00 90.81 371 ASP A CA 1
ATOM 2972 C C . ASP A 1 371 ? 9.536 8.049 15.563 1.00 90.81 371 ASP A C 1
ATOM 2974 O O . ASP A 1 371 ? 9.730 6.842 15.738 1.00 90.81 371 ASP A O 1
ATOM 2978 N N . GLN A 1 372 ? 9.460 8.912 16.579 1.00 92.62 372 GLN A N 1
ATOM 2979 C CA . GLN A 1 372 ? 9.612 8.504 17.979 1.00 92.62 372 GLN A CA 1
ATOM 2980 C C . GLN A 1 372 ? 8.451 7.643 18.482 1.00 92.62 372 GLN A C 1
ATOM 2982 O O . GLN A 1 372 ? 8.678 6.749 19.293 1.00 92.62 372 GLN A O 1
ATOM 2987 N N . SER A 1 373 ? 7.232 7.863 17.981 1.00 91.69 373 SER A N 1
ATOM 2988 C CA . SER A 1 373 ? 6.057 7.101 18.414 1.00 91.69 373 SER A CA 1
ATOM 2989 C C . SER A 1 373 ? 6.197 5.632 18.022 1.00 91.69 373 SER A C 1
ATOM 2991 O O . SER A 1 373 ? 6.089 4.750 18.872 1.00 91.69 373 SER A O 1
ATOM 2993 N N . ILE A 1 374 ? 6.542 5.360 16.760 1.00 93.69 374 ILE A N 1
ATOM 2994 C CA . ILE A 1 374 ? 6.753 3.984 16.294 1.00 93.69 374 ILE A CA 1
ATOM 2995 C C . ILE A 1 374 ? 8.010 3.377 16.924 1.00 93.69 374 ILE A C 1
ATOM 2997 O O . ILE A 1 374 ? 8.028 2.186 17.230 1.00 93.69 374 ILE A O 1
ATOM 3001 N N . LEU A 1 375 ? 9.066 4.169 17.141 1.00 96.00 375 LEU A N 1
ATOM 3002 C CA . LEU A 1 375 ? 10.288 3.679 17.780 1.00 96.00 375 LEU A CA 1
ATOM 3003 C C . LEU A 1 375 ? 10.048 3.222 19.228 1.00 96.00 375 LEU A C 1
ATOM 3005 O O . LEU A 1 375 ? 10.588 2.189 19.623 1.00 96.00 375 LEU A O 1
ATOM 3009 N N . GLN A 1 376 ? 9.246 3.962 19.997 1.00 95.75 376 GLN A N 1
ATOM 3010 C CA . GLN A 1 376 ? 8.860 3.595 21.363 1.00 95.75 376 GLN A CA 1
ATOM 3011 C C . GLN A 1 376 ? 8.076 2.280 21.381 1.00 95.75 376 GLN A C 1
ATOM 3013 O O . GLN A 1 376 ? 8.485 1.342 22.065 1.00 95.75 376 GLN A O 1
ATOM 3018 N N . GLU A 1 377 ? 7.024 2.169 20.567 1.00 96.00 377 GLU A N 1
ATOM 3019 C CA . GLU A 1 377 ? 6.230 0.937 20.458 1.00 96.00 377 GLU A CA 1
ATOM 3020 C C . GLU A 1 377 ? 7.090 -0.253 20.002 1.00 96.00 377 GLU A C 1
ATOM 3022 O O . GLU A 1 377 ? 6.995 -1.349 20.552 1.00 96.00 377 GLU A O 1
ATOM 3027 N N . ALA A 1 378 ? 8.015 -0.039 19.060 1.00 96.50 378 ALA A N 1
ATOM 3028 C CA . ALA A 1 378 ? 8.938 -1.074 18.604 1.00 96.50 378 ALA A CA 1
ATOM 3029 C C . ALA A 1 378 ? 9.939 -1.524 19.686 1.00 96.50 378 ALA A C 1
ATOM 3031 O O . ALA A 1 378 ? 10.391 -2.671 19.660 1.00 96.50 378 ALA A O 1
ATOM 3032 N N . ASN A 1 379 ? 10.319 -0.645 20.620 1.00 96.81 379 ASN A N 1
ATOM 3033 C CA . ASN A 1 379 ? 11.162 -1.013 21.760 1.00 96.81 379 ASN A CA 1
ATOM 3034 C C . ASN A 1 379 ? 10.386 -1.867 22.765 1.00 96.81 379 ASN A C 1
ATOM 3036 O O . ASN A 1 379 ? 10.856 -2.953 23.094 1.00 96.81 379 ASN A O 1
ATOM 3040 N N . ILE A 1 380 ? 9.178 -1.439 23.146 1.00 95.25 380 ILE A N 1
ATOM 3041 C CA . ILE A 1 380 ? 8.289 -2.187 24.052 1.00 95.25 380 ILE A CA 1
ATOM 3042 C C . ILE A 1 380 ? 8.003 -3.584 23.489 1.00 95.25 380 ILE A C 1
ATOM 3044 O O . ILE A 1 380 ? 8.073 -4.594 24.191 1.00 95.25 380 ILE A O 1
ATOM 3048 N N . LEU A 1 381 ? 7.730 -3.660 22.189 1.00 95.06 381 LEU A N 1
ATOM 3049 C CA . LEU A 1 381 ? 7.480 -4.919 21.502 1.00 95.06 381 LEU A CA 1
ATOM 3050 C C . LEU A 1 381 ? 8.718 -5.840 21.492 1.00 95.06 381 LEU A C 1
ATOM 3052 O O . LEU A 1 381 ? 8.610 -7.047 21.699 1.00 95.06 381 LEU A O 1
ATOM 3056 N N . ALA A 1 382 ? 9.914 -5.279 21.287 1.00 94.88 382 ALA A N 1
ATOM 3057 C CA . ALA A 1 382 ? 11.164 -6.041 21.318 1.00 94.88 382 ALA A CA 1
ATOM 3058 C C . ALA A 1 382 ? 11.537 -6.540 22.728 1.00 94.88 382 ALA A C 1
ATOM 3060 O O . ALA A 1 382 ? 12.187 -7.581 22.847 1.00 94.88 382 ALA A O 1
ATOM 3061 N N . GLU A 1 383 ? 11.158 -5.798 23.770 1.00 93.56 383 GLU A N 1
ATOM 3062 C CA . GLU A 1 383 ? 11.381 -6.153 25.176 1.00 93.56 383 GLU A CA 1
ATOM 3063 C C . GLU A 1 383 ? 10.405 -7.232 25.646 1.00 93.56 383 GLU A C 1
ATOM 3065 O O . GLU A 1 383 ? 10.835 -8.238 26.210 1.00 93.56 383 GLU A O 1
ATOM 3070 N N . SER A 1 384 ? 9.113 -7.062 25.352 1.00 90.69 384 SER A N 1
ATOM 3071 C CA . SER A 1 384 ? 8.067 -8.026 25.715 1.00 90.69 384 SER A CA 1
ATOM 3072 C C . SER A 1 384 ? 8.206 -9.362 24.981 1.00 90.69 384 SER A C 1
ATOM 3074 O O . SER A 1 384 ? 7.915 -10.400 25.566 1.00 90.69 384 SER A O 1
ATOM 3076 N N . LYS A 1 385 ? 8.670 -9.361 23.719 1.00 90.62 385 LYS A N 1
ATOM 3077 C CA . LYS A 1 385 ? 8.790 -10.560 22.856 1.00 90.62 385 LYS A CA 1
ATOM 3078 C C . LYS A 1 385 ? 7.488 -11.358 22.715 1.00 90.62 385 LYS A C 1
ATOM 3080 O O . LYS A 1 385 ? 7.514 -12.558 22.416 1.00 90.62 385 LYS A O 1
ATOM 3085 N N . VAL A 1 386 ? 6.366 -10.671 22.888 1.00 90.25 386 VAL A N 1
ATOM 3086 C CA . VAL A 1 386 ? 5.013 -11.195 22.744 1.00 90.25 386 VAL A CA 1
ATOM 3087 C C . VAL A 1 386 ? 4.348 -10.472 21.585 1.00 90.25 386 VAL A C 1
ATOM 3089 O O . VAL A 1 386 ? 4.463 -9.254 21.466 1.00 90.25 386 VAL A O 1
ATOM 3092 N N . LYS A 1 387 ? 3.659 -11.223 20.727 1.00 92.31 387 LYS A N 1
ATOM 3093 C CA . LYS A 1 387 ? 2.813 -10.680 19.664 1.00 92.31 387 LYS A CA 1
ATOM 3094 C C . LYS A 1 387 ? 1.369 -11.129 19.830 1.00 92.31 387 LYS A C 1
ATOM 3096 O O . LYS A 1 387 ? 1.110 -12.218 20.343 1.00 92.31 387 LYS A O 1
ATOM 3101 N N . VAL A 1 388 ? 0.453 -10.280 19.380 1.00 93.25 388 VAL A N 1
ATOM 3102 C CA . VAL A 1 388 ? -0.993 -10.524 19.413 1.00 93.25 388 VAL A CA 1
ATOM 3103 C C . VAL A 1 388 ? -1.573 -10.170 18.051 1.00 93.25 388 VAL A C 1
ATOM 3105 O O . VAL A 1 388 ? -1.344 -9.073 17.543 1.00 93.25 388 VAL A O 1
ATOM 3108 N N . GLU A 1 389 ? -2.324 -11.094 17.465 1.00 93.81 389 GLU A N 1
ATOM 3109 C CA . GLU A 1 389 ? -2.997 -10.886 16.182 1.00 93.81 389 GLU A CA 1
ATOM 3110 C C . GLU A 1 389 ? -4.368 -10.227 16.384 1.00 93.81 389 GLU A C 1
ATOM 3112 O O . GLU A 1 389 ? -5.047 -10.472 17.382 1.00 93.81 389 GLU A O 1
ATOM 3117 N N . LEU A 1 390 ? -4.831 -9.441 15.410 1.00 93.50 390 LEU A N 1
ATOM 3118 C CA . LEU A 1 390 ? -6.161 -8.825 15.431 1.00 93.50 390 LEU A CA 1
ATOM 3119 C C . LEU A 1 390 ? -7.293 -9.854 15.516 1.00 93.50 390 LEU A C 1
ATOM 3121 O O . LEU A 1 390 ? -8.357 -9.562 16.058 1.00 93.50 390 LEU A O 1
ATOM 3125 N N . GLU A 1 391 ? -7.070 -11.069 15.019 1.00 92.12 391 GLU A N 1
ATOM 3126 C CA . GLU A 1 391 ? -8.039 -12.166 15.103 1.00 92.12 391 GLU A CA 1
ATOM 3127 C C . GLU A 1 391 ? -8.309 -12.593 16.554 1.00 92.12 391 GLU A C 1
ATOM 3129 O O . GLU A 1 391 ? -9.403 -13.073 16.844 1.00 92.12 391 GLU A O 1
ATOM 3134 N N . ALA A 1 392 ? -7.399 -12.312 17.495 1.00 91.19 392 ALA A N 1
ATOM 3135 C CA . ALA A 1 392 ? -7.659 -12.519 18.918 1.00 91.19 392 ALA A CA 1
ATOM 3136 C C . ALA A 1 392 ? -8.799 -11.625 19.442 1.00 91.19 392 ALA A C 1
ATOM 3138 O O . ALA A 1 392 ? -9.553 -12.046 20.317 1.00 91.19 392 ALA A O 1
ATOM 3139 N N . LEU A 1 393 ? -8.978 -10.423 18.875 1.00 89.50 393 LEU A N 1
ATOM 3140 C CA . LEU A 1 393 ? -10.118 -9.552 19.191 1.00 89.50 393 LEU A CA 1
ATOM 3141 C C . LEU A 1 393 ? -11.425 -10.151 18.663 1.00 89.50 393 LEU A C 1
ATOM 3143 O O . LEU A 1 393 ? -12.454 -10.087 19.328 1.00 89.50 393 LEU A O 1
ATOM 3147 N N . VAL A 1 394 ? -11.385 -10.748 17.471 1.00 87.56 394 VAL A N 1
ATOM 3148 C CA . VAL A 1 394 ? -12.554 -11.398 16.861 1.00 87.56 394 VAL A CA 1
ATOM 3149 C C . VAL A 1 394 ? -12.957 -12.648 17.647 1.00 87.56 394 VAL A C 1
ATOM 3151 O O . VAL A 1 394 ? -14.144 -12.895 17.841 1.00 87.56 394 VAL A O 1
ATOM 3154 N N . ALA A 1 395 ? -11.977 -13.414 18.129 1.00 87.25 395 ALA A N 1
ATOM 3155 C CA . ALA A 1 395 ? -12.200 -14.643 18.884 1.00 87.25 395 ALA A CA 1
ATOM 3156 C C . ALA A 1 395 ? -12.687 -14.408 20.326 1.00 87.25 395 ALA A C 1
ATOM 3158 O O . ALA A 1 395 ? -13.237 -15.326 20.929 1.00 87.25 395 ALA A O 1
ATOM 3159 N N . TYR A 1 396 ? -12.494 -13.207 20.883 1.00 86.25 396 TYR A N 1
ATOM 3160 C CA . TYR A 1 396 ? -12.790 -12.924 22.288 1.00 86.25 396 TYR A CA 1
ATOM 3161 C C . TYR A 1 396 ? -14.284 -13.044 22.624 1.00 86.25 396 TYR A C 1
ATOM 3163 O O . TYR A 1 396 ? -14.659 -13.751 23.558 1.00 86.25 396 TYR A O 1
ATOM 3171 N N . SER A 1 397 ? -15.149 -12.363 21.869 1.00 85.62 397 SER A N 1
ATOM 3172 C CA . SER A 1 397 ? -16.603 -12.534 21.950 1.00 85.62 397 SER A CA 1
ATOM 3173 C C . SER A 1 397 ? -17.306 -11.952 20.714 1.00 85.62 397 SER A C 1
ATOM 3175 O O . SER A 1 397 ? -16.737 -11.105 20.015 1.00 85.62 397 SER A O 1
ATOM 3177 N N . PRO A 1 398 ? -18.553 -12.371 20.414 1.00 85.12 398 PRO A N 1
ATOM 3178 C CA . PRO A 1 398 ? -19.323 -11.791 19.317 1.00 85.12 398 PRO A CA 1
ATOM 3179 C C . PRO A 1 398 ? -19.436 -10.266 19.446 1.00 85.12 398 PRO A C 1
ATOM 3181 O O . PRO A 1 398 ? -19.732 -9.754 20.523 1.00 85.12 398 PRO A O 1
ATOM 3184 N N . GLN A 1 399 ? -19.216 -9.541 18.344 1.00 87.25 399 GLN A N 1
ATOM 3185 C CA . GLN A 1 399 ? -19.216 -8.070 18.276 1.00 87.25 399 GLN A CA 1
ATOM 3186 C C . GLN A 1 399 ? -18.166 -7.362 19.155 1.00 87.25 399 GLN A C 1
ATOM 3188 O O . GLN A 1 399 ? -18.161 -6.128 19.212 1.00 87.25 399 GLN A O 1
ATOM 3193 N N . PHE A 1 400 ? -17.236 -8.084 19.798 1.00 90.19 400 PHE A N 1
ATOM 3194 C CA . PHE A 1 400 ? -16.205 -7.465 20.638 1.00 90.19 400 PHE A CA 1
ATOM 3195 C C . PHE A 1 400 ? -15.393 -6.421 19.880 1.00 90.19 400 PHE A C 1
ATOM 3197 O O . PHE A 1 400 ? -15.079 -5.369 20.422 1.00 90.19 400 PHE A O 1
ATOM 3204 N N . LEU A 1 401 ? -15.110 -6.670 18.602 1.00 91.81 401 LEU A N 1
ATOM 3205 C CA . LEU A 1 401 ? -14.340 -5.760 17.766 1.00 91.81 401 LEU A CA 1
ATOM 3206 C C . LEU A 1 401 ? -15.002 -4.373 17.622 1.00 91.81 401 LEU A C 1
ATOM 3208 O O . LEU A 1 401 ? -14.309 -3.357 17.622 1.00 91.81 401 LEU A O 1
ATOM 3212 N N . ILE A 1 402 ? -16.337 -4.305 17.572 1.00 94.06 402 ILE A N 1
ATOM 3213 C CA . ILE A 1 402 ? -17.078 -3.033 17.565 1.00 94.06 402 ILE A CA 1
ATOM 3214 C C . ILE A 1 402 ? -16.938 -2.324 18.915 1.00 94.06 402 ILE A C 1
ATOM 3216 O O . ILE A 1 402 ? -16.674 -1.121 18.953 1.00 94.06 402 ILE A O 1
ATOM 3220 N N . THR A 1 403 ? -17.097 -3.055 20.020 1.00 91.94 403 THR A N 1
ATOM 3221 C CA . THR A 1 403 ? -16.923 -2.518 21.379 1.00 91.94 403 THR A CA 1
ATOM 3222 C C . THR A 1 403 ? -15.505 -1.991 21.582 1.00 91.94 403 THR A C 1
ATOM 3224 O O . THR A 1 403 ? -15.321 -0.859 22.020 1.00 91.94 403 THR A O 1
ATOM 3227 N N . TYR A 1 404 ? -14.510 -2.753 21.141 1.00 91.69 404 TYR A N 1
ATOM 3228 C CA . TYR A 1 404 ? -13.101 -2.396 21.184 1.00 91.69 404 TYR A CA 1
ATOM 3229 C C . TYR A 1 404 ? -12.797 -1.093 20.432 1.00 91.69 404 TYR A C 1
ATOM 3231 O O . TYR A 1 404 ? -12.084 -0.221 20.932 1.00 91.69 404 TYR A O 1
ATOM 3239 N N . LEU A 1 405 ? -13.368 -0.917 19.236 1.00 92.94 405 LEU A N 1
ATOM 3240 C CA . LEU A 1 405 ? -13.213 0.323 18.473 1.00 92.94 405 LEU A CA 1
ATOM 3241 C C . LEU A 1 405 ? -13.863 1.525 19.174 1.00 92.94 405 LEU A C 1
ATOM 3243 O O . LEU A 1 405 ? -13.287 2.615 19.155 1.00 92.94 405 LEU A O 1
ATOM 3247 N N . LYS A 1 406 ? -15.011 1.338 19.842 1.00 90.94 406 LYS A N 1
ATOM 3248 C CA . LYS A 1 406 ? -15.636 2.393 20.663 1.00 90.94 406 LYS A CA 1
ATOM 3249 C C . LYS A 1 406 ? -14.749 2.783 21.847 1.00 90.94 406 LYS A C 1
ATOM 3251 O O . LYS A 1 406 ? -14.579 3.970 22.108 1.00 90.94 406 LYS A O 1
ATOM 3256 N N . GLU A 1 407 ? -14.140 1.812 22.526 1.00 88.25 407 GLU A N 1
ATOM 3257 C CA . GLU A 1 407 ? -13.180 2.074 23.608 1.00 88.25 407 GLU A CA 1
ATOM 3258 C C . GLU A 1 407 ? -11.955 2.844 23.099 1.00 88.25 407 GLU A C 1
ATOM 3260 O O . GLU A 1 407 ? -11.525 3.820 23.717 1.00 88.25 407 GLU A O 1
ATOM 3265 N N . CYS A 1 408 ? -11.423 2.467 21.931 1.00 86.94 408 CYS A N 1
ATOM 3266 C CA . CYS A 1 408 ? -10.325 3.196 21.295 1.00 86.94 408 CYS A CA 1
ATOM 3267 C C . CYS A 1 408 ? -10.706 4.654 20.994 1.00 86.94 408 CYS A C 1
ATOM 3269 O O . CYS A 1 408 ? -9.890 5.552 21.195 1.00 86.94 408 CYS A O 1
ATOM 3271 N N . GLN A 1 409 ? -11.946 4.900 20.557 1.00 80.94 409 GLN A N 1
ATOM 3272 C CA . GLN A 1 409 ? -12.469 6.245 20.304 1.00 80.94 409 GLN A CA 1
ATOM 3273 C C . GLN A 1 409 ? -12.619 7.106 21.555 1.00 80.94 409 GLN A C 1
ATOM 3275 O O . GLN A 1 409 ? -12.452 8.321 21.474 1.00 80.94 409 GLN A O 1
ATOM 3280 N N . GLN A 1 410 ? -12.880 6.498 22.709 1.00 77.12 410 GLN A N 1
ATOM 3281 C CA . GLN A 1 410 ? -12.925 7.214 23.983 1.00 77.12 410 GLN A CA 1
ATOM 3282 C C . GLN A 1 410 ? -11.522 7.563 24.499 1.00 77.12 410 GLN A C 1
ATOM 3284 O O . GLN A 1 410 ? -11.319 8.642 25.046 1.00 77.12 410 GLN A O 1
ATOM 3289 N N . GLN A 1 411 ? -10.545 6.666 24.315 1.00 69.94 411 GLN A N 1
ATOM 3290 C CA . GLN A 1 411 ? -9.171 6.847 24.811 1.00 69.94 411 GLN A CA 1
ATOM 3291 C C . GLN A 1 411 ? -8.353 7.842 23.983 1.00 69.94 411 GLN A C 1
ATOM 3293 O O . GLN A 1 411 ? -7.464 8.510 24.508 1.00 69.94 411 GLN A O 1
ATOM 3298 N N . MET A 1 412 ? -8.641 7.941 22.688 1.00 65.56 412 MET A N 1
ATOM 3299 C CA . MET A 1 412 ? -8.115 8.980 21.816 1.00 65.56 412 MET A CA 1
ATOM 3300 C C . MET A 1 412 ? -9.294 9.573 21.056 1.00 65.56 412 MET A C 1
ATOM 3302 O O . MET A 1 412 ? -9.741 8.938 20.100 1.00 65.56 412 MET A O 1
ATOM 3306 N N . PRO A 1 413 ? -9.799 10.763 21.441 1.00 60.12 413 PRO A N 1
ATOM 3307 C CA . PRO A 1 413 ? -10.755 11.480 20.613 1.00 60.12 413 PRO A CA 1
ATOM 3308 C C . PRO A 1 413 ? -10.136 11.604 19.227 1.00 60.12 413 PRO A C 1
ATOM 3310 O O . PRO A 1 413 ? -9.012 12.093 19.094 1.00 60.12 413 PRO A O 1
ATOM 3313 N N . TRP A 1 414 ? -10.815 11.079 18.212 1.00 63.16 414 TRP A N 1
ATOM 3314 C CA . TRP A 1 414 ? -10.294 11.062 16.853 1.00 63.16 414 TRP A CA 1
ATOM 3315 C C . TRP A 1 414 ? -10.265 12.525 16.411 1.00 63.16 414 TRP A C 1
ATOM 3317 O O . TRP A 1 414 ? -11.314 13.110 16.147 1.00 63.16 414 TRP A O 1
ATOM 3327 N N . VAL A 1 415 ? -9.092 13.159 16.495 1.00 50.53 415 VAL A N 1
ATOM 3328 C CA . VAL A 1 415 ? -8.954 14.611 16.362 1.00 50.53 415 VAL A CA 1
ATOM 3329 C C . VAL A 1 415 ? -9.342 14.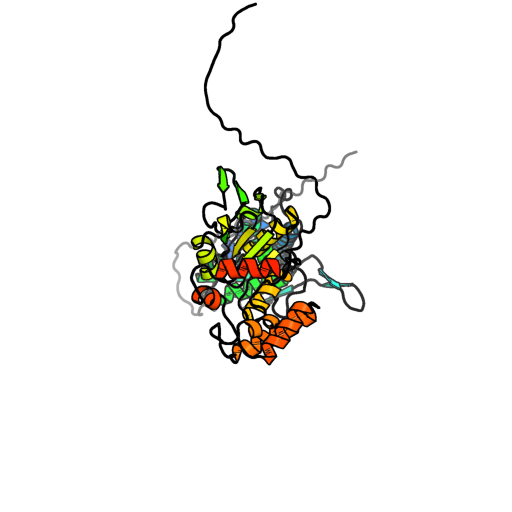992 14.941 1.00 50.53 415 VAL A C 1
ATOM 3331 O O . VAL A 1 415 ? -8.610 14.734 13.986 1.00 50.53 415 VAL A O 1
ATOM 3334 N N . LEU A 1 416 ? -10.508 15.616 14.806 1.00 46.72 416 LEU A N 1
ATOM 3335 C CA . LEU A 1 416 ? -10.896 16.305 13.589 1.00 46.72 416 LEU A CA 1
ATOM 3336 C C . LEU A 1 416 ? -10.013 17.549 13.500 1.00 46.72 416 LEU A C 1
ATOM 3338 O O . LEU A 1 416 ? -10.088 18.422 14.364 1.00 46.72 416 LEU A O 1
ATOM 3342 N N . HIS A 1 417 ? -9.163 17.640 12.476 1.00 42.19 417 HIS A N 1
ATOM 3343 C CA . HIS A 1 417 ? -8.505 18.901 12.140 1.00 42.19 417 HIS A CA 1
ATOM 3344 C C . HIS A 1 417 ? -9.565 19.859 11.575 1.00 42.19 417 HIS A C 1
ATOM 3346 O O . HIS A 1 417 ? -9.684 20.049 10.368 1.00 42.19 417 HIS A O 1
ATOM 3352 N N . HIS A 1 418 ? -10.383 20.431 12.457 1.00 36.03 418 HIS A N 1
ATOM 3353 C CA . HIS A 1 418 ? -11.291 21.518 12.127 1.00 36.03 418 HIS A CA 1
ATOM 3354 C C . HIS A 1 418 ? -10.505 22.822 12.046 1.00 36.03 418 HIS A C 1
ATOM 3356 O O . HIS A 1 418 ? -10.623 23.670 12.918 1.00 36.03 418 HIS A O 1
ATOM 3362 N N . ASP A 1 419 ? -9.748 22.997 10.967 1.00 33.59 419 ASP A N 1
ATOM 3363 C CA . ASP A 1 419 ? -9.357 24.329 10.525 1.00 33.59 419 ASP A CA 1
ATOM 3364 C C . ASP A 1 419 ? -9.914 24.574 9.118 1.00 33.59 419 ASP A C 1
ATOM 3366 O O . ASP A 1 419 ? -9.396 24.102 8.108 1.00 33.59 419 ASP A O 1
ATOM 3370 N N . SER A 1 420 ? -11.025 25.321 9.118 1.00 35.06 420 SER A N 1
ATOM 3371 C CA . SER A 1 420 ? -11.552 26.177 8.046 1.00 35.06 420 SER A CA 1
ATOM 3372 C C . SER A 1 420 ? -11.610 25.610 6.617 1.00 35.06 420 SER A C 1
ATOM 3374 O O . SER A 1 420 ? -10.787 25.929 5.765 1.00 35.06 420 SER A O 1
ATOM 3376 N N . VAL A 1 421 ? -12.694 24.896 6.285 1.00 34.56 421 VAL A N 1
ATOM 3377 C CA . VAL A 1 421 ? -13.214 24.859 4.904 1.00 34.56 421 VAL A CA 1
ATOM 3378 C C . VAL A 1 421 ? -14.739 24.918 4.947 1.00 34.56 421 VAL A C 1
ATOM 3380 O O . VAL A 1 421 ? -15.388 24.102 5.602 1.00 34.56 421 VAL A O 1
ATOM 3383 N N . ALA A 1 422 ? -15.305 25.916 4.267 1.00 33.31 422 ALA A N 1
ATOM 3384 C CA . ALA A 1 422 ? -16.736 26.045 4.036 1.00 33.31 422 ALA A CA 1
ATOM 3385 C C . ALA A 1 422 ? -17.295 24.724 3.489 1.00 33.31 422 ALA A C 1
ATOM 3387 O O . ALA A 1 422 ? -16.789 24.189 2.500 1.00 33.31 422 ALA A O 1
ATOM 3388 N N . LYS A 1 423 ? -18.328 24.192 4.151 1.00 33.75 423 LYS A N 1
ATOM 3389 C CA . LYS A 1 423 ? -19.085 23.033 3.673 1.00 33.75 423 LYS A CA 1
ATOM 3390 C C . LYS A 1 423 ? -19.538 23.334 2.243 1.00 33.75 423 LYS A C 1
ATOM 3392 O O . LYS A 1 423 ? -20.315 24.262 2.032 1.00 33.75 423 LYS A O 1
ATOM 3397 N N . SER A 1 424 ? -19.023 22.581 1.273 1.00 35.16 424 SER A N 1
ATOM 3398 C CA . SER A 1 424 ? -19.611 22.570 -0.062 1.00 35.16 424 SER A CA 1
ATOM 3399 C C . SER A 1 424 ? -21.048 22.065 0.058 1.00 35.16 424 SER A C 1
ATOM 3401 O O . SER A 1 424 ? -21.370 21.219 0.895 1.00 35.16 424 SER A O 1
ATOM 3403 N N . THR A 1 425 ? -21.921 22.707 -0.705 1.00 30.86 425 THR A N 1
ATOM 3404 C CA . THR A 1 425 ? -23.376 22.576 -0.683 1.00 30.86 425 THR A CA 1
ATOM 3405 C C . THR A 1 425 ? -23.845 21.125 -0.833 1.00 30.86 425 THR A C 1
ATOM 3407 O O . THR A 1 425 ? -23.218 20.347 -1.554 1.00 30.86 425 THR A O 1
ATOM 3410 N N . PRO A 1 426 ? -24.963 20.738 -0.187 1.00 31.72 426 PRO A N 1
ATOM 3411 C CA . PRO A 1 426 ? -25.515 19.401 -0.340 1.00 31.72 426 PRO A CA 1
ATOM 3412 C C . PRO A 1 426 ? -25.972 19.191 -1.786 1.00 31.72 426 PRO A C 1
ATOM 3414 O O . PRO A 1 426 ? -26.698 20.007 -2.357 1.00 31.72 426 PRO A O 1
ATOM 3417 N N . PHE A 1 427 ? -25.528 18.081 -2.370 1.00 34.38 427 PHE A N 1
ATOM 3418 C CA . PHE A 1 427 ? -25.934 17.625 -3.692 1.00 34.38 427 PHE A CA 1
ATOM 3419 C C . PHE A 1 427 ? -27.434 17.299 -3.645 1.00 34.38 427 PHE A C 1
ATOM 3421 O O . PHE A 1 427 ? -27.858 16.345 -2.990 1.00 34.38 427 PHE A O 1
ATOM 3428 N N . ALA A 1 428 ? -28.258 18.127 -4.288 1.00 30.89 428 ALA A N 1
ATOM 3429 C CA . ALA A 1 428 ? -29.690 17.892 -4.378 1.00 30.89 428 ALA A CA 1
ATOM 3430 C C . ALA A 1 428 ? -29.939 16.599 -5.171 1.00 30.89 428 ALA A C 1
ATOM 3432 O O . ALA A 1 428 ? -29.676 16.528 -6.372 1.00 30.89 428 ALA A O 1
ATOM 3433 N N . ARG A 1 429 ? -30.466 15.569 -4.499 1.00 32.00 429 ARG A N 1
ATOM 3434 C CA . ARG A 1 429 ? -31.069 14.409 -5.163 1.00 32.00 429 ARG A CA 1
ATOM 3435 C C . ARG A 1 429 ? -32.247 14.913 -5.998 1.00 32.00 429 ARG A C 1
ATOM 3437 O O . ARG A 1 429 ? -33.308 15.186 -5.446 1.00 32.00 429 ARG A O 1
ATOM 3444 N N . LYS A 1 430 ? -32.092 15.022 -7.319 1.00 30.58 430 LYS A N 1
ATOM 3445 C CA . LYS A 1 430 ? -33.252 15.094 -8.215 1.00 30.58 430 LYS A CA 1
ATOM 3446 C C . LYS A 1 430 ? -33.903 13.713 -8.251 1.00 30.58 430 LYS A C 1
ATOM 3448 O O . LYS A 1 430 ? -33.509 12.847 -9.024 1.00 30.58 430 LYS A O 1
ATOM 3453 N N . SER A 1 431 ? -34.884 13.505 -7.380 1.00 31.97 431 SER A N 1
ATOM 3454 C CA . SER A 1 431 ? -35.906 12.480 -7.559 1.00 31.97 431 SER A CA 1
ATOM 3455 C C . SER A 1 431 ? -36.812 12.917 -8.710 1.00 31.97 431 SER A C 1
ATOM 3457 O O . SER A 1 431 ? -37.632 13.816 -8.544 1.00 31.97 431 SER A O 1
ATOM 3459 N N . GLY A 1 432 ? -36.635 12.323 -9.888 1.00 29.34 432 GLY A N 1
ATOM 3460 C CA . GLY A 1 432 ? -37.601 12.429 -10.977 1.00 29.34 432 GLY A CA 1
ATOM 3461 C C . GLY A 1 432 ? -38.798 11.530 -10.684 1.00 29.34 432 GLY A C 1
ATOM 3462 O O . GLY A 1 432 ? -38.768 10.350 -11.017 1.00 29.34 432 GLY A O 1
ATOM 3463 N N . ALA A 1 433 ? -39.820 12.079 -10.030 1.00 32.06 433 ALA A N 1
ATOM 3464 C CA . ALA A 1 433 ? -41.184 11.567 -10.106 1.00 32.06 433 ALA A CA 1
ATOM 3465 C C . ALA A 1 433 ? -41.898 12.334 -11.230 1.00 32.06 433 ALA A C 1
ATOM 3467 O O . ALA A 1 433 ? -41.728 13.547 -11.348 1.00 32.06 433 ALA A O 1
ATOM 3468 N N . GLY A 1 434 ? -42.593 11.604 -12.102 1.00 26.89 434 GLY A N 1
ATOM 3469 C CA . GLY A 1 434 ? -43.243 12.142 -13.295 1.00 26.89 434 GLY A CA 1
ATOM 3470 C C . GLY A 1 434 ? -44.615 12.779 -13.058 1.00 26.89 434 GLY A C 1
ATOM 3471 O O . GLY A 1 434 ? -45.139 12.736 -11.947 1.00 26.89 434 GLY A O 1
ATOM 3472 N N . PHE A 1 435 ? -45.176 13.245 -14.185 1.00 26.94 435 PHE A N 1
ATOM 3473 C CA . PHE A 1 435 ? -46.515 13.819 -14.415 1.00 26.94 435 PHE A CA 1
ATOM 3474 C C . PHE A 1 435 ? -46.702 15.222 -13.798 1.00 26.94 435 PHE A C 1
ATOM 3476 O O . PHE A 1 435 ? -46.320 15.452 -12.663 1.00 26.94 435 PHE A O 1
ATOM 3483 N N . VAL A 1 436 ? -47.205 16.244 -14.497 1.00 26.98 436 VAL A N 1
ATOM 3484 C CA . VAL A 1 436 ? -48.351 16.318 -15.421 1.00 26.98 436 VAL A CA 1
ATOM 3485 C C . VAL A 1 436 ? -48.093 17.426 -16.466 1.00 26.98 436 VAL A C 1
ATOM 3487 O O . VAL A 1 436 ? -47.504 18.451 -16.134 1.00 26.98 436 VAL A O 1
ATOM 3490 N N . PHE A 1 437 ? -48.505 17.203 -17.718 1.00 28.02 437 PHE A N 1
ATOM 3491 C CA . PHE A 1 437 ? -48.694 18.261 -18.718 1.00 28.02 437 PHE A CA 1
ATOM 3492 C C . PHE A 1 437 ? -50.032 18.948 -18.421 1.00 28.02 437 PHE A C 1
ATOM 3494 O O . PHE A 1 437 ? -51.060 18.277 -18.477 1.00 28.02 437 PHE A O 1
ATOM 3501 N N . GLU A 1 438 ? -50.014 20.243 -18.123 1.00 28.75 438 GLU A N 1
ATOM 3502 C CA . GLU A 1 438 ? -51.173 21.115 -18.315 1.00 28.75 438 GLU A CA 1
ATOM 3503 C C . GLU A 1 438 ? -50.851 22.037 -19.493 1.00 28.75 438 GLU A C 1
ATOM 3505 O O . GLU A 1 438 ? -49.840 22.743 -19.497 1.00 28.75 438 GLU A O 1
ATOM 3510 N N . GLU A 1 439 ? -51.669 21.901 -20.534 1.00 33.97 439 GLU A N 1
ATOM 3511 C CA . GLU A 1 439 ? -51.856 22.882 -21.595 1.00 33.97 439 GLU A CA 1
ATOM 3512 C C . GLU A 1 439 ? -52.463 24.142 -20.967 1.00 33.97 439 GLU A C 1
ATOM 3514 O O . GLU A 1 439 ? -53.464 24.049 -20.260 1.00 33.97 439 GLU A O 1
ATOM 3519 N N . GLU A 1 440 ? -51.882 25.307 -21.244 1.00 31.25 440 GLU A N 1
ATOM 3520 C CA . GLU A 1 440 ? -52.608 26.572 -21.178 1.00 31.25 440 GLU A CA 1
ATOM 3521 C C . GLU A 1 440 ? -52.479 27.259 -22.536 1.00 31.25 440 GLU A C 1
ATOM 3523 O O . GLU A 1 440 ? -51.379 27.517 -23.037 1.00 31.25 440 GLU A O 1
ATOM 3528 N N . ASP A 1 441 ? -53.656 27.446 -23.121 1.00 31.38 441 ASP A N 1
ATOM 3529 C CA . ASP A 1 441 ? -53.977 28.291 -24.253 1.00 31.38 441 ASP A CA 1
ATOM 3530 C C . ASP A 1 441 ? -53.691 29.780 -23.971 1.00 31.38 441 ASP A C 1
ATOM 3532 O O . ASP A 1 441 ? -53.554 30.218 -22.828 1.00 31.38 441 ASP A O 1
ATOM 3536 N N . ASP A 1 442 ? -53.732 30.524 -25.076 1.00 34.00 442 ASP A N 1
ATOM 3537 C CA . ASP A 1 442 ? -54.125 31.929 -25.228 1.00 34.00 442 ASP A CA 1
ATOM 3538 C C . ASP A 1 442 ? -53.048 33.020 -25.445 1.00 34.00 442 ASP A C 1
ATOM 3540 O O . ASP A 1 442 ? -52.226 33.348 -24.590 1.00 34.00 442 ASP A O 1
ATOM 3544 N N . GLU A 1 443 ? -53.231 33.625 -26.633 1.00 35.41 443 GLU A N 1
ATOM 3545 C CA . GLU A 1 443 ? -52.761 34.891 -27.240 1.00 35.41 443 GLU A CA 1
ATOM 3546 C C . GLU A 1 443 ? -51.406 34.963 -27.969 1.00 35.41 443 GLU A C 1
ATOM 3548 O O . GLU A 1 443 ? -50.327 35.093 -27.346 1.00 35.41 443 GLU A O 1
#

InterPro domains:
  IPR002815 Spo11/DNA topoisomerase VI subunit A [PR01550] (154-165)
  IPR002815 Spo11/DNA topoisomerase VI subunit A [PR01550] (168-185)
  IPR002815 Spo11/DNA topoisomerase VI subunit A [PR01550] (186-201)
  IPR002815 Spo11/DNA topoisomerase VI subunit A [PR01550] (237-254)
  IPR002815 Spo11/DNA topoisomerase VI subunit A [PR01550] (262-283)
  IPR002815 Spo11/DNA topoisomerase VI subunit A [PR01550] (294-310)
  IPR002815 Spo11/DNA topoisomerase VI subunit A [PTHR10848] (72-412)
  IPR013048 Meiotic recombination, Spo11 [PR01551] (160-180)
  IPR013048 Meiotic recombination, Spo11 [PR01551] (252-267)
  IPR013048 Meiotic recombination, Spo11 [PR01551] (299-318)
  IPR013049 Spo11/DNA topoisomerase VI, subunit A, N-terminal [PF04406] (132-191)
  IPR034136 Topoisomerase 6 subunit A/Spo11, TOPRIM domain [PF21180] (237-406)
  IPR034136 Topoisomerase 6 subunit A/Spo11, TOPRIM domain [cd00223] (235-400)
  IPR036078 Spo11/DNA topoisomerase VI subunit A superfamily [SSF56726] (130-411)
  IPR036388 Winged helix-like DNA-binding domain superfamily [G3DSA:1.10.10.10] (57-194)

Secondary structure (DSSP, 8-state):
----PPPS-----GGGT--PPP------------PPPSSSSSS-HHHHHHHHHHHHHHT---S-GGGS-HHHHHHHHHHHHHHHHHHHHHHH-SS-SEEEEE-SSPEEEEETTEEEEE--EEEEETT--HHHHHHHHHHHHHHHHHHHT--B-HHHHHHHTHHHH-SHHHHHHHHHHHHHHHT--GGGGTB-PPP--EEESSEEEEETTEEEETTTS-EE--GGGGTS-EEE--SEEEEES-HHHHHHHHHTTHHHH-TTEEEEE-SSSPPHHHHHHHHHHHHHH---EEEE--BSHHHHHHHHHHHH-PPPPTTS-TTTTGGG--TT-EE-SS-GGGGGGGTTTS--EEPPHHHHHHHHHHHHHHHHTT-HHHHHHHHHHHHH-EEB-THHHHHHSTTHHHHHHHHHHHHS-----------PPP-----------------

Radius of gyration: 29.22 Å; chains: 1; bounding box: 88×68×87 Å

Sequence (443 aa):
MARTQPNPLRTIPQALLDWRFSQGNYGSTQQTQGGPSLWSQEINQGDFQEVLNSLTEVTNFNDAENCLTEMKINVLTQIRDSVRGLVCQLVINRKPKTLVLKTERAIFKSYKRGFKMVSKQMRCNTSNLRPLAIKMRIMEIIFHMILTRTYATKRDIYYKHKQLFGTQAVVDRAITDICAFLNADRCQLNILSASRGSIFGPMIIETRDGSVDCSLTPISIVQSFMDLPIAFEGDIVLIVEKDTVFQRLIEDGFRRHFPKILLVTGRGFPDFVTRQFLKKVETKFKVPVYALVDCDPHGLHILLTYKYGSIKAKNQIEGGNSASAIASVQQIGLRPSHIHRYHNRFQEISFSRSDTTTINLVKRRARELSDQSILQEANILAESKVKVELEALVAYSPQFLITYLKECQQQMPWVLHHDSVAKSTPFARKSGAGFVFEEEDDE

Organism: NCBI:txid310955

Foldseek 3Di:
DDDDDDDPPDDPDCVVVPPDDDDDDDDDDDDDDDDDDPPPPQDHVVLLVVLVVLLVVLQDDDPPPPPADPLLVLLSLQLNVQSVQQVVCCVVPVDDQKTKRKGPFFDFDDDPVHTDGDIFIDIDGPVDCLLVSLLSLLSSVLNVCSRVVHAEELVRSCVVCVSSQVDSVSSVVSLVVSCLNSLHDCVSSRHWDPADKKKEAQKWWQDPVGIDGRPPDIDTQDQVSLPTDMDAQAQEEEEEEAPVVLVLCVVLPVCVLGRRYMYMYCNQARTPRSLSVVLCVCVVVVHAYEYEAWLALSRLQSQCCQAANDDDPPRRDPDHRRNSHDNRYYYFPPFLVCVVVCVVQFDKDAADPVRLVSLVVSLVVCVVVVPPVSNVSSVSCNVVRIIGGPVRQVVNDRCSVSVRVVVRCVVDVRDRPPDDDDPDDDDDPPPDDDDDDDDDDDD